Protein AF-A0A2E4PIE0-F1 (afdb_monomer_lite)

Secondary structure (DSSP, 8-state):
--SHHHHHHHHHHHHHHGGG-----SEEEEE---STTB-EEEEEEE-TT--GGG-EEEEEEES-HHHHHHTTSTTT--TTS-EEEEPEEEE-SSSEEEEEEE--BBTBPPPTTPPPBPTT-EEEEEEEEEE--TT-SS-EEEEPPPEEEEPPPPEEEEE--SHHHHTTT--TTSPPSBTTTTB-TTSHHHHHHHHHHHH-TTB-EEEEE---TT--GGGGTTSPEE---SSS-PEEPPHHHHHHHHHHHHT----SEEEE---TTTTTHHHHIIIIIT-TT--TTT-HHHHHHHHHHHHHHHHHHHHHHHHHHHH---SEEEEE----TTEETTTEEGGGS--TT--TTGGGS-HHHHHHHIIIIIHHHHHHHHHHHHHHT-EEE--TTTTTT--TTSTTSSBB-HHHHHHHHSSSTTBTSB-HHHIIIIIIHHHHHHHHHHHHHHHHHHHHHHHHHHHHHHHHHHHHHHHHHHHHHHHHHHHHHHTTS---------

Structure (mmCIF, N/CA/C/O backbone):
data_AF-A0A2E4PIE0-F1
#
_entry.id   AF-A0A2E4PIE0-F1
#
loop_
_atom_site.group_PDB
_atom_site.id
_atom_site.type_symbol
_atom_site.label_atom_id
_atom_site.label_alt_id
_atom_site.label_comp_id
_atom_site.label_asym_id
_atom_site.label_entity_id
_atom_site.label_seq_id
_atom_site.pdbx_PDB_ins_code
_atom_site.Cartn_x
_atom_site.Cartn_y
_atom_site.Cartn_z
_atom_site.occupancy
_atom_site.B_iso_or_equiv
_atom_site.auth_seq_id
_atom_site.auth_comp_id
_atom_site.auth_asym_id
_atom_site.auth_atom_id
_atom_site.pdbx_PDB_model_num
ATOM 1 N N . MET A 1 1 ? -24.540 -11.663 75.285 1.00 49.56 1 MET A N 1
ATOM 2 C CA . MET A 1 1 ? -23.535 -11.124 74.333 1.00 49.56 1 MET A CA 1
ATOM 3 C C . MET A 1 1 ? -23.176 -12.039 73.148 1.00 49.56 1 MET A C 1
ATOM 5 O O . MET A 1 1 ? -22.586 -11.537 72.204 1.00 49.56 1 MET A O 1
ATOM 9 N N . ARG A 1 2 ? -23.548 -13.333 73.109 1.00 44.66 2 ARG A N 1
ATOM 10 C CA . ARG A 1 2 ? -23.233 -14.230 71.967 1.00 44.66 2 ARG A CA 1
ATOM 11 C C . ARG A 1 2 ? -24.219 -14.186 70.784 1.00 44.66 2 ARG A C 1
ATOM 13 O O . ARG A 1 2 ? -23.873 -14.634 69.700 1.00 44.66 2 ARG A O 1
ATOM 20 N N . THR A 1 3 ? -25.403 -13.601 70.948 1.00 40.59 3 THR A N 1
ATOM 21 C CA . THR A 1 3 ? -26.466 -13.571 69.922 1.00 40.59 3 THR A CA 1
ATOM 22 C C . THR A 1 3 ? -26.425 -12.359 68.980 1.00 40.59 3 THR A C 1
ATOM 24 O O . THR A 1 3 ? -27.012 -12.415 67.907 1.00 40.59 3 THR A O 1
ATOM 27 N N . GLN A 1 4 ? -25.679 -11.294 69.303 1.00 43.03 4 GLN A N 1
ATOM 28 C CA . GLN A 1 4 ? -25.544 -10.115 68.424 1.00 43.03 4 GLN A CA 1
ATOM 29 C C . GLN A 1 4 ? -24.435 -10.238 67.360 1.00 43.03 4 GLN A C 1
ATOM 31 O O . GLN A 1 4 ? -24.395 -9.440 66.426 1.00 43.03 4 GLN A O 1
ATOM 36 N N . ILE A 1 5 ? -23.552 -11.238 67.460 1.00 46.81 5 ILE A N 1
ATOM 37 C CA . ILE A 1 5 ? -22.428 -11.412 66.522 1.00 46.81 5 ILE A CA 1
ATOM 38 C C . ILE A 1 5 ? -22.847 -12.208 65.271 1.00 46.81 5 ILE A C 1
ATOM 40 O O . ILE A 1 5 ? -22.363 -11.906 64.184 1.00 46.81 5 ILE A O 1
ATOM 44 N N . LEU A 1 6 ? -23.812 -13.135 65.374 1.00 41.00 6 LEU A N 1
ATOM 45 C CA . LEU A 1 6 ? -24.300 -13.901 64.212 1.00 41.00 6 LEU A CA 1
ATOM 46 C C . LEU A 1 6 ? -25.129 -13.063 63.221 1.00 41.00 6 LEU A C 1
ATOM 48 O O . LEU A 1 6 ? -25.085 -13.313 62.018 1.00 41.00 6 LEU A O 1
ATOM 52 N N . PHE A 1 7 ? -25.845 -12.039 63.695 1.00 40.62 7 PHE A N 1
ATOM 53 C CA . PHE A 1 7 ? -26.667 -11.192 62.820 1.00 40.62 7 PHE A CA 1
ATOM 54 C C . PHE A 1 7 ? -25.831 -10.238 61.952 1.00 40.62 7 PHE A C 1
ATOM 56 O O . PHE A 1 7 ? -26.214 -9.936 60.823 1.00 40.62 7 PHE A O 1
ATOM 63 N N . LYS A 1 8 ? -24.655 -9.799 62.426 1.00 42.44 8 LYS A N 1
ATOM 64 C CA . LYS A 1 8 ? -23.760 -8.934 61.638 1.00 42.44 8 LYS A CA 1
ATOM 65 C C . LYS A 1 8 ? -22.995 -9.701 60.556 1.00 42.44 8 LYS A C 1
ATOM 67 O O . LYS A 1 8 ? -22.757 -9.139 59.493 1.00 42.44 8 LYS A O 1
ATOM 72 N N . THR A 1 9 ? -22.662 -10.975 60.765 1.00 45.66 9 THR A N 1
ATOM 73 C CA . THR A 1 9 ? -21.987 -11.789 59.739 1.00 45.66 9 THR A CA 1
ATOM 74 C C . THR A 1 9 ? -22.933 -12.263 58.636 1.00 45.66 9 THR A C 1
ATOM 76 O O . THR A 1 9 ? -22.524 -12.264 57.479 1.00 45.66 9 THR A O 1
ATOM 79 N N . GLN A 1 10 ? -24.205 -12.566 58.928 1.00 41.94 10 GLN A N 1
ATOM 80 C CA . GLN A 1 10 ? -25.192 -12.887 57.881 1.00 41.94 10 GLN A CA 1
ATOM 81 C C . GLN A 1 10 ? -25.616 -11.666 57.050 1.00 41.94 10 GLN A C 1
ATOM 83 O O . GLN A 1 10 ? -25.779 -11.797 55.839 1.00 41.94 10 GLN A O 1
ATOM 88 N N . LEU A 1 11 ? -25.720 -10.470 57.644 1.00 37.41 11 LEU A N 1
ATOM 89 C CA . LEU A 1 11 ? -26.047 -9.252 56.890 1.00 37.41 11 LEU A CA 1
ATOM 90 C C . LEU A 1 11 ? -24.895 -8.827 55.958 1.00 37.41 11 LEU A C 1
ATOM 92 O O . LEU A 1 11 ? -25.135 -8.415 54.827 1.00 37.41 11 LEU A O 1
ATOM 96 N N . VAL A 1 12 ? -23.640 -9.006 56.388 1.00 43.88 12 VAL A N 1
ATOM 97 C CA . VAL A 1 12 ? -22.456 -8.779 55.541 1.00 43.88 12 VAL A CA 1
ATOM 98 C C . VAL A 1 12 ? -22.353 -9.832 54.429 1.00 43.88 12 VAL A C 1
ATOM 100 O O . VAL A 1 12 ? -21.992 -9.485 53.308 1.00 43.88 12 VAL A O 1
ATOM 103 N N . LEU A 1 13 ? -22.751 -11.087 54.680 1.00 38.09 13 LEU A N 1
ATOM 104 C CA . LEU A 1 13 ? -22.794 -12.131 53.648 1.00 38.09 13 LEU A CA 1
ATOM 105 C C . LEU A 1 13 ? -23.903 -11.882 52.608 1.00 38.09 13 LEU A C 1
ATOM 107 O O . LEU A 1 13 ? -23.677 -12.103 51.424 1.00 38.09 13 LEU A O 1
ATOM 111 N N . ILE A 1 14 ? -25.068 -11.363 53.016 1.00 40.38 14 ILE A N 1
ATOM 112 C CA . ILE A 1 14 ? -26.168 -11.008 52.100 1.00 40.38 14 ILE A CA 1
ATOM 113 C C . ILE A 1 14 ? -25.826 -9.755 51.278 1.00 40.38 14 ILE A C 1
ATOM 115 O O . ILE A 1 14 ? -26.150 -9.711 50.093 1.00 40.38 14 ILE A O 1
ATOM 119 N N . ILE A 1 15 ? -25.100 -8.781 51.840 1.00 42.91 15 ILE A N 1
ATOM 120 C CA . ILE A 1 15 ? -24.612 -7.600 51.101 1.00 42.91 15 ILE A CA 1
ATOM 121 C C . ILE A 1 15 ? -23.461 -7.968 50.140 1.00 42.91 15 ILE A C 1
ATOM 123 O O . ILE A 1 15 ? -23.362 -7.398 49.056 1.00 42.91 15 ILE A O 1
ATOM 127 N N . LEU A 1 16 ? -22.639 -8.974 50.463 1.00 38.97 16 LEU A N 1
ATOM 128 C CA . LEU A 1 16 ? -21.606 -9.496 49.552 1.00 38.97 16 LEU A CA 1
ATOM 129 C C . LEU A 1 16 ? -22.162 -10.434 48.464 1.00 38.97 16 LEU A C 1
ATOM 131 O O . LEU A 1 16 ? -21.608 -10.473 47.367 1.00 38.97 16 LEU A O 1
ATOM 135 N N . LEU A 1 17 ? -23.271 -11.140 48.715 1.00 38.38 17 LEU A N 1
ATOM 136 C CA . LEU A 1 17 ? -23.947 -11.988 47.719 1.00 38.38 17 LEU A CA 1
ATOM 137 C C . LEU A 1 17 ? -24.890 -11.206 46.787 1.00 38.38 17 LEU A C 1
ATOM 139 O O . LEU A 1 17 ? -25.126 -11.639 45.661 1.00 38.38 17 LEU A O 1
ATOM 143 N N . SER A 1 18 ? -25.384 -10.031 47.189 1.00 38.94 18 SER A N 1
ATOM 144 C CA . SER A 1 18 ? -26.259 -9.197 46.343 1.00 38.94 18 SER A CA 1
ATOM 145 C C . SER A 1 18 ? -25.512 -8.309 45.334 1.00 38.94 18 SER A C 1
ATOM 147 O O . SER A 1 18 ? -26.134 -7.812 44.399 1.00 38.94 18 SER A O 1
ATOM 149 N N . PHE A 1 19 ? -24.180 -8.202 45.412 1.00 41.81 19 PHE A N 1
ATOM 150 C CA . PHE A 1 19 ? -23.356 -7.529 44.389 1.00 41.81 19 PHE A CA 1
ATOM 151 C C . PHE A 1 19 ? -22.928 -8.430 43.214 1.00 41.81 19 PHE A C 1
ATOM 153 O O . PHE A 1 19 ? -22.255 -7.961 42.295 1.00 41.81 19 PHE A O 1
ATOM 160 N N . GLN A 1 20 ? -23.336 -9.706 43.203 1.00 39.25 20 GLN A N 1
ATOM 161 C CA . GLN A 1 20 ? -23.113 -10.634 42.083 1.00 39.25 20 GLN A CA 1
ATOM 162 C C . GLN A 1 20 ? -24.394 -11.092 41.377 1.00 39.25 20 GLN A C 1
ATOM 164 O O . GLN A 1 20 ? -24.332 -11.984 40.529 1.00 39.25 20 GLN A O 1
ATOM 169 N N . PHE A 1 21 ? -25.534 -10.428 41.604 1.00 40.75 21 PHE A N 1
ATOM 170 C CA . PHE A 1 21 ? -26.566 -10.391 40.567 1.00 40.75 21 PHE A CA 1
ATOM 171 C C . PHE A 1 21 ? -26.020 -9.553 39.415 1.00 40.75 21 PHE A C 1
ATOM 173 O O . PHE A 1 21 ? -26.296 -8.363 39.282 1.00 40.75 21 PHE A O 1
ATOM 180 N N . GLY A 1 22 ? -25.160 -10.182 38.612 1.00 45.19 22 GLY A N 1
ATOM 181 C CA . GLY A 1 22 ? -24.704 -9.650 37.349 1.00 45.19 22 GLY A CA 1
ATOM 182 C C . GLY A 1 22 ? -25.945 -9.399 36.520 1.00 45.19 22 GLY A C 1
ATOM 183 O O . GLY A 1 22 ? -26.496 -10.332 35.941 1.00 45.19 22 GLY A O 1
ATOM 184 N N . ILE A 1 23 ? -26.401 -8.145 36.502 1.00 53.34 23 ILE A N 1
ATOM 185 C CA . ILE A 1 23 ? -27.338 -7.650 35.505 1.00 53.34 23 ILE A CA 1
ATOM 186 C C . ILE A 1 23 ? -26.682 -8.035 34.190 1.00 53.34 23 ILE A C 1
ATOM 188 O O . ILE A 1 23 ? -25.664 -7.450 33.814 1.00 53.34 23 ILE A O 1
ATOM 192 N N . ALA A 1 24 ? -27.174 -9.112 33.575 1.00 61.00 24 ALA A N 1
ATOM 193 C CA . ALA A 1 24 ? -26.572 -9.661 32.381 1.00 61.00 24 ALA A CA 1
ATOM 194 C C . ALA A 1 24 ? -26.590 -8.532 31.358 1.00 61.00 24 ALA A C 1
ATOM 196 O O . ALA A 1 24 ? -27.664 -8.141 30.903 1.00 61.00 24 ALA A O 1
ATOM 197 N N . GLN A 1 25 ? -25.422 -7.948 31.078 1.00 75.56 25 GLN A N 1
ATOM 198 C CA . GLN A 1 25 ? -25.369 -6.746 30.263 1.00 75.56 25 GLN A CA 1
ATOM 199 C C . GLN A 1 25 ? -26.012 -7.071 28.916 1.00 75.56 25 GLN A C 1
ATOM 201 O O . GLN A 1 25 ? -25.653 -8.047 28.254 1.00 75.56 25 GLN A O 1
ATOM 206 N N . ASN A 1 26 ? -27.011 -6.275 28.538 1.00 88.25 26 ASN A N 1
ATOM 207 C CA . ASN A 1 26 ? -27.713 -6.449 27.267 1.00 88.25 26 ASN A CA 1
ATOM 208 C C . ASN A 1 26 ? -26.809 -6.134 26.070 1.00 88.25 26 ASN A C 1
ATOM 210 O O . ASN A 1 26 ? -27.145 -6.488 24.942 1.00 88.25 26 ASN A O 1
ATOM 214 N N . ILE A 1 27 ? -25.676 -5.476 26.323 1.00 94.06 27 ILE A N 1
ATOM 215 C CA . ILE A 1 27 ? -24.685 -5.083 25.336 1.00 94.06 27 ILE A CA 1
ATOM 216 C C . ILE A 1 27 ? -23.298 -5.438 25.880 1.00 94.06 27 ILE A C 1
ATOM 218 O O . ILE A 1 27 ? -22.906 -4.929 26.928 1.00 94.06 27 ILE A O 1
ATOM 222 N N . GLN A 1 28 ? -22.562 -6.289 25.169 1.00 95.19 28 GLN A N 1
ATOM 223 C CA . GLN A 1 28 ? -21.212 -6.722 25.524 1.00 95.19 28 GLN A CA 1
ATOM 224 C C . GLN A 1 28 ? -20.230 -6.314 24.427 1.00 95.19 28 GLN A C 1
ATOM 226 O O . GLN A 1 28 ? -20.266 -6.864 23.326 1.00 95.19 28 GLN A O 1
ATOM 231 N N . VAL A 1 29 ? -19.313 -5.396 24.745 1.00 95.31 29 VAL A N 1
ATOM 232 C CA . VAL A 1 29 ? -18.236 -5.009 23.823 1.00 95.31 29 VAL A CA 1
ATOM 233 C C . VAL A 1 29 ? -17.419 -6.250 23.460 1.00 95.31 29 VAL A C 1
ATOM 235 O O . VAL A 1 29 ? -16.921 -6.955 24.338 1.00 95.31 29 VAL A O 1
ATOM 238 N N . LYS A 1 30 ? -17.315 -6.525 22.160 1.00 95.75 30 LYS A N 1
ATOM 239 C CA . LYS A 1 30 ? -16.627 -7.694 21.604 1.00 95.75 30 LYS A CA 1
ATOM 240 C C . LYS A 1 30 ? -15.217 -7.344 21.144 1.00 95.75 30 LYS A C 1
ATOM 242 O O . LYS A 1 30 ? -14.296 -8.109 21.410 1.00 95.75 30 LYS A O 1
ATOM 247 N N . SER A 1 31 ? -15.050 -6.212 20.462 1.00 95.62 31 SER A N 1
ATOM 248 C CA . SER A 1 31 ? -13.742 -5.718 20.022 1.00 95.62 31 SER A CA 1
ATOM 249 C C . SER A 1 31 ? -13.701 -4.194 19.988 1.00 95.62 31 SER A C 1
ATOM 251 O O . SER A 1 31 ? -14.719 -3.536 19.754 1.00 95.62 31 SER A O 1
ATOM 253 N N . THR A 1 32 ? -12.507 -3.649 20.185 1.00 96.62 32 THR A N 1
ATOM 254 C CA . THR A 1 32 ? -12.173 -2.232 20.015 1.00 96.62 32 THR A CA 1
ATOM 255 C C . THR A 1 32 ? -10.939 -2.122 19.133 1.00 96.62 32 THR A C 1
ATOM 257 O O . THR A 1 32 ? -10.137 -3.049 19.181 1.00 96.62 32 THR A O 1
ATOM 260 N N . PRO A 1 33 ? -10.750 -1.010 18.407 1.00 96.50 33 PRO A N 1
ATOM 261 C CA . PRO A 1 33 ? -9.511 -0.776 17.680 1.00 96.50 33 PRO A CA 1
ATOM 262 C C . PRO A 1 33 ? -8.318 -0.763 18.636 1.00 96.50 33 PRO A C 1
ATOM 264 O O . PRO A 1 33 ? -8.296 0.042 19.573 1.00 96.50 33 PRO A O 1
ATOM 267 N N . ASP A 1 34 ? -7.358 -1.652 18.414 1.00 95.12 34 ASP A N 1
ATOM 268 C CA . ASP A 1 34 ? -6.130 -1.742 19.210 1.00 95.12 34 ASP A CA 1
ATOM 269 C C . ASP A 1 34 ? -4.858 -1.931 18.370 1.00 95.12 34 ASP A C 1
ATOM 271 O O . ASP A 1 34 ? -3.775 -1.570 18.832 1.00 95.12 34 ASP A O 1
ATOM 275 N N . GLU A 1 35 ? -4.978 -2.392 17.125 1.00 95.44 35 GLU A N 1
ATOM 276 C CA . GLU A 1 35 ? -3.852 -2.551 16.200 1.00 95.44 35 GLU A CA 1
ATOM 277 C C . GLU A 1 35 ? -3.720 -1.383 15.201 1.00 95.44 35 GLU A C 1
ATOM 279 O O . GLU A 1 35 ? -4.714 -0.729 14.863 1.00 95.44 35 GLU A O 1
ATOM 284 N N . PRO A 1 36 ? -2.507 -1.111 14.671 1.00 96.19 36 PRO A N 1
ATOM 285 C CA . PRO A 1 36 ? -2.307 -0.087 13.654 1.00 96.19 36 PRO A CA 1
ATOM 286 C C . PRO A 1 36 ? -3.248 -0.229 12.460 1.00 96.19 36 PRO A C 1
ATOM 288 O O . PRO A 1 36 ? -3.357 -1.290 11.848 1.00 96.19 36 PRO A O 1
ATOM 291 N N . GLY A 1 37 ? -3.911 0.869 12.130 1.00 95.38 37 GLY A N 1
ATOM 292 C CA . GLY A 1 37 ? -4.898 0.957 11.074 1.00 95.38 37 GLY A CA 1
ATOM 293 C C . GLY A 1 37 ? -6.287 0.475 11.474 1.00 95.38 37 GLY A C 1
ATOM 294 O O . GLY A 1 37 ? -7.224 0.855 10.788 1.00 95.38 37 GLY A O 1
ATOM 295 N N . GLU A 1 38 ? -6.491 -0.294 12.548 1.00 95.88 38 GLU A N 1
ATOM 296 C CA . GLU A 1 38 ? -7.845 -0.732 12.896 1.00 95.88 38 GLU A CA 1
ATOM 297 C C . GLU A 1 38 ? -8.752 0.447 13.247 1.00 95.88 38 GLU A C 1
ATOM 299 O O . GLU A 1 38 ? -8.377 1.403 13.925 1.00 95.88 38 GLU A O 1
ATOM 304 N N . ARG A 1 39 ? -10.001 0.363 12.791 1.00 95.00 39 ARG A N 1
ATOM 305 C CA . ARG A 1 39 ? -11.037 1.360 13.101 1.00 95.00 39 ARG A CA 1
ATOM 306 C C . ARG A 1 39 ? -12.345 0.737 13.543 1.00 95.00 39 ARG A C 1
ATOM 308 O O . ARG A 1 39 ? -13.267 1.444 13.950 1.00 95.00 39 ARG A O 1
ATOM 315 N N . LYS A 1 40 ? -12.458 -0.581 13.421 1.00 95.81 40 LYS A N 1
ATOM 316 C CA . LYS A 1 40 ? -13.693 -1.312 13.650 1.00 95.81 40 LYS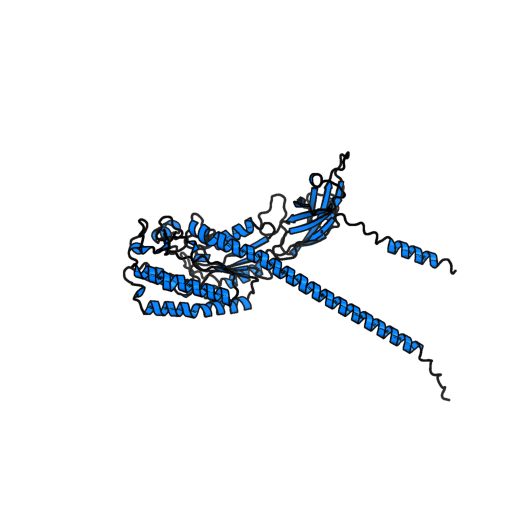 A CA 1
ATOM 317 C C . LYS A 1 40 ? -13.839 -1.666 15.126 1.00 95.81 40 LYS A C 1
ATOM 319 O O . LYS A 1 40 ? -13.022 -2.386 15.684 1.00 95.81 40 LYS A O 1
ATOM 324 N N . ALA A 1 41 ? -14.938 -1.237 15.734 1.00 96.62 41 ALA A N 1
ATOM 325 C CA . ALA A 1 41 ? -15.401 -1.795 16.998 1.00 96.62 41 ALA A CA 1
ATOM 326 C C . ALA A 1 41 ? -16.642 -2.648 16.773 1.00 96.62 41 ALA A C 1
ATOM 328 O O . ALA A 1 41 ? -17.459 -2.371 15.888 1.00 96.62 41 ALA A O 1
ATOM 329 N N . SER A 1 42 ? -16.800 -3.662 17.615 1.00 97.81 42 SER A N 1
ATOM 330 C CA . SER A 1 42 ? -17.974 -4.522 17.595 1.00 97.81 42 SER A CA 1
ATOM 331 C C . SER A 1 42 ? -18.511 -4.788 18.993 1.00 97.81 42 SER A C 1
ATOM 333 O O . SER A 1 42 ? -17.780 -4.759 19.987 1.00 97.81 42 SER A O 1
ATOM 335 N N . SER A 1 43 ? -19.808 -5.059 19.067 1.00 98.06 43 SER A N 1
ATOM 336 C CA . SER A 1 43 ? -20.501 -5.406 20.300 1.00 98.06 43 SER A CA 1
ATOM 337 C C . SER A 1 43 ? -21.578 -6.448 20.035 1.00 98.06 43 SER A C 1
ATOM 339 O O . SER A 1 43 ? -22.204 -6.444 18.975 1.00 98.06 43 SER A O 1
ATOM 341 N N . ILE A 1 44 ? -21.793 -7.344 20.994 1.00 97.81 44 ILE A N 1
ATOM 342 C CA . ILE A 1 44 ? -22.903 -8.293 20.979 1.00 97.81 44 ILE A CA 1
ATOM 343 C C . ILE A 1 44 ? -24.073 -7.681 21.736 1.00 97.81 44 ILE A C 1
ATOM 345 O O . ILE A 1 44 ? -23.963 -7.367 22.921 1.00 97.81 44 ILE A O 1
ATOM 349 N N . VAL A 1 45 ? -25.199 -7.526 21.049 1.00 97.31 45 VAL A N 1
ATOM 350 C CA . VAL A 1 45 ? -26.418 -6.916 21.579 1.00 97.31 45 VAL A CA 1
ATOM 351 C C . VAL A 1 45 ? -27.514 -7.971 21.644 1.00 97.31 45 VAL A C 1
ATOM 353 O O . VAL A 1 45 ? -27.842 -8.603 20.642 1.00 97.31 45 VAL A O 1
ATOM 356 N N . LYS A 1 46 ? -28.112 -8.161 22.821 1.00 96.69 46 LYS A N 1
ATOM 357 C CA . LYS A 1 46 ? -29.288 -9.023 22.986 1.00 96.69 46 LYS A CA 1
ATOM 358 C C . LYS A 1 46 ? -30.525 -8.311 22.447 1.00 96.69 46 LYS A C 1
ATOM 360 O O . LYS A 1 46 ? -30.757 -7.149 22.774 1.00 96.69 46 LYS A O 1
ATOM 365 N N . LEU A 1 47 ? -31.344 -9.008 21.666 1.00 95.06 47 LEU A N 1
ATOM 366 C CA . LEU A 1 47 ? -32.604 -8.501 21.117 1.00 95.06 47 LEU A CA 1
ATOM 367 C C . LEU A 1 47 ? -33.779 -8.666 22.083 1.00 95.06 47 LEU A C 1
ATOM 369 O O . LEU A 1 47 ? -34.719 -7.890 22.015 1.00 95.06 47 LEU A O 1
ATOM 373 N N . LEU A 1 48 ? -33.721 -9.622 23.017 1.00 93.81 48 LEU A N 1
ATOM 374 C CA . LEU A 1 48 ? -34.794 -9.877 23.998 1.00 93.81 48 LEU A CA 1
ATOM 375 C C . LEU A 1 48 ? -36.170 -10.115 23.340 1.00 93.81 48 LEU A C 1
ATOM 377 O O . LEU A 1 48 ? -37.183 -9.602 23.799 1.00 93.81 48 LEU A O 1
ATOM 381 N N . GLY A 1 49 ? -36.191 -10.865 22.235 1.00 93.19 49 GLY A N 1
ATOM 382 C CA . GLY A 1 49 ? -37.416 -11.172 21.486 1.00 93.19 49 GLY A CA 1
ATOM 383 C C . GLY A 1 49 ? -37.883 -10.072 20.527 1.00 93.19 49 GLY A C 1
ATOM 384 O O . GLY A 1 49 ? -38.857 -10.280 19.813 1.00 93.19 49 GLY A O 1
ATOM 385 N N . ILE A 1 50 ? -37.192 -8.929 20.464 1.00 94.25 50 ILE A N 1
ATOM 386 C CA . ILE A 1 50 ? -37.524 -7.854 19.524 1.00 94.25 50 ILE A CA 1
ATOM 387 C C . ILE A 1 50 ? -37.029 -8.235 18.115 1.00 94.25 50 ILE A C 1
ATOM 389 O O . ILE A 1 50 ? -35.857 -8.596 17.968 1.00 94.25 50 ILE A O 1
ATOM 393 N N . PRO A 1 51 ? -37.872 -8.140 17.070 1.00 94.62 51 PRO A N 1
ATOM 394 C CA . PRO A 1 51 ? -37.446 -8.343 15.688 1.00 94.62 51 PRO A CA 1
ATOM 395 C C . PRO A 1 51 ? -36.309 -7.396 15.282 1.00 94.62 51 PRO A C 1
ATOM 397 O O . PRO A 1 51 ? -36.314 -6.220 15.642 1.00 94.62 51 PRO A O 1
ATOM 400 N N . LEU A 1 52 ? -35.343 -7.887 14.499 1.00 94.94 52 LEU A N 1
ATOM 401 C CA . LEU A 1 52 ? -34.165 -7.105 14.100 1.00 94.94 52 LEU A CA 1
ATOM 402 C C . LEU A 1 52 ? -34.521 -5.817 13.339 1.00 94.94 52 LEU A C 1
ATOM 404 O O . LEU A 1 52 ? -33.897 -4.785 13.554 1.00 94.94 52 LEU A O 1
ATOM 408 N N . ASN A 1 53 ? -35.549 -5.853 12.491 1.00 95.44 53 ASN A N 1
ATOM 409 C CA . ASN A 1 53 ? -36.041 -4.684 11.754 1.00 95.44 53 ASN A CA 1
ATOM 410 C C . ASN A 1 53 ? -36.649 -3.594 12.656 1.00 95.44 53 ASN A C 1
ATOM 412 O O . ASN A 1 53 ? -36.816 -2.467 12.200 1.00 95.44 53 ASN A O 1
ATOM 416 N N . ASN A 1 54 ? -36.932 -3.912 13.921 1.00 95.50 54 ASN A N 1
ATOM 417 C CA . ASN A 1 54 ? -37.472 -2.980 14.908 1.00 95.50 54 ASN A CA 1
ATOM 418 C C . ASN A 1 54 ? -36.406 -2.491 15.902 1.00 95.50 54 ASN A C 1
ATOM 420 O O . ASN A 1 54 ? -36.737 -1.808 16.871 1.00 95.50 54 ASN A O 1
ATOM 424 N N . VAL A 1 55 ? -35.135 -2.853 15.696 1.00 96.12 55 VAL A N 1
ATOM 425 C CA . VAL A 1 55 ? -34.021 -2.458 16.560 1.00 96.12 55 VAL A CA 1
ATOM 426 C C . VAL A 1 55 ? -33.046 -1.586 15.788 1.00 96.12 55 VAL A C 1
ATOM 428 O O . VAL A 1 55 ? -32.574 -1.943 14.712 1.00 96.12 55 VAL A O 1
ATOM 431 N N . SER A 1 56 ? -32.676 -0.462 16.392 1.00 97.44 56 SER A N 1
ATOM 432 C CA . SER A 1 56 ? -31.534 0.343 15.979 1.00 97.44 56 SER A CA 1
ATOM 433 C C . SER A 1 56 ? -30.432 0.212 17.025 1.00 97.44 56 SER A C 1
ATOM 435 O O . SER A 1 56 ? -30.692 0.150 18.227 1.00 97.44 56 SER A O 1
ATOM 437 N N . VAL A 1 57 ? -29.181 0.149 16.574 1.00 97.56 57 VAL A N 1
ATOM 438 C CA . VAL A 1 57 ? -28.023 0.250 17.465 1.00 97.56 57 VAL A CA 1
ATOM 439 C C . VAL A 1 57 ? -27.152 1.397 16.987 1.00 97.56 57 VAL A C 1
ATOM 441 O O . VAL A 1 57 ? -26.848 1.494 15.799 1.00 97.56 57 VAL A O 1
ATOM 444 N N . SER A 1 58 ? -26.734 2.253 17.908 1.00 97.25 58 SER A N 1
ATOM 445 C CA . SER A 1 58 ? -25.784 3.332 17.662 1.00 97.25 58 SER A CA 1
ATOM 446 C C . SER A 1 58 ? -24.637 3.295 18.669 1.00 97.25 58 SER A C 1
ATOM 448 O O . SER A 1 58 ? -24.683 2.606 19.691 1.00 97.25 58 SER A O 1
ATOM 450 N N . VAL A 1 59 ? -23.566 4.013 18.350 1.00 97.25 59 VAL A N 1
ATOM 451 C CA . VAL A 1 59 ? -22.458 4.296 19.260 1.00 97.25 59 VAL A CA 1
ATOM 452 C C . VAL A 1 59 ? -22.389 5.794 19.455 1.00 97.25 59 VAL A C 1
ATOM 454 O O . VAL A 1 59 ? -22.258 6.534 18.479 1.00 97.25 59 VAL A O 1
ATOM 457 N N . VAL A 1 60 ? -22.423 6.219 20.714 1.00 96.94 60 VAL A N 1
ATOM 458 C CA . VAL A 1 60 ? -22.068 7.575 21.120 1.00 96.94 60 VAL A CA 1
ATOM 459 C C . VAL A 1 60 ? -20.603 7.595 21.524 1.00 96.94 60 VAL A C 1
ATOM 461 O O . VAL A 1 60 ? -20.173 6.735 22.292 1.00 96.94 60 VAL A O 1
ATOM 464 N N . TYR A 1 61 ? -19.833 8.560 21.029 1.00 97.50 61 TYR A N 1
ATOM 465 C CA . TYR A 1 61 ? -18.402 8.648 21.299 1.00 97.50 61 TYR A CA 1
ATOM 466 C C . TYR A 1 61 ? -17.868 10.081 21.351 1.00 97.50 61 TYR A C 1
ATOM 468 O O . TYR A 1 61 ? -18.466 11.020 20.827 1.00 97.50 61 TYR A O 1
ATOM 476 N N . GLY A 1 62 ? -16.716 10.253 21.997 1.00 96.56 62 GLY A N 1
ATOM 477 C CA . GLY A 1 62 ? -16.063 11.546 22.175 1.00 96.56 62 GLY A CA 1
ATOM 478 C C . GLY A 1 62 ? -14.750 11.442 22.951 1.00 96.56 62 GLY A C 1
ATOM 479 O O . GLY A 1 62 ? -14.277 10.352 23.263 1.00 96.56 62 GLY A O 1
ATOM 480 N N . THR A 1 63 ? -14.148 12.588 23.270 1.00 97.00 63 THR A N 1
ATOM 481 C CA . THR A 1 63 ? -12.910 12.668 24.074 1.00 97.00 63 THR A CA 1
ATOM 482 C C . THR A 1 63 ? -13.169 12.886 25.563 1.00 97.00 63 THR A C 1
ATOM 484 O O . THR A 1 63 ? -12.229 12.857 26.352 1.00 97.00 63 THR A O 1
ATOM 487 N N . ASP A 1 64 ? -14.427 13.086 25.957 1.00 97.62 64 ASP A N 1
ATOM 488 C CA . ASP A 1 64 ? -14.840 13.264 27.347 1.00 97.62 64 ASP A CA 1
ATOM 489 C C . ASP A 1 64 ? -15.800 12.140 27.757 1.00 97.62 64 ASP A C 1
ATOM 491 O O . ASP A 1 64 ? -16.873 11.957 27.180 1.00 97.62 64 ASP A O 1
ATOM 495 N N . SER A 1 65 ? -15.396 11.371 28.768 1.00 97.94 65 SER A N 1
ATOM 496 C CA . SER A 1 65 ? -16.185 10.256 29.296 1.00 97.94 65 SER A CA 1
ATOM 497 C C . SER A 1 65 ? -17.527 10.686 29.897 1.00 97.94 65 SER A C 1
ATOM 499 O O . SER A 1 65 ? -18.505 9.940 29.811 1.00 97.94 65 SER A O 1
ATOM 501 N N . LEU A 1 66 ? -17.585 11.878 30.500 1.00 97.62 66 LEU A N 1
ATOM 502 C CA . LEU A 1 66 ? -18.783 12.399 31.142 1.00 97.62 66 LEU A CA 1
ATOM 503 C C . LEU A 1 66 ? -19.793 12.853 30.092 1.00 97.62 66 LEU A C 1
ATOM 505 O O . LEU A 1 66 ? -20.975 12.562 30.238 1.00 97.62 66 LEU A O 1
ATOM 509 N N . GLU A 1 67 ? -19.335 13.482 29.011 1.00 97.69 67 GLU A N 1
ATOM 510 C CA . GLU A 1 67 ? -20.205 13.885 27.899 1.00 97.69 67 GLU A CA 1
ATOM 511 C C . GLU A 1 67 ? -20.815 12.670 27.188 1.00 97.69 67 GLU A C 1
ATOM 513 O O . GLU A 1 67 ? -22.020 12.632 26.941 1.00 97.69 67 GLU A O 1
ATOM 518 N N . VAL A 1 68 ? -20.023 11.613 26.960 1.00 97.25 68 VAL A N 1
ATOM 519 C CA . VAL A 1 68 ? -20.529 10.340 26.411 1.00 97.25 68 VAL A CA 1
ATOM 520 C C . VAL A 1 68 ? -21.566 9.706 27.342 1.00 97.25 68 VAL A C 1
ATOM 522 O O . VAL A 1 68 ? -22.579 9.187 26.878 1.00 97.25 68 VAL A O 1
ATOM 525 N N . LYS A 1 69 ? -21.355 9.767 28.662 1.00 97.00 69 LYS A N 1
ATOM 526 C CA . LYS A 1 69 ? -22.335 9.288 29.648 1.00 97.00 69 LYS A CA 1
ATOM 527 C C . LYS A 1 69 ? -23.614 10.134 29.643 1.00 97.00 69 LYS A C 1
ATOM 529 O O . LYS A 1 69 ? -24.712 9.585 29.706 1.00 97.00 69 LYS A O 1
ATOM 534 N N . ASN A 1 70 ? -23.474 11.456 29.588 1.00 97.00 70 ASN A N 1
ATOM 535 C CA . ASN A 1 70 ? -24.582 12.409 29.642 1.00 97.00 70 ASN A CA 1
ATOM 536 C C . ASN A 1 70 ? -25.437 12.405 28.371 1.00 97.00 70 ASN A C 1
ATOM 538 O O . ASN A 1 70 ? -26.593 12.816 28.432 1.00 97.00 70 ASN A O 1
ATOM 542 N N . ALA A 1 71 ? -24.925 11.898 27.248 1.00 96.44 71 ALA A N 1
ATOM 543 C CA . ALA A 1 71 ? -25.667 11.793 25.992 1.00 96.44 71 ALA A CA 1
ATOM 544 C C . ALA A 1 71 ? -26.983 10.995 26.096 1.00 96.44 71 ALA A C 1
ATOM 546 O O . ALA A 1 71 ? -27.896 11.207 25.296 1.00 96.44 71 ALA A O 1
ATOM 547 N N . PHE A 1 72 ? -27.097 10.114 27.094 1.00 95.19 72 PHE A N 1
ATOM 548 C CA . PHE A 1 72 ? -28.290 9.299 27.358 1.00 95.19 72 PHE A CA 1
ATOM 549 C C . PHE A 1 72 ? -29.197 9.867 28.457 1.00 95.19 72 PHE A C 1
ATOM 551 O O . PHE A 1 72 ? -30.219 9.270 28.781 1.00 95.19 72 PHE A O 1
ATOM 558 N N . ILE A 1 73 ? -28.840 11.010 29.048 1.00 94.44 73 ILE A N 1
ATOM 559 C CA . ILE A 1 73 ? -29.603 11.655 30.118 1.00 94.44 73 ILE A CA 1
ATOM 560 C C . ILE A 1 73 ? -30.281 12.897 29.532 1.00 94.44 73 ILE A C 1
ATOM 562 O O . ILE A 1 73 ? -29.611 13.888 29.251 1.00 94.44 73 ILE A O 1
ATOM 566 N N . LEU A 1 74 ? -31.609 12.860 29.367 1.00 91.44 74 LEU A N 1
ATOM 567 C CA . LEU A 1 74 ? -32.390 13.886 28.651 1.00 91.44 74 LEU A CA 1
ATOM 568 C C . LEU A 1 74 ? -32.055 15.330 29.061 1.00 91.44 74 LEU A C 1
ATOM 570 O O . LEU A 1 74 ? -31.801 16.165 28.201 1.00 91.44 74 LEU A O 1
ATOM 574 N N . ASN A 1 75 ? -31.986 15.618 30.363 1.00 94.69 75 ASN A N 1
ATOM 575 C CA . ASN A 1 75 ? -31.720 16.966 30.878 1.00 94.69 75 ASN A CA 1
ATOM 576 C C . ASN A 1 75 ? -30.229 17.358 30.920 1.00 94.69 75 ASN A C 1
ATOM 578 O O . ASN A 1 75 ? -29.908 18.466 31.339 1.00 94.69 75 ASN A O 1
ATOM 582 N N . LYS A 1 76 ? -29.316 16.466 30.516 1.00 94.38 76 LYS A N 1
ATOM 583 C CA . LYS A 1 76 ? -27.863 16.722 30.452 1.00 94.38 76 LYS A CA 1
ATOM 584 C C . LYS A 1 76 ? -27.280 16.569 29.048 1.00 94.38 76 LYS A C 1
ATOM 586 O O . LYS A 1 76 ? -26.106 16.868 28.844 1.00 94.38 76 LYS A O 1
ATOM 591 N N . LYS A 1 77 ? -28.068 16.082 28.090 1.00 94.81 77 LYS A N 1
ATOM 592 C CA . LYS A 1 77 ? -27.637 15.804 26.721 1.00 94.81 77 LYS A CA 1
ATOM 593 C C . LYS A 1 77 ? -27.256 17.102 26.009 1.00 94.81 77 LYS A C 1
ATOM 595 O O . LYS A 1 77 ? -28.090 17.985 25.832 1.00 94.81 77 LYS A O 1
ATOM 600 N N . ASN A 1 78 ? -26.012 17.185 25.539 1.00 95.06 78 ASN A N 1
ATOM 601 C CA . ASN A 1 78 ? -25.535 18.276 24.693 1.00 95.06 78 ASN A CA 1
ATOM 602 C C . ASN A 1 78 ? -24.975 17.722 23.369 1.00 95.06 78 ASN A C 1
ATOM 604 O O . ASN A 1 78 ? -23.816 17.304 23.329 1.00 95.06 78 ASN A O 1
ATOM 608 N N . PRO A 1 79 ? -25.757 17.736 22.273 1.00 93.62 79 PRO A N 1
ATOM 609 C CA . PRO A 1 79 ? -25.344 17.176 20.982 1.00 93.62 79 PRO A CA 1
ATOM 610 C C . PRO A 1 79 ? -24.079 17.794 20.368 1.00 93.62 79 PRO A C 1
ATOM 612 O O . PRO A 1 79 ? -23.507 17.209 19.459 1.00 93.62 79 PRO A O 1
ATOM 615 N N . SER A 1 80 ? -23.618 18.955 20.850 1.00 93.44 80 SER A N 1
ATOM 616 C CA . SER A 1 80 ? -22.359 19.566 20.391 1.00 93.44 80 SER A CA 1
ATOM 617 C C . SER A 1 80 ? -21.099 18.955 21.024 1.00 93.44 80 SER A C 1
ATOM 619 O O . SER A 1 80 ? -19.985 19.267 20.603 1.00 93.44 80 SER A O 1
ATOM 621 N N . LYS A 1 81 ? -21.252 18.111 22.054 1.00 94.31 81 LYS A N 1
ATOM 622 C CA . LYS A 1 81 ? -20.144 17.583 22.872 1.00 94.31 81 LYS A CA 1
ATOM 623 C C . LYS A 1 81 ? -19.781 16.128 22.582 1.00 94.31 81 LYS A C 1
ATOM 625 O O . LYS A 1 81 ? -18.736 15.664 23.036 1.00 94.31 81 LYS A O 1
ATOM 630 N N . TYR A 1 82 ? -20.601 15.420 21.817 1.00 94.88 82 TYR A N 1
ATOM 631 C CA . TYR A 1 82 ? -20.371 14.031 21.438 1.00 94.88 82 TYR A CA 1
ATOM 632 C C . TYR A 1 82 ? -20.783 13.797 19.984 1.00 94.88 82 TYR A C 1
ATOM 634 O O . TYR A 1 82 ? -21.458 14.615 19.364 1.00 94.88 82 TYR A O 1
ATOM 642 N N . PHE A 1 83 ? -20.385 12.649 19.453 1.00 95.25 83 PHE A N 1
ATOM 643 C CA . PHE A 1 83 ? -20.761 12.178 18.128 1.00 95.25 83 PHE A CA 1
ATOM 644 C C . PHE A 1 83 ? -21.573 10.900 18.261 1.00 95.25 83 PHE A C 1
ATOM 646 O O . PHE A 1 83 ? -21.382 10.139 19.208 1.00 95.25 83 PHE A O 1
ATOM 653 N N . GLU A 1 84 ? -22.472 10.662 17.313 1.00 94.94 84 GLU A N 1
ATOM 654 C CA . GLU A 1 84 ? -23.279 9.450 17.267 1.00 94.94 84 GLU A CA 1
ATOM 655 C C . GLU A 1 84 ? -23.204 8.833 15.872 1.00 94.94 84 GLU A C 1
ATOM 657 O O . GLU A 1 84 ? -23.269 9.528 14.859 1.00 94.94 84 GLU A O 1
ATOM 662 N N . THR A 1 85 ? -23.040 7.515 15.804 1.00 94.69 85 THR A N 1
ATOM 663 C CA . THR A 1 85 ? -23.002 6.774 14.539 1.00 94.69 85 THR A CA 1
ATOM 664 C C . THR A 1 85 ? -23.818 5.500 14.656 1.00 94.69 85 THR A C 1
ATOM 666 O O . THR A 1 85 ? -23.668 4.744 15.615 1.00 94.69 85 THR A O 1
ATOM 669 N N . LYS A 1 86 ? -24.686 5.252 13.671 1.00 96.00 86 LYS A N 1
ATOM 670 C CA . LYS A 1 86 ? -25.459 4.009 13.592 1.00 96.00 86 LYS A CA 1
ATOM 671 C C . LYS A 1 86 ? -24.545 2.833 13.258 1.00 96.00 86 LYS A C 1
ATOM 673 O O . LYS A 1 86 ? -23.666 2.939 12.405 1.00 96.00 86 LYS A O 1
ATOM 678 N N . ALA A 1 87 ? -24.779 1.712 13.923 1.00 97.19 87 ALA A N 1
ATOM 679 C CA . ALA A 1 87 ? -24.051 0.478 13.710 1.00 97.19 87 ALA A CA 1
ATOM 680 C C . ALA A 1 87 ? -24.654 -0.338 12.561 1.00 97.19 87 ALA A C 1
ATOM 682 O O . ALA A 1 87 ? -25.868 -0.377 12.372 1.00 97.19 87 ALA A O 1
ATOM 683 N N . SER A 1 88 ? -23.797 -1.048 11.832 1.00 97.19 88 SER A N 1
ATOM 684 C CA . SER A 1 88 ? -24.228 -2.138 10.953 1.00 97.19 88 SER A CA 1
ATOM 685 C C . SER A 1 88 ? -24.542 -3.369 11.797 1.00 97.19 88 SER A C 1
ATOM 687 O O . SER A 1 88 ? -23.754 -3.717 12.678 1.00 97.19 88 SER A O 1
ATOM 689 N N . LEU A 1 89 ? -25.675 -4.021 11.535 1.00 97.75 89 LEU A N 1
ATOM 690 C CA . LEU A 1 89 ? -26.151 -5.164 12.313 1.00 97.75 89 LEU A CA 1
ATOM 691 C C . LEU A 1 89 ? -26.004 -6.468 11.532 1.00 97.75 89 LEU A C 1
ATOM 693 O O . LEU A 1 89 ? -26.394 -6.550 10.369 1.00 97.75 89 LEU A O 1
ATOM 697 N N . LYS A 1 90 ? -25.487 -7.501 12.198 1.00 97.62 90 LYS A N 1
ATOM 698 C CA . LYS A 1 90 ? -25.441 -8.876 11.696 1.00 97.62 90 LYS A CA 1
ATOM 699 C C . LYS A 1 90 ? -26.124 -9.806 12.694 1.00 97.62 90 LYS A C 1
ATOM 701 O O . LYS A 1 90 ? -25.692 -9.892 13.841 1.00 97.62 90 LYS A O 1
ATOM 706 N N . ASP A 1 91 ? -27.164 -10.512 12.258 1.00 97.31 91 ASP A N 1
ATOM 707 C CA . ASP A 1 91 ? -27.842 -11.514 13.088 1.00 97.31 91 ASP A CA 1
ATOM 708 C C . ASP A 1 91 ? -26.908 -12.698 13.385 1.00 97.31 91 ASP A C 1
ATOM 710 O O . ASP A 1 91 ? -26.292 -13.264 12.477 1.00 97.31 91 ASP A O 1
ATOM 714 N N . LEU A 1 92 ? -26.785 -13.053 14.666 1.00 96.38 92 LEU A N 1
ATOM 715 C CA . LEU A 1 92 ? -25.971 -14.176 15.128 1.00 96.38 92 LEU A CA 1
ATOM 716 C C . LEU A 1 92 ? -26.783 -15.441 15.415 1.00 96.38 92 LEU A C 1
ATOM 718 O O . LEU A 1 92 ? -26.177 -16.450 15.764 1.00 96.38 92 LEU A O 1
ATOM 722 N N . LYS A 1 93 ? -28.109 -15.410 15.217 1.00 90.69 93 LYS A N 1
ATOM 723 C CA . LYS A 1 93 ? -29.048 -16.518 15.459 1.00 90.69 93 LYS A CA 1
ATOM 724 C C . LYS A 1 93 ? -29.025 -16.987 16.913 1.00 90.69 93 LYS A C 1
ATOM 726 O O . LYS A 1 93 ? -28.222 -17.834 17.274 1.00 90.69 93 LYS A O 1
ATOM 731 N N . ASN A 1 94 ? -29.917 -16.436 17.737 1.00 93.06 94 ASN A N 1
ATOM 732 C CA . ASN A 1 94 ? -30.178 -16.773 19.163 1.00 93.06 94 ASN A CA 1
ATOM 733 C C . ASN A 1 94 ? -30.771 -15.558 19.907 1.00 93.06 94 ASN A C 1
ATOM 735 O O . ASN A 1 94 ? -30.557 -15.377 21.106 1.00 93.06 94 ASN A O 1
ATOM 739 N N . GLY A 1 95 ? -31.459 -14.665 19.188 1.00 95.44 95 GLY A N 1
ATOM 740 C CA . GLY A 1 95 ? -31.885 -13.389 19.752 1.00 95.44 95 GLY A CA 1
ATOM 741 C C . GLY A 1 95 ? -30.716 -12.466 20.111 1.00 95.44 95 GLY A C 1
ATOM 742 O O . GLY A 1 95 ? -30.861 -11.655 21.026 1.00 95.44 95 GLY A O 1
ATOM 743 N N . THR A 1 96 ? -29.569 -12.573 19.432 1.00 97.12 96 THR A N 1
ATOM 744 C CA . THR A 1 96 ? -28.465 -11.608 19.538 1.00 97.12 96 THR A CA 1
ATOM 745 C C . THR A 1 96 ? -27.997 -11.138 18.170 1.00 97.12 96 THR A C 1
ATOM 747 O O . THR A 1 96 ? -28.147 -11.834 17.167 1.00 97.12 96 THR A O 1
ATOM 750 N N . VAL A 1 97 ? -27.412 -9.944 18.143 1.00 97.62 97 VAL A N 1
ATOM 751 C CA . VAL A 1 97 ? -26.820 -9.351 16.946 1.00 97.62 97 VAL A CA 1
ATOM 752 C C . VAL A 1 97 ? -25.422 -8.846 17.238 1.00 97.62 97 VAL A C 1
ATOM 754 O O . VAL A 1 97 ? -25.132 -8.375 18.337 1.00 97.62 97 VAL A O 1
ATOM 757 N N . GLU A 1 98 ? -24.559 -8.913 16.234 1.00 98.06 98 GLU A N 1
ATOM 758 C CA . GLU A 1 98 ? -23.291 -8.203 16.222 1.00 98.06 98 GLU A CA 1
ATOM 759 C C . GLU A 1 98 ? -23.510 -6.818 15.617 1.00 98.06 98 GLU A C 1
ATOM 761 O O . GLU A 1 98 ? -23.829 -6.683 14.436 1.00 98.06 98 GLU A O 1
ATOM 766 N N . ALA A 1 99 ? -23.333 -5.790 16.440 1.00 98.12 99 ALA A N 1
ATOM 767 C CA . ALA A 1 99 ? -23.336 -4.401 16.018 1.00 98.12 99 ALA A CA 1
ATOM 768 C C . ALA A 1 99 ? -21.897 -3.959 15.733 1.00 98.12 99 ALA A C 1
ATOM 770 O O . ALA A 1 99 ? -21.007 -4.177 16.553 1.00 98.12 99 ALA A O 1
ATOM 771 N N . THR A 1 100 ? -21.661 -3.355 14.570 1.00 97.88 100 THR A N 1
ATOM 772 C CA . THR A 1 100 ? -20.340 -2.909 14.106 1.00 97.88 100 THR A CA 1
ATOM 773 C C . THR A 1 100 ? -20.349 -1.420 13.773 1.00 97.88 100 THR A C 1
ATOM 775 O O . THR A 1 100 ? -21.215 -0.965 13.029 1.00 97.88 100 THR A O 1
ATOM 778 N N . VAL A 1 101 ? -19.342 -0.681 14.246 1.00 96.38 101 VAL A N 1
ATOM 779 C CA . VAL A 1 101 ? -19.072 0.713 13.852 1.00 96.38 101 VAL A CA 1
ATOM 780 C C . VAL A 1 101 ? -17.620 0.843 13.404 1.00 96.38 101 VAL A C 1
ATOM 782 O O . VAL A 1 101 ? -16.728 0.224 13.981 1.00 96.38 101 VAL A O 1
ATOM 785 N N . VAL A 1 102 ? -17.392 1.660 12.376 1.00 94.88 102 VAL A N 1
ATOM 786 C CA . VAL A 1 102 ? -16.060 2.083 11.933 1.00 94.88 102 VAL A CA 1
ATOM 787 C C . VAL A 1 102 ? -15.837 3.509 12.422 1.00 94.88 102 VAL A C 1
ATOM 789 O O . VAL A 1 102 ? -16.529 4.427 11.987 1.00 94.88 102 VAL A O 1
ATOM 792 N N . PHE A 1 103 ? -14.889 3.699 13.335 1.00 94.44 103 PHE A N 1
ATOM 793 C CA . PHE A 1 103 ? -14.591 5.010 13.900 1.00 94.44 103 PHE A CA 1
ATOM 794 C C . PHE A 1 103 ? -13.901 5.929 12.878 1.00 94.44 103 PHE A C 1
ATOM 796 O O . PHE A 1 103 ? -13.112 5.460 12.047 1.00 94.44 103 PHE A O 1
ATOM 803 N N . PRO A 1 104 ? -14.158 7.247 12.919 1.00 91.00 104 PRO A N 1
ATOM 804 C CA . PRO A 1 104 ? -13.393 8.214 12.139 1.00 91.00 104 PRO A CA 1
ATOM 805 C C . PRO A 1 104 ? -11.935 8.247 12.617 1.00 91.00 104 PRO A C 1
ATOM 807 O O . PRO A 1 104 ? -11.660 8.247 13.816 1.00 91.00 104 PRO A O 1
ATOM 810 N N . HIS A 1 105 ? -11.003 8.276 11.668 1.00 89.25 105 HIS A N 1
ATOM 811 C CA . HIS A 1 105 ? -9.564 8.178 11.910 1.00 89.25 105 HIS A CA 1
ATOM 812 C C . HIS A 1 105 ? -8.820 9.166 11.002 1.00 89.25 105 HIS A C 1
ATOM 814 O O . HIS A 1 105 ? -9.315 9.509 9.927 1.00 89.25 105 HIS A O 1
ATOM 820 N N . SER A 1 106 ? -7.633 9.624 11.412 1.00 74.44 106 SER A N 1
ATOM 821 C CA . SER A 1 106 ? -6.746 10.416 10.553 1.00 74.44 106 SER A CA 1
ATOM 822 C C . SER A 1 106 ? -6.376 9.613 9.301 1.00 74.44 106 SER A C 1
ATOM 824 O O . SER A 1 106 ? -5.850 8.511 9.442 1.00 74.44 106 SER A O 1
ATOM 826 N N . GLY A 1 107 ? -6.680 10.124 8.106 1.00 63.97 107 GLY A N 1
ATOM 827 C CA . GLY A 1 107 ? -6.399 9.446 6.827 1.00 63.97 107 GLY A CA 1
ATOM 828 C C . GLY A 1 107 ? -7.600 9.310 5.885 1.00 63.97 107 GLY A C 1
ATOM 829 O O . GLY A 1 107 ? -7.426 8.924 4.736 1.00 63.97 107 GLY A O 1
ATOM 830 N N . LEU A 1 108 ? -8.813 9.651 6.333 1.00 68.06 108 LEU A N 1
ATOM 831 C CA . LEU A 1 108 ? -9.962 9.844 5.444 1.00 68.06 108 LEU A CA 1
ATOM 832 C C . LEU A 1 108 ? -10.404 11.302 5.421 1.00 68.06 108 LEU A C 1
ATOM 834 O O . LEU A 1 108 ? -10.214 12.027 6.398 1.00 68.06 108 LEU A O 1
ATOM 838 N N . GLU A 1 109 ? -11.062 11.695 4.332 1.00 71.25 109 GLU A N 1
ATOM 839 C CA . GLU A 1 109 ? -11.830 12.933 4.316 1.00 71.25 109 GLU A CA 1
ATOM 840 C C . GLU A 1 109 ? -12.950 12.851 5.366 1.00 71.25 109 GLU A C 1
ATOM 842 O O . GLU A 1 109 ? -13.734 11.891 5.365 1.00 71.25 109 GLU A O 1
ATOM 847 N N . PRO A 1 110 ? -13.019 13.815 6.299 1.00 70.12 110 PRO A N 1
ATOM 848 C CA . PRO A 1 110 ? -14.067 13.832 7.302 1.00 70.12 110 PRO A CA 1
ATOM 849 C C . PRO A 1 110 ? -15.414 14.044 6.617 1.00 70.12 110 PRO A C 1
ATOM 851 O O . PRO A 1 110 ? -15.575 14.947 5.797 1.00 70.12 110 PRO A O 1
ATOM 854 N N . LYS A 1 111 ? -16.429 13.269 7.006 1.00 78.88 111 LYS A N 1
ATOM 855 C CA . LYS A 1 111 ? -17.804 13.654 6.674 1.00 78.88 111 LYS A CA 1
ATOM 856 C C . LYS A 1 111 ? -18.176 14.913 7.471 1.00 78.88 111 LYS A C 1
ATOM 858 O O . LYS A 1 111 ? -17.693 15.056 8.594 1.00 78.88 111 LYS A O 1
ATOM 863 N N . PRO A 1 112 ? -19.104 15.769 6.994 1.00 74.38 112 PRO A N 1
ATOM 864 C CA . PRO A 1 112 ? -19.463 17.046 7.638 1.00 74.38 112 PRO A CA 1
ATOM 865 C C . PRO A 1 112 ? -19.895 16.989 9.118 1.00 74.38 112 PRO A C 1
ATOM 867 O O . PRO A 1 112 ? -20.080 18.027 9.745 1.00 74.38 112 PRO A O 1
ATOM 870 N N . ARG A 1 113 ? -20.101 15.793 9.685 1.00 79.25 113 ARG A N 1
ATOM 871 C CA . ARG A 1 113 ? -20.501 15.564 11.083 1.00 79.25 113 ARG A CA 1
ATOM 872 C C . ARG A 1 113 ? -19.609 14.565 11.826 1.00 79.25 113 ARG A C 1
ATOM 874 O O . ARG A 1 113 ? -19.932 14.184 12.945 1.00 79.25 113 ARG A O 1
ATOM 881 N N . GLU A 1 114 ? -18.510 14.121 11.223 1.00 83.75 114 GLU A N 1
ATOM 882 C CA . GLU A 1 114 ? -17.561 13.206 11.854 1.00 83.75 114 GLU A CA 1
ATOM 883 C C . GLU A 1 114 ? -16.333 13.987 12.333 1.00 83.75 114 GLU A C 1
ATOM 885 O O . GLU A 1 114 ? -15.714 14.731 11.574 1.00 83.75 114 GLU A O 1
ATOM 890 N N . LYS A 1 115 ? -15.947 13.803 13.599 1.00 86.38 115 LYS A N 1
ATOM 891 C CA . LYS A 1 115 ? -14.663 14.301 14.100 1.00 86.38 115 LYS A CA 1
ATOM 892 C C . LYS A 1 115 ? -13.589 13.251 13.892 1.00 86.38 115 LYS A C 1
ATOM 894 O O . LYS A 1 115 ? -13.682 12.155 14.433 1.00 86.38 115 LYS A O 1
ATOM 899 N N . ILE A 1 116 ? -12.548 13.619 13.157 1.00 90.38 116 ILE A N 1
ATOM 900 C CA . ILE A 1 116 ? -11.323 12.830 13.066 1.00 90.38 116 ILE A CA 1
ATOM 901 C C . ILE A 1 116 ? -10.586 12.911 14.403 1.00 90.38 116 ILE A C 1
ATOM 903 O O . ILE A 1 116 ? -10.323 14.003 14.912 1.00 90.38 116 ILE A O 1
ATOM 907 N N . PHE A 1 117 ? -10.238 11.756 14.965 1.00 91.75 117 PHE A N 1
ATOM 908 C CA . PHE A 1 117 ? -9.335 11.681 16.108 1.00 91.75 117 PHE A CA 1
ATOM 909 C C . PHE A 1 117 ? -7.918 11.401 15.620 1.00 91.75 117 PHE A C 1
ATOM 911 O O . PHE A 1 117 ? -7.703 10.552 14.755 1.00 91.75 117 PHE A O 1
ATOM 918 N N . ALA A 1 118 ? -6.954 12.125 16.181 1.00 91.56 118 ALA A N 1
ATOM 919 C CA . ALA A 1 118 ? -5.547 11.866 15.929 1.00 91.56 118 ALA A CA 1
ATOM 920 C C . ALA A 1 118 ? -5.104 10.576 16.634 1.00 91.56 118 ALA A C 1
ATOM 922 O O . ALA A 1 118 ? -5.637 10.229 17.695 1.00 91.56 118 ALA A O 1
ATOM 923 N N . TYR A 1 119 ? -4.085 9.920 16.081 1.00 93.00 119 TYR A N 1
ATOM 924 C CA . TYR A 1 119 ? -3.337 8.858 16.755 1.00 93.00 119 TYR A CA 1
ATOM 925 C C . TYR A 1 119 ? -2.993 9.246 18.207 1.00 93.00 119 TYR A C 1
ATOM 927 O O . TYR A 1 119 ? -2.596 10.380 18.480 1.00 93.00 119 TYR A O 1
ATOM 935 N N . GLY A 1 120 ? -3.182 8.314 19.145 1.00 94.12 120 GLY A N 1
ATOM 936 C CA . GLY A 1 120 ? -2.905 8.514 20.570 1.00 94.12 120 GLY A CA 1
ATOM 937 C C . GLY A 1 120 ? -4.043 9.190 21.340 1.00 94.12 120 GLY A C 1
ATOM 938 O O . GLY A 1 120 ? -4.003 9.257 22.569 1.00 94.12 120 GLY A O 1
ATOM 939 N N . THR A 1 121 ? -5.093 9.657 20.656 1.00 95.62 121 THR A N 1
ATOM 940 C CA . THR A 1 121 ? -6.268 10.229 21.323 1.00 95.62 121 THR A CA 1
ATOM 941 C C . THR A 1 121 ? -7.034 9.135 22.056 1.00 95.62 121 THR A C 1
ATOM 943 O O . THR A 1 121 ? -7.456 8.152 21.449 1.00 95.62 121 THR A O 1
ATOM 946 N N . LYS A 1 122 ? -7.287 9.322 23.353 1.00 97.81 122 LYS A N 1
ATOM 947 C CA . LYS A 1 122 ? -8.193 8.448 24.099 1.00 97.81 122 LYS A CA 1
ATOM 948 C C . LYS A 1 122 ? -9.641 8.763 23.723 1.00 97.81 122 LYS A C 1
ATOM 950 O O . LYS A 1 122 ? -10.123 9.868 23.970 1.00 97.81 122 LYS A O 1
ATOM 955 N N . VAL A 1 123 ? -10.326 7.788 23.136 1.00 97.44 123 VAL A N 1
ATOM 956 C CA . VAL A 1 123 ? -11.728 7.887 22.725 1.00 97.44 123 VAL A CA 1
ATOM 957 C C . VAL A 1 123 ? -12.586 7.115 23.711 1.00 97.44 123 VAL A C 1
ATOM 959 O O . VAL A 1 123 ? -12.353 5.934 23.963 1.00 97.44 123 VAL A O 1
ATOM 962 N N . TYR A 1 124 ? -13.588 7.791 24.260 1.00 98.19 124 TYR A N 1
ATOM 963 C CA . TYR A 1 124 ? -14.633 7.195 25.079 1.00 98.19 124 TYR A CA 1
ATOM 964 C C . TYR A 1 124 ? -15.844 6.898 24.208 1.00 98.19 124 TYR A C 1
ATOM 966 O O . TYR A 1 124 ? -16.176 7.687 23.324 1.00 98.19 124 TYR A O 1
ATOM 974 N N . PHE A 1 125 ? -16.510 5.777 24.459 1.00 98.06 125 PHE A N 1
ATOM 975 C CA . PHE A 1 125 ? -17.695 5.387 23.710 1.00 98.06 125 PHE A CA 1
ATOM 976 C C . PHE A 1 125 ? -18.678 4.575 24.557 1.00 98.06 125 PHE A C 1
ATOM 978 O O . PHE A 1 125 ? -18.304 3.929 25.535 1.00 98.06 125 PHE A O 1
ATOM 985 N N . SER A 1 126 ? -19.948 4.598 24.170 1.00 97.88 126 SER A N 1
ATOM 986 C CA . SER A 1 126 ? -21.015 3.779 24.739 1.00 97.88 126 SER A CA 1
ATOM 987 C C . SER A 1 126 ? -21.975 3.377 23.624 1.00 97.88 126 SER A C 1
ATOM 989 O O . SER A 1 126 ? -22.312 4.176 22.750 1.00 97.88 126 SER A O 1
ATOM 991 N N . TRP A 1 127 ? -22.372 2.110 23.629 1.00 98.06 127 TRP A N 1
ATOM 992 C CA . TRP A 1 127 ? -23.335 1.563 22.683 1.00 98.06 127 TRP A CA 1
ATOM 993 C C . TRP A 1 127 ? -24.747 1.819 23.187 1.00 98.06 127 TRP A C 1
ATOM 995 O O . TRP A 1 127 ? -24.996 1.671 24.380 1.00 98.06 127 TRP A O 1
ATOM 1005 N N . ALA A 1 128 ? -25.676 2.109 22.287 1.00 97.31 128 ALA A N 1
ATOM 1006 C CA . ALA A 1 128 ? -27.088 2.256 22.589 1.00 97.31 128 ALA A CA 1
ATOM 1007 C C . ALA A 1 128 ? -27.922 1.376 21.670 1.00 97.31 128 ALA A C 1
ATOM 1009 O O . ALA A 1 128 ? -27.739 1.386 20.459 1.00 97.31 128 ALA A O 1
ATOM 1010 N N . ARG A 1 129 ? -28.837 0.609 22.258 1.00 96.44 129 ARG A N 1
ATOM 1011 C CA . ARG A 1 129 ? -29.876 -0.135 21.554 1.00 96.44 129 ARG A CA 1
ATOM 1012 C C . ARG A 1 129 ? -31.188 0.596 21.759 1.00 96.44 129 ARG A C 1
ATOM 1014 O O . ARG A 1 129 ? -31.623 0.743 22.903 1.00 96.44 129 ARG A O 1
ATOM 1021 N N . THR A 1 130 ? -31.830 0.977 20.671 1.00 95.56 130 THR A N 1
ATOM 1022 C CA . THR A 1 130 ? -33.107 1.671 20.693 1.00 95.56 130 THR A CA 1
ATOM 1023 C C . THR A 1 130 ? -34.171 0.884 19.937 1.00 95.56 130 THR A C 1
ATOM 1025 O O . THR A 1 130 ? -33.880 0.157 18.984 1.00 95.56 130 THR A O 1
ATOM 1028 N N . HIS A 1 131 ? -35.401 0.946 20.436 1.00 94.62 131 HIS A N 1
ATOM 1029 C CA . HIS A 1 131 ? -36.583 0.363 19.804 1.00 94.62 131 HIS A CA 1
ATOM 1030 C C . HIS A 1 131 ? -37.830 1.059 20.342 1.00 94.62 131 HIS A C 1
ATOM 1032 O O . HIS A 1 131 ? -37.801 1.628 21.434 1.00 94.62 131 HIS A O 1
ATOM 1038 N N . ILE A 1 132 ? -38.930 0.961 19.604 1.00 90.38 132 ILE A N 1
ATOM 1039 C CA . ILE A 1 132 ? -40.245 1.413 20.058 1.00 90.38 132 ILE A CA 1
ATOM 1040 C C . ILE A 1 132 ? -41.026 0.162 20.481 1.00 90.38 132 ILE A C 1
ATOM 1042 O O . ILE A 1 132 ? -41.318 -0.678 19.625 1.00 90.38 132 ILE A O 1
ATOM 1046 N N . PRO A 1 133 ? -41.311 -0.032 21.782 1.00 88.00 133 PRO A N 1
ATOM 1047 C CA . PRO A 1 133 ? -42.152 -1.135 22.236 1.00 88.00 133 PRO A CA 1
ATOM 1048 C C . PRO A 1 133 ? -43.546 -1.088 21.593 1.00 88.00 133 PRO A C 1
ATOM 1050 O O . PRO A 1 133 ? -44.080 -0.011 21.331 1.00 88.00 133 PRO A O 1
ATOM 1053 N N . ASN A 1 134 ? -44.170 -2.248 21.380 1.00 87.12 134 ASN A N 1
ATOM 1054 C CA . ASN A 1 134 ? -45.530 -2.306 20.837 1.00 87.12 134 ASN A CA 1
ATOM 1055 C C . ASN A 1 134 ? -46.503 -1.516 21.728 1.00 87.12 134 ASN A C 1
ATOM 1057 O O . ASN A 1 134 ? -46.617 -1.795 22.920 1.00 87.12 134 ASN A O 1
ATOM 1061 N N . GLY A 1 135 ? -47.207 -0.548 21.136 1.00 88.88 135 GLY A N 1
ATOM 1062 C CA . GLY A 1 135 ? -48.157 0.319 21.840 1.00 88.88 135 GLY A CA 1
ATOM 1063 C C . GLY A 1 135 ? -47.532 1.509 22.580 1.00 88.88 135 GLY A C 1
ATOM 1064 O O . GLY A 1 135 ? -48.275 2.299 23.155 1.00 88.88 135 GLY A O 1
ATOM 1065 N N . ALA A 1 136 ? -46.205 1.670 22.558 1.00 88.62 136 ALA A N 1
ATOM 1066 C CA . ALA A 1 136 ? -45.537 2.850 23.098 1.00 88.62 136 ALA A CA 1
ATOM 1067 C C . ALA A 1 136 ? -45.391 3.946 22.034 1.00 88.62 136 ALA A C 1
ATOM 1069 O O . ALA A 1 136 ? -45.183 3.671 20.853 1.00 88.62 136 ALA A O 1
ATOM 1070 N N . THR A 1 137 ? -45.454 5.202 22.472 1.00 87.19 137 THR A N 1
ATOM 1071 C CA . THR A 1 137 ? -45.145 6.379 21.644 1.00 87.19 137 THR A CA 1
ATOM 1072 C C . THR A 1 137 ? -43.694 6.833 21.788 1.00 87.19 137 THR A C 1
ATOM 1074 O O . THR A 1 137 ? -43.225 7.638 20.989 1.00 87.19 137 THR A O 1
ATOM 1077 N N . GLU A 1 138 ? -42.985 6.336 22.805 1.00 88.12 138 GLU A N 1
ATOM 1078 C CA . GLU A 1 138 ? -41.620 6.741 23.136 1.00 88.12 138 GLU A CA 1
ATOM 1079 C C . GLU A 1 138 ? -40.605 5.627 22.854 1.00 88.12 138 GLU A C 1
ATOM 1081 O O . GLU A 1 138 ? -40.878 4.433 23.005 1.00 88.12 138 GLU A O 1
ATOM 1086 N N . GLU A 1 139 ? -39.407 6.038 22.445 1.00 89.75 139 GLU A N 1
ATOM 1087 C CA . GLU A 1 139 ? -38.293 5.144 22.151 1.00 89.75 139 GLU A CA 1
ATOM 1088 C C . GLU A 1 139 ? -37.608 4.684 23.447 1.00 89.75 139 GLU A C 1
ATOM 1090 O O . GLU A 1 139 ? -37.114 5.488 24.240 1.00 89.75 139 GLU A O 1
ATOM 1095 N N . LEU A 1 140 ? -37.521 3.369 23.651 1.00 91.50 140 LEU A N 1
ATOM 1096 C CA . LEU A 1 140 ? -36.800 2.785 24.776 1.00 91.50 140 LEU A CA 1
ATOM 1097 C C . LEU A 1 140 ? -35.328 2.578 24.403 1.00 91.50 140 LEU A C 1
ATOM 1099 O O . LEU A 1 140 ? -34.986 1.708 23.594 1.00 91.50 140 LEU A O 1
ATOM 1103 N N . THR A 1 141 ? -34.454 3.348 25.053 1.00 93.12 141 THR A N 1
ATOM 1104 C CA . THR A 1 141 ? -32.998 3.278 24.883 1.00 93.12 141 THR A CA 1
ATOM 1105 C C . THR A 1 141 ? -32.344 2.505 26.025 1.00 93.12 141 THR A C 1
ATOM 1107 O O . THR A 1 141 ? -32.525 2.833 27.194 1.00 93.12 141 THR A O 1
ATOM 1110 N N . ILE A 1 142 ? -31.537 1.498 25.687 1.00 94.00 142 ILE A N 1
ATOM 1111 C CA . ILE A 1 142 ? -30.657 0.793 26.627 1.00 94.00 142 ILE A CA 1
ATOM 1112 C C . ILE A 1 142 ? -29.216 1.033 26.202 1.00 94.00 142 ILE A C 1
ATOM 1114 O O . ILE A 1 142 ? -28.853 0.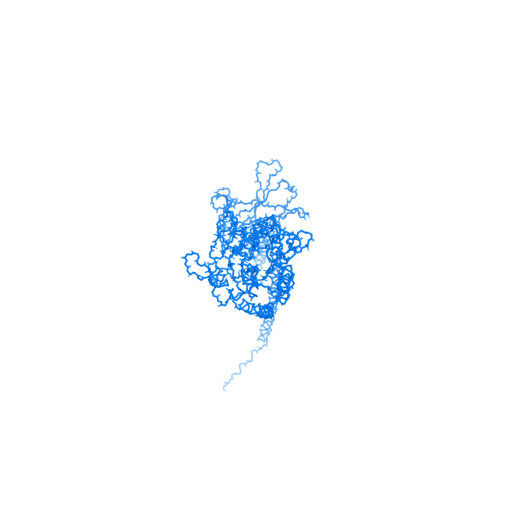693 25.076 1.00 94.00 142 ILE A O 1
ATOM 1118 N N . ASN A 1 143 ? -28.386 1.561 27.098 1.00 95.62 143 ASN A N 1
ATOM 1119 C CA . ASN A 1 143 ? -26.986 1.852 26.812 1.00 95.62 143 ASN A CA 1
ATOM 1120 C C . ASN A 1 143 ? -26.009 0.952 27.588 1.00 95.62 143 ASN A C 1
ATOM 1122 O O . ASN A 1 143 ? -26.305 0.458 28.677 1.00 95.62 143 ASN A O 1
ATOM 1126 N N . SER A 1 144 ? -24.822 0.736 27.020 1.00 96.19 144 SER A N 1
ATOM 1127 C CA . SER A 1 144 ? -23.717 0.049 27.690 1.00 96.19 144 SER A CA 1
ATOM 1128 C C . SER A 1 144 ? -23.007 0.987 28.675 1.00 96.19 144 SER A C 1
ATOM 1130 O O . SER A 1 144 ? -23.071 2.214 28.519 1.00 96.19 144 SER A O 1
ATOM 1132 N N . PRO A 1 145 ? -22.226 0.455 29.634 1.00 96.25 145 PRO A N 1
ATOM 1133 C CA . PRO A 1 145 ? -21.224 1.256 30.329 1.00 96.25 145 PRO A CA 1
ATOM 1134 C C . PRO A 1 145 ? -20.300 1.976 29.338 1.00 96.25 145 PRO A C 1
ATOM 1136 O O . PRO A 1 145 ? -20.053 1.481 28.230 1.00 96.25 145 PRO A O 1
ATOM 1139 N N . VAL A 1 146 ? -19.784 3.137 29.745 1.00 97.19 146 VAL A N 1
ATOM 1140 C CA . VAL A 1 146 ? -18.778 3.864 28.962 1.00 97.19 146 VAL A CA 1
ATOM 1141 C C . VAL A 1 146 ? -17.490 3.049 28.952 1.00 97.19 146 VAL A C 1
ATOM 1143 O O . VAL A 1 146 ? -16.969 2.674 30.000 1.00 97.19 146 VAL A O 1
ATOM 1146 N N . SER A 1 147 ? -16.992 2.780 27.754 1.00 97.62 147 SER A N 1
ATOM 1147 C CA . SER A 1 147 ? -15.714 2.127 27.486 1.00 97.62 147 SER A CA 1
ATOM 1148 C C . SER A 1 147 ? -14.755 3.123 26.840 1.00 97.62 147 SER A C 1
ATOM 1150 O O . SER A 1 147 ? -15.152 4.225 26.458 1.00 97.62 147 SER A O 1
ATOM 1152 N N . SER A 1 148 ? -13.481 2.758 26.718 1.00 97.81 148 SER A N 1
ATOM 1153 C CA . SER A 1 148 ? -12.509 3.591 26.014 1.00 97.81 148 SER A CA 1
ATOM 1154 C C . SER A 1 148 ? -11.438 2.771 25.323 1.00 97.81 148 SER A C 1
ATOM 1156 O O . SER A 1 148 ? -11.079 1.707 25.820 1.00 97.81 148 SER A O 1
ATOM 1158 N N . PHE A 1 149 ? -10.875 3.327 24.260 1.00 97.81 149 PHE A N 1
ATOM 1159 C CA . PHE A 1 149 ? -9.650 2.853 23.623 1.00 97.81 149 PHE A CA 1
ATOM 1160 C C . PHE A 1 149 ? -8.755 4.050 23.285 1.00 97.81 149 PHE A C 1
ATOM 1162 O O . PHE A 1 149 ? -9.182 5.205 23.372 1.00 97.81 149 PHE A O 1
ATOM 1169 N N . VAL A 1 150 ? -7.497 3.787 22.946 1.00 96.88 150 VAL A N 1
ATOM 1170 C CA . VAL A 1 150 ? -6.590 4.802 22.400 1.00 96.88 150 VAL A CA 1
ATOM 1171 C C . VAL A 1 150 ? -6.590 4.629 20.893 1.00 96.88 150 VAL A C 1
ATOM 1173 O O . VAL A 1 150 ? -6.388 3.516 20.424 1.00 96.88 150 VAL A O 1
ATOM 1176 N N . MET A 1 151 ? -6.843 5.705 20.146 1.00 96.62 151 MET A N 1
ATOM 1177 C CA . MET A 1 151 ? -6.868 5.650 18.688 1.00 96.62 151 MET A CA 1
ATOM 1178 C C . MET A 1 151 ? -5.512 5.138 18.183 1.00 96.62 151 MET A C 1
ATOM 1180 O O . MET A 1 151 ? -4.503 5.801 18.470 1.00 96.62 151 MET A O 1
ATOM 1184 N N . PRO A 1 152 ? -5.459 3.984 17.489 1.00 96.25 152 PRO A N 1
ATOM 1185 C CA . PRO A 1 152 ? -4.204 3.455 16.980 1.00 96.25 152 PRO A CA 1
ATOM 1186 C C . PRO A 1 152 ? -3.603 4.408 15.943 1.00 96.25 152 PRO A C 1
ATOM 1188 O O . PRO A 1 152 ? -4.228 5.372 15.499 1.00 96.25 152 PRO A O 1
ATOM 1191 N N . ARG A 1 153 ? -2.336 4.197 15.589 1.00 95.88 153 ARG A N 1
ATOM 1192 C CA . ARG A 1 153 ? -1.750 4.890 14.434 1.00 95.88 153 ARG A CA 1
ATOM 1193 C C . ARG A 1 153 ? -2.322 4.283 13.147 1.00 95.88 153 ARG A C 1
ATOM 1195 O O . ARG A 1 153 ? -2.761 3.136 13.191 1.00 95.88 153 ARG A O 1
ATOM 1202 N N . PRO A 1 154 ? -2.301 4.978 12.000 1.00 97.12 154 PRO A N 1
ATOM 1203 C CA . PRO A 1 154 ? -2.654 4.339 10.738 1.00 97.12 154 PRO A CA 1
ATOM 1204 C C . PRO A 1 154 ? -1.642 3.244 10.370 1.00 97.12 154 PRO A C 1
ATOM 1206 O O . PRO A 1 154 ? -0.507 3.236 10.864 1.00 97.12 154 PRO A O 1
ATOM 1209 N N . LEU A 1 155 ? -2.058 2.343 9.482 1.00 97.81 155 LEU A N 1
ATOM 1210 C CA . LEU A 1 155 ? -1.164 1.401 8.824 1.00 97.81 155 LEU A CA 1
ATOM 1211 C C . LEU A 1 155 ? -0.261 2.180 7.856 1.00 97.81 155 LEU A C 1
ATOM 1213 O O . LEU A 1 155 ? -0.753 2.952 7.031 1.00 97.81 155 LEU A O 1
ATOM 1217 N N . THR A 1 156 ? 1.051 2.023 7.991 1.00 98.38 156 THR A N 1
ATOM 1218 C CA . THR A 1 156 ? 2.057 2.816 7.277 1.00 98.38 156 THR A CA 1
ATOM 1219 C C . THR A 1 156 ? 2.563 2.093 6.035 1.00 98.38 156 THR A C 1
ATOM 1221 O O . THR A 1 156 ? 2.999 0.943 6.104 1.00 98.38 156 THR A O 1
ATOM 1224 N N . ILE A 1 157 ? 2.539 2.785 4.894 1.00 98.81 157 ILE A N 1
ATOM 1225 C CA . ILE A 1 157 ? 3.083 2.283 3.626 1.00 98.81 157 ILE A CA 1
ATOM 1226 C C . ILE A 1 157 ? 4.182 3.232 3.139 1.00 98.81 157 ILE A C 1
ATOM 1228 O O . ILE A 1 157 ? 3.954 4.429 2.979 1.00 98.81 157 ILE A O 1
ATOM 1232 N N . ALA A 1 158 ? 5.373 2.711 2.879 1.00 98.81 158 ALA A N 1
ATOM 1233 C CA . ALA A 1 158 ? 6.414 3.436 2.159 1.00 98.81 158 ALA A CA 1
ATOM 1234 C C . ALA A 1 158 ? 6.454 2.926 0.724 1.00 98.81 158 ALA A C 1
ATOM 1236 O O . ALA A 1 158 ? 6.426 1.715 0.517 1.00 98.81 158 ALA A O 1
ATOM 1237 N N . TYR A 1 159 ? 6.522 3.832 -0.247 1.00 98.81 159 TYR A N 1
ATOM 1238 C CA . TYR A 1 159 ? 6.688 3.487 -1.652 1.00 98.81 159 TYR A CA 1
ATOM 1239 C C . TYR A 1 159 ? 8.040 3.993 -2.151 1.00 98.81 159 TYR A C 1
ATOM 1241 O O . TYR A 1 159 ? 8.228 5.199 -2.297 1.00 98.81 159 TYR A O 1
ATOM 1249 N N . MET A 1 160 ? 8.973 3.066 -2.363 1.00 98.69 160 MET A N 1
ATOM 1250 C CA . MET A 1 160 ? 10.302 3.313 -2.921 1.00 98.69 160 MET A CA 1
ATOM 1251 C C . MET A 1 160 ? 10.378 2.805 -4.357 1.00 98.69 160 MET A C 1
ATOM 1253 O O . MET A 1 160 ? 9.523 2.035 -4.785 1.00 98.69 160 MET A O 1
ATOM 1257 N N . GLY A 1 161 ? 11.385 3.235 -5.104 1.00 98.38 161 GLY A N 1
ATOM 1258 C CA . GLY A 1 161 ? 11.613 2.695 -6.437 1.00 98.38 161 GLY A CA 1
ATOM 1259 C C . GLY A 1 161 ? 12.216 3.668 -7.429 1.00 98.38 161 GLY A C 1
ATOM 1260 O O . GLY A 1 161 ? 12.538 4.814 -7.090 1.00 98.38 161 GLY A O 1
ATOM 1261 N N . ASP A 1 162 ? 12.350 3.177 -8.651 1.00 97.81 162 ASP A N 1
ATOM 1262 C CA . ASP A 1 162 ? 12.890 3.888 -9.798 1.00 97.81 162 ASP A CA 1
ATOM 1263 C C . ASP A 1 162 ? 11.796 4.581 -10.635 1.00 97.81 162 ASP A C 1
ATOM 1265 O O . ASP A 1 162 ? 10.765 5.006 -10.106 1.00 97.81 162 ASP A O 1
ATOM 1269 N N . SER A 1 163 ? 12.040 4.763 -11.934 1.00 97.06 163 SER A N 1
ATOM 1270 C CA . SER A 1 163 ? 11.147 5.424 -12.887 1.00 97.06 163 SER A CA 1
ATOM 1271 C C . SER A 1 163 ? 9.845 4.657 -13.145 1.00 97.06 163 SER A C 1
ATOM 1273 O O . SER A 1 163 ? 8.793 5.278 -13.343 1.00 97.06 163 SER A O 1
ATOM 1275 N N . TYR A 1 164 ? 9.869 3.321 -13.084 1.00 98.25 164 TYR A N 1
ATOM 1276 C CA . TYR A 1 164 ? 8.664 2.499 -13.215 1.00 98.25 164 TYR A CA 1
ATOM 1277 C C . TYR A 1 164 ? 7.769 2.635 -11.978 1.00 98.25 164 TYR A C 1
ATOM 1279 O O . TYR A 1 164 ? 6.542 2.659 -12.106 1.00 98.25 164 TYR A O 1
ATOM 1287 N N . ALA A 1 165 ? 8.342 2.840 -10.794 1.00 98.50 165 ALA A N 1
ATOM 1288 C CA . ALA A 1 165 ? 7.565 3.156 -9.605 1.00 98.50 165 ALA A CA 1
ATOM 1289 C C . ALA A 1 165 ? 7.141 4.631 -9.536 1.00 98.50 165 ALA A C 1
ATOM 1291 O O . ALA A 1 165 ? 6.027 4.939 -9.092 1.00 98.50 165 ALA A O 1
ATOM 1292 N N . SER A 1 166 ? 7.998 5.553 -9.989 1.00 98.12 166 SER A N 1
ATOM 1293 C CA . SER A 1 166 ? 7.709 6.989 -9.949 1.00 98.12 166 SER A CA 1
ATOM 1294 C C . SER A 1 166 ? 6.559 7.375 -10.861 1.00 98.12 166 SER A C 1
ATOM 1296 O O . SER A 1 166 ? 5.819 8.302 -10.540 1.00 98.12 166 SER A O 1
ATOM 1298 N N . GLY A 1 167 ? 6.342 6.628 -11.940 1.00 97.62 167 GLY A N 1
ATOM 1299 C CA . GLY A 1 167 ? 5.319 6.946 -12.925 1.00 97.62 167 GLY A CA 1
ATOM 1300 C C . GLY A 1 167 ? 5.847 7.775 -14.087 1.00 97.62 167 GLY A C 1
ATOM 1301 O O . GLY A 1 167 ? 5.064 8.495 -14.711 1.00 97.62 167 GLY A O 1
ATOM 1302 N N . GLU A 1 168 ? 7.147 7.689 -14.379 1.00 96.69 168 GLU A N 1
ATOM 1303 C CA . GLU A 1 168 ? 7.712 8.210 -15.622 1.00 96.69 168 GLU A CA 1
ATOM 1304 C C . GLU A 1 168 ? 6.954 7.635 -16.829 1.00 96.69 168 GLU A C 1
ATOM 1306 O O . GLU A 1 168 ? 6.501 6.495 -16.802 1.00 96.69 168 GLU A O 1
ATOM 1311 N N . GLY A 1 169 ? 6.712 8.442 -17.862 1.00 95.44 169 GLY A N 1
ATOM 1312 C CA . GLY A 1 169 ? 5.822 8.094 -18.975 1.00 95.44 169 GLY A CA 1
ATOM 1313 C C . GLY A 1 169 ? 4.328 8.252 -18.668 1.00 95.44 169 GLY A C 1
ATOM 1314 O O . GLY A 1 169 ? 3.510 8.340 -19.588 1.00 95.44 169 GLY A O 1
ATOM 1315 N N . GLY A 1 170 ? 3.957 8.333 -17.388 1.00 95.69 170 GLY A N 1
ATOM 1316 C CA . GLY A 1 170 ? 2.588 8.354 -16.882 1.00 95.69 170 GLY A CA 1
ATOM 1317 C C . GLY A 1 170 ? 2.127 9.707 -16.351 1.00 95.69 170 GLY A C 1
ATOM 1318 O O . GLY A 1 170 ? 1.213 9.736 -15.535 1.00 95.69 170 GLY A O 1
ATOM 1319 N N . LYS A 1 171 ? 2.727 10.831 -16.752 1.00 93.19 171 LYS A N 1
ATOM 1320 C CA . LYS A 1 171 ? 2.291 12.169 -16.308 1.00 93.19 171 LYS A CA 1
ATOM 1321 C C . LYS A 1 171 ? 0.798 12.412 -16.585 1.00 93.19 171 LYS A C 1
ATOM 1323 O O . LYS A 1 171 ? 0.032 12.715 -15.673 1.00 93.19 171 LYS A O 1
ATOM 1328 N N . GLY A 1 172 ? 0.374 12.170 -17.829 1.00 89.62 172 GLY A N 1
ATOM 1329 C CA . GLY A 1 172 ? -0.963 12.540 -18.300 1.00 89.62 172 GLY A CA 1
ATOM 1330 C C . GLY A 1 172 ? -1.135 14.060 -18.332 1.00 89.62 172 GLY A C 1
ATOM 1331 O O . GLY A 1 172 ? -0.162 14.784 -18.527 1.00 89.62 172 GLY A O 1
ATOM 1332 N N . ASP A 1 173 ? -2.358 14.530 -18.093 1.00 89.69 173 ASP A N 1
ATOM 1333 C CA . ASP A 1 173 ? -2.669 15.967 -18.023 1.00 89.69 173 ASP A CA 1
ATOM 1334 C C . ASP A 1 173 ? -2.381 16.578 -16.636 1.00 89.69 173 ASP A C 1
ATOM 1336 O O . ASP A 1 173 ? -2.532 17.783 -16.432 1.00 89.69 173 ASP A O 1
ATOM 1340 N N . GLU A 1 174 ? -1.981 15.757 -15.660 1.00 89.31 174 GLU A N 1
ATOM 1341 C CA . GLU A 1 174 ? -1.666 16.206 -14.303 1.00 89.31 174 GLU A CA 1
ATOM 1342 C C . GLU A 1 174 ? -0.214 16.714 -14.204 1.00 89.31 174 GLU A C 1
ATOM 1344 O O . GLU A 1 174 ? 0.679 16.216 -14.895 1.00 89.31 174 GLU A O 1
ATOM 1349 N N . PRO A 1 175 ? 0.075 17.703 -13.339 1.00 91.00 175 PRO A N 1
ATOM 1350 C CA . PRO A 1 175 ? 1.453 18.071 -13.041 1.00 91.00 175 PRO A CA 1
ATOM 1351 C C . PRO A 1 175 ? 2.176 16.927 -12.318 1.00 91.00 175 PRO A C 1
ATOM 1353 O O . PRO A 1 175 ? 1.555 16.097 -11.647 1.00 91.00 175 PRO A O 1
ATOM 1356 N N . TRP A 1 176 ? 3.506 16.908 -12.411 1.00 93.00 176 TRP A N 1
ATOM 1357 C CA . TRP A 1 176 ? 4.308 16.022 -11.578 1.00 93.00 176 TRP A CA 1
ATOM 1358 C C . TRP A 1 176 ? 4.102 16.379 -10.094 1.00 93.00 176 TRP A C 1
ATOM 1360 O O . TRP A 1 176 ? 4.090 17.549 -9.721 1.00 93.00 176 TRP A O 1
ATOM 1370 N N . GLU A 1 177 ? 3.962 15.374 -9.227 1.00 94.06 177 GLU A N 1
ATOM 1371 C CA . GLU A 1 177 ? 3.995 15.561 -7.767 1.00 94.06 177 GLU A CA 1
ATOM 1372 C C . GLU A 1 177 ? 5.383 16.054 -7.327 1.00 94.06 177 GLU A C 1
ATOM 1374 O O . GLU A 1 177 ? 5.523 16.856 -6.405 1.00 94.06 177 GLU A O 1
ATOM 1379 N N . ASN A 1 178 ? 6.415 15.568 -8.017 1.00 93.25 178 ASN A N 1
ATOM 1380 C CA . ASN A 1 178 ? 7.786 16.036 -7.914 1.00 93.25 178 ASN A CA 1
ATOM 1381 C C . ASN A 1 178 ? 8.411 15.991 -9.312 1.00 93.25 178 ASN A C 1
ATOM 1383 O O . ASN A 1 178 ? 8.642 14.900 -9.842 1.00 93.25 178 ASN A O 1
ATOM 1387 N N . ASP A 1 179 ? 8.669 17.169 -9.884 1.00 91.50 179 ASP A N 1
ATOM 1388 C CA . ASP A 1 179 ? 9.253 17.315 -11.220 1.00 91.50 179 ASP A CA 1
ATOM 1389 C C . ASP A 1 179 ? 10.642 16.670 -11.313 1.00 91.50 179 ASP A C 1
ATOM 1391 O O . ASP A 1 179 ? 10.906 15.945 -12.257 1.00 91.50 179 ASP A O 1
ATOM 1395 N N . ALA A 1 180 ? 11.525 16.859 -10.328 1.00 90.69 180 ALA A N 1
ATOM 1396 C CA . ALA A 1 180 ? 12.897 16.344 -10.409 1.00 90.69 180 ALA A CA 1
ATOM 1397 C C . ALA A 1 180 ? 12.961 14.804 -10.396 1.00 90.69 180 ALA A C 1
ATOM 1399 O O . ALA A 1 180 ? 13.872 14.205 -10.959 1.00 90.69 180 ALA A O 1
ATOM 1400 N N . CYS A 1 181 ? 11.977 14.164 -9.763 1.00 93.69 181 CYS A N 1
ATOM 1401 C CA . CYS A 1 181 ? 11.871 12.711 -9.661 1.00 93.69 181 CYS A CA 1
ATOM 1402 C C . CYS A 1 181 ? 10.901 12.080 -10.667 1.00 93.69 181 CYS A C 1
ATOM 1404 O O . CYS A 1 181 ? 10.671 10.872 -10.574 1.00 93.69 181 CYS A O 1
ATOM 1406 N N . HIS A 1 182 ? 10.281 12.868 -11.556 1.00 94.31 182 HIS A N 1
ATOM 1407 C CA . HIS A 1 182 ? 9.190 12.422 -12.436 1.00 94.31 182 HIS A CA 1
ATOM 1408 C C . HIS A 1 182 ? 8.150 11.578 -11.685 1.00 94.31 182 HIS A C 1
ATOM 1410 O O . HIS A 1 182 ? 7.771 10.476 -12.094 1.00 94.31 182 HIS A O 1
ATOM 1416 N N . ARG A 1 183 ? 7.733 12.071 -10.513 1.00 95.88 183 ARG A N 1
ATOM 1417 C CA . ARG A 1 183 ? 6.764 11.378 -9.663 1.00 95.88 183 ARG A CA 1
ATOM 1418 C C . ARG A 1 183 ? 5.352 11.755 -10.085 1.00 95.88 183 ARG A C 1
ATOM 1420 O O . ARG A 1 183 ? 4.981 12.922 -10.003 1.00 95.88 183 ARG A O 1
ATOM 1427 N N . SER A 1 184 ? 4.559 10.779 -10.510 1.00 96.75 184 SER A N 1
ATOM 1428 C CA . SER A 1 184 ? 3.193 10.963 -10.998 1.00 96.75 184 SER A CA 1
ATOM 1429 C C . SER A 1 184 ? 2.157 10.358 -10.054 1.00 96.75 184 SER A C 1
ATOM 1431 O O . SER A 1 184 ? 2.303 9.245 -9.546 1.00 96.75 184 SER A O 1
ATOM 1433 N N . ASN A 1 185 ? 1.029 11.055 -9.911 1.00 97.06 185 ASN A N 1
ATOM 1434 C CA . ASN A 1 185 ? -0.170 10.547 -9.242 1.00 97.06 185 ASN A CA 1
ATOM 1435 C C . ASN A 1 185 ? -0.839 9.371 -9.975 1.00 97.06 185 ASN A C 1
ATOM 1437 O O . ASN A 1 185 ? -1.707 8.706 -9.393 1.00 97.06 185 ASN A O 1
ATOM 1441 N N . ASN A 1 186 ? -0.431 9.130 -11.223 1.00 97.69 186 ASN A N 1
ATOM 1442 C CA . ASN A 1 186 ? -0.874 8.033 -12.074 1.00 97.69 186 ASN A CA 1
ATOM 1443 C C . ASN A 1 186 ? 0.085 6.832 -12.053 1.00 97.69 186 ASN A C 1
ATOM 1445 O O . ASN A 1 186 ? -0.128 5.888 -12.814 1.00 97.69 186 ASN A O 1
ATOM 1449 N N . SER A 1 187 ? 1.124 6.831 -11.206 1.00 98.25 187 SER A N 1
ATOM 1450 C CA . SER A 1 187 ? 2.006 5.669 -11.090 1.00 98.25 187 SER A CA 1
ATOM 1451 C C . SER A 1 187 ? 1.264 4.446 -10.542 1.00 98.25 187 SER A C 1
ATOM 1453 O O . SER A 1 187 ? 0.279 4.553 -9.798 1.00 98.25 187 SER A O 1
ATOM 1455 N N . GLY A 1 188 ? 1.734 3.255 -10.916 1.00 98.31 188 GLY A N 1
ATOM 1456 C CA . GLY A 1 188 ? 1.075 1.993 -10.586 1.00 98.31 188 GLY A CA 1
ATOM 1457 C C . GLY A 1 188 ? 0.820 1.811 -9.087 1.00 98.31 188 GLY A C 1
ATOM 1458 O O . GLY A 1 188 ? -0.302 1.485 -8.683 1.00 98.31 188 GLY A O 1
ATOM 1459 N N . GLY A 1 189 ? 1.838 2.065 -8.258 1.00 98.56 189 GLY A N 1
ATOM 1460 C CA . GLY A 1 189 ? 1.728 1.943 -6.806 1.00 98.56 189 GLY A CA 1
ATOM 1461 C C . GLY A 1 189 ? 0.814 2.993 -6.182 1.00 98.56 189 GLY A C 1
ATOM 1462 O O . GLY A 1 189 ? -0.012 2.641 -5.341 1.00 98.56 189 GLY A O 1
ATOM 1463 N N . VAL A 1 190 ? 0.855 4.252 -6.637 1.00 98.50 190 VAL A N 1
ATOM 1464 C CA . VAL A 1 190 ? -0.053 5.300 -6.133 1.00 98.50 190 VAL A CA 1
ATOM 1465 C C . VAL A 1 190 ? -1.509 4.955 -6.450 1.00 98.50 190 VAL A C 1
ATOM 1467 O O . VAL A 1 190 ? -2.373 5.041 -5.573 1.00 98.50 190 VAL A O 1
ATOM 1470 N N . LEU A 1 191 ? -1.796 4.498 -7.672 1.00 98.69 191 LEU A N 1
ATOM 1471 C CA . LEU A 1 191 ? -3.139 4.061 -8.063 1.00 98.69 191 LEU A CA 1
ATOM 1472 C C . LEU A 1 191 ? -3.630 2.868 -7.226 1.00 98.69 191 LEU A C 1
ATOM 1474 O O . LEU A 1 191 ? -4.814 2.808 -6.874 1.00 98.69 191 LEU A O 1
ATOM 1478 N N . ALA A 1 192 ? -2.742 1.925 -6.904 1.00 98.81 192 ALA A N 1
ATOM 1479 C CA . ALA A 1 192 ? -3.053 0.767 -6.071 1.00 98.81 192 ALA A CA 1
ATOM 1480 C C . ALA A 1 192 ? -3.307 1.153 -4.605 1.00 98.81 192 ALA A C 1
ATOM 1482 O O . ALA A 1 192 ? -4.295 0.706 -4.024 1.00 98.81 192 ALA A O 1
ATOM 1483 N N . ILE A 1 193 ? -2.475 2.025 -4.027 1.00 98.62 193 ILE A N 1
ATOM 1484 C CA . ILE A 1 193 ? -2.636 2.536 -2.658 1.00 98.62 193 ILE A CA 1
ATOM 1485 C C . ILE A 1 193 ? -3.941 3.332 -2.538 1.00 98.62 193 ILE A C 1
ATOM 1487 O O . ILE A 1 193 ? -4.728 3.090 -1.623 1.00 98.62 193 ILE A O 1
ATOM 1491 N N . LYS A 1 194 ? -4.240 4.223 -3.495 1.00 97.69 194 LYS A N 1
ATOM 1492 C CA . LYS A 1 194 ? -5.516 4.962 -3.531 1.00 97.69 194 LYS A CA 1
ATOM 1493 C C . LYS A 1 194 ? -6.715 4.009 -3.582 1.00 97.69 194 LYS A C 1
ATOM 1495 O O . LYS A 1 194 ? -7.686 4.218 -2.856 1.00 97.69 194 LYS A O 1
ATOM 1500 N N . LYS A 1 195 ? -6.644 2.939 -4.386 1.00 98.19 195 LYS A N 1
ATOM 1501 C CA . LYS A 1 195 ? -7.683 1.893 -4.425 1.00 98.19 195 LYS A CA 1
ATOM 1502 C C . LYS A 1 195 ? -7.800 1.155 -3.087 1.00 98.19 195 LYS A C 1
ATOM 1504 O O . LYS A 1 195 ? -8.913 0.984 -2.602 1.00 98.19 195 LYS A O 1
ATOM 1509 N N . LEU A 1 196 ? -6.683 0.787 -2.459 1.00 98.19 196 LEU A N 1
ATOM 1510 C CA . LEU A 1 196 ? -6.674 0.142 -1.143 1.00 98.19 196 LEU A CA 1
ATOM 1511 C C . LEU A 1 196 ? -7.389 1.002 -0.092 1.00 98.19 196 LEU A C 1
ATOM 1513 O O . LEU A 1 196 ? -8.300 0.521 0.575 1.00 98.19 196 LEU A O 1
ATOM 1517 N N . ILE A 1 197 ? -7.060 2.294 -0.014 1.00 96.06 197 ILE A N 1
ATOM 1518 C CA . ILE A 1 197 ? -7.710 3.265 0.886 1.00 96.06 197 ILE A CA 1
ATOM 1519 C C . ILE A 1 197 ? -9.199 3.445 0.542 1.00 96.06 197 ILE A C 1
ATOM 1521 O O . ILE A 1 197 ? -10.048 3.678 1.415 1.00 96.06 197 ILE A O 1
ATOM 1525 N N . ALA A 1 198 ? -9.548 3.370 -0.743 1.00 95.38 198 ALA A N 1
ATOM 1526 C CA . ALA A 1 198 ? -10.930 3.444 -1.196 1.00 95.38 198 ALA A CA 1
ATOM 1527 C C . ALA A 1 198 ? -11.757 2.233 -0.735 1.00 95.38 198 ALA A C 1
ATOM 1529 O O . ALA A 1 198 ? -12.897 2.415 -0.318 1.00 95.38 198 ALA A O 1
ATOM 1530 N N . GLU A 1 199 ? -11.191 1.029 -0.757 1.00 96.44 199 GLU A N 1
ATOM 1531 C CA . GLU A 1 199 ? -11.938 -0.215 -0.541 1.00 96.44 199 GLU A CA 1
ATOM 1532 C C . GLU A 1 199 ? -11.870 -0.719 0.909 1.00 96.44 199 GLU A C 1
ATOM 1534 O O . GLU A 1 199 ? -12.871 -1.197 1.443 1.00 96.44 199 GLU A O 1
ATOM 1539 N N . ARG A 1 200 ? -10.747 -0.519 1.605 1.00 95.31 200 ARG A N 1
ATOM 1540 C CA . ARG A 1 200 ? -10.540 -0.924 3.007 1.00 95.31 200 ARG A CA 1
ATOM 1541 C C . ARG A 1 200 ? -10.945 0.176 3.981 1.00 95.31 200 ARG A C 1
ATOM 1543 O O . ARG A 1 200 ? -10.133 0.713 4.728 1.00 95.31 200 ARG A O 1
ATOM 1550 N N . LYS A 1 201 ? -12.232 0.539 3.977 1.00 92.50 201 LYS A N 1
ATOM 1551 C CA . LYS A 1 201 ? -12.770 1.612 4.842 1.00 92.50 201 LYS A CA 1
ATOM 1552 C C . LYS A 1 201 ? -12.706 1.303 6.335 1.00 92.50 201 LYS A C 1
ATOM 1554 O O . LYS A 1 201 ? -12.790 2.225 7.141 1.00 92.50 201 LYS A O 1
ATOM 1559 N N . ASP A 1 202 ? -12.566 0.039 6.700 1.00 93.50 202 ASP A N 1
ATOM 1560 C CA . ASP A 1 202 ? -12.355 -0.441 8.063 1.00 93.50 202 ASP A CA 1
ATOM 1561 C C . ASP A 1 202 ? -10.916 -0.247 8.566 1.00 93.50 202 ASP A C 1
ATOM 1563 O O . ASP A 1 202 ? -10.679 -0.378 9.770 1.00 93.50 202 ASP A O 1
ATOM 1567 N N . VAL A 1 203 ? -9.993 0.122 7.670 1.00 95.94 203 VAL A N 1
ATOM 1568 C CA . VAL A 1 203 ? -8.579 0.356 7.963 1.00 95.94 203 VAL A CA 1
ATOM 1569 C C . VAL A 1 203 ? -8.214 1.822 7.679 1.00 95.94 203 VAL A C 1
ATOM 1571 O O . VAL A 1 203 ? -8.720 2.452 6.750 1.00 95.94 203 VAL A O 1
ATOM 1574 N N . ALA A 1 204 ? -7.380 2.418 8.525 1.00 96.38 204 ALA A N 1
ATOM 1575 C CA . ALA A 1 204 ? -6.734 3.700 8.275 1.00 96.38 204 ALA A CA 1
ATOM 1576 C C . ALA A 1 204 ? -5.340 3.471 7.704 1.00 96.38 204 ALA A C 1
ATOM 1578 O O . ALA A 1 204 ? -4.583 2.665 8.241 1.00 96.38 204 ALA A O 1
ATOM 1579 N N . PHE A 1 205 ? -4.983 4.245 6.685 1.00 96.75 205 PHE A N 1
ATOM 1580 C CA . PHE A 1 205 ? -3.658 4.222 6.079 1.00 96.75 205 PHE A CA 1
ATOM 1581 C C . PHE A 1 205 ? -3.052 5.625 6.093 1.00 96.75 205 PHE A C 1
ATOM 1583 O O . PHE A 1 205 ? -3.771 6.620 5.993 1.00 96.75 205 PHE A O 1
ATOM 1590 N N . ASP A 1 206 ? -1.731 5.690 6.194 1.00 97.25 206 ASP A N 1
ATOM 1591 C CA . ASP A 1 206 ? -0.929 6.846 5.801 1.00 97.25 206 ASP A CA 1
ATOM 1592 C C . ASP A 1 206 ? 0.237 6.299 4.972 1.00 97.25 206 ASP A C 1
ATOM 1594 O O . ASP A 1 206 ? 0.729 5.195 5.232 1.00 97.25 206 ASP A O 1
ATOM 1598 N N . TYR A 1 207 ? 0.659 7.032 3.950 1.00 98.19 207 TYR A N 1
ATOM 1599 C CA . TYR A 1 207 ? 1.741 6.578 3.089 1.00 98.19 207 TYR A CA 1
ATOM 1600 C C . TYR A 1 207 ? 2.671 7.714 2.699 1.00 98.19 207 TYR A C 1
ATOM 1602 O O . TYR A 1 207 ? 2.290 8.884 2.685 1.00 98.19 207 TYR A O 1
ATOM 1610 N N . VAL A 1 208 ? 3.905 7.350 2.366 1.00 98.31 208 VAL A N 1
ATOM 1611 C CA . VAL A 1 208 ? 4.888 8.262 1.789 1.00 98.31 208 VAL A CA 1
ATOM 1612 C C . VAL A 1 208 ? 5.383 7.694 0.471 1.00 98.31 208 VAL A C 1
ATOM 1614 O O . VAL A 1 208 ? 5.768 6.528 0.392 1.00 98.31 208 VAL A O 1
ATOM 1617 N N . ASN A 1 209 ? 5.354 8.525 -0.568 1.00 98.50 209 ASN A N 1
ATOM 1618 C CA . ASN A 1 209 ? 5.960 8.206 -1.848 1.00 98.50 209 ASN A CA 1
ATOM 1619 C C . ASN A 1 209 ? 7.360 8.829 -1.913 1.00 98.50 209 ASN A C 1
ATOM 1621 O O . ASN A 1 209 ? 7.509 10.045 -1.784 1.00 98.50 209 ASN A O 1
ATOM 1625 N N . THR A 1 210 ? 8.385 7.998 -2.073 1.00 98.12 210 THR A N 1
ATOM 1626 C CA . THR A 1 210 ? 9.792 8.407 -2.171 1.00 98.12 210 THR A CA 1
ATOM 1627 C C . THR A 1 210 ? 10.434 7.983 -3.484 1.00 98.12 210 THR A C 1
ATOM 1629 O O . THR A 1 210 ? 11.603 8.295 -3.687 1.00 98.12 210 THR A O 1
ATOM 1632 N N . THR A 1 211 ? 9.678 7.336 -4.375 1.00 98.31 211 THR A N 1
ATOM 1633 C CA . THR A 1 211 ? 10.138 6.893 -5.696 1.00 98.31 211 THR A CA 1
ATOM 1634 C C . THR A 1 211 ? 10.757 8.045 -6.473 1.00 98.31 211 THR A C 1
ATOM 1636 O O . THR A 1 211 ? 10.281 9.192 -6.370 1.00 98.31 211 THR A O 1
ATOM 1639 N N . CYS A 1 212 ? 11.755 7.735 -7.291 1.00 96.81 212 CYS A N 1
ATOM 1640 C CA . CYS A 1 212 ? 12.432 8.732 -8.096 1.00 96.81 212 CYS A CA 1
ATOM 1641 C C . CYS A 1 212 ? 12.988 8.116 -9.381 1.00 96.81 212 CYS A C 1
ATOM 1643 O O . CYS A 1 212 ? 13.696 7.111 -9.339 1.00 96.81 212 CYS A O 1
ATOM 1645 N N . SER A 1 213 ? 12.672 8.726 -10.523 1.00 95.31 213 SER A N 1
ATOM 1646 C CA . SER A 1 213 ? 13.190 8.281 -11.815 1.00 95.31 213 SER A CA 1
ATOM 1647 C C . SER A 1 213 ? 14.717 8.267 -11.844 1.00 95.31 213 SER A C 1
ATOM 1649 O O . SER A 1 213 ? 15.356 9.162 -11.296 1.00 95.31 213 SER A O 1
ATOM 1651 N N . GLY A 1 214 ? 15.296 7.228 -12.452 1.00 92.88 214 GLY A N 1
ATOM 1652 C CA . GLY A 1 214 ? 16.743 7.010 -12.527 1.00 92.88 214 GLY A CA 1
ATOM 1653 C C . GLY A 1 214 ? 17.379 6.399 -11.273 1.00 92.88 214 GLY A C 1
ATOM 1654 O O . GLY A 1 214 ? 18.586 6.163 -11.274 1.00 92.88 214 GLY A O 1
ATOM 1655 N N . ALA A 1 215 ? 16.607 6.124 -10.215 1.00 96.62 215 ALA A N 1
ATOM 1656 C CA . ALA A 1 215 ? 17.155 5.532 -9.001 1.00 96.62 215 ALA A CA 1
ATOM 1657 C C . ALA A 1 215 ? 17.672 4.108 -9.247 1.00 96.62 215 ALA A C 1
ATOM 1659 O O . ALA A 1 215 ? 16.995 3.268 -9.842 1.00 96.62 215 ALA A O 1
ATOM 1660 N N . ARG A 1 216 ? 18.866 3.829 -8.738 1.00 97.38 216 ARG A N 1
ATOM 1661 C CA . ARG A 1 216 ? 19.390 2.486 -8.481 1.00 97.38 216 ARG A CA 1
ATOM 1662 C C . ARG A 1 216 ? 19.013 2.060 -7.072 1.00 97.38 216 ARG A C 1
ATOM 1664 O O . ARG A 1 216 ? 18.735 2.901 -6.215 1.00 97.38 216 ARG A O 1
ATOM 1671 N N . VAL A 1 217 ? 19.114 0.770 -6.779 1.00 98.06 217 VAL A N 1
ATOM 1672 C CA . VAL A 1 217 ? 18.840 0.254 -5.429 1.00 98.06 217 VAL A CA 1
ATOM 1673 C C . VAL A 1 217 ? 19.760 0.902 -4.384 1.00 98.06 217 VAL A C 1
ATOM 1675 O O . VAL A 1 217 ? 19.320 1.224 -3.282 1.00 98.06 217 VAL A O 1
ATOM 1678 N N . ILE A 1 218 ? 21.022 1.191 -4.725 1.00 97.44 218 ILE A N 1
ATOM 1679 C CA . ILE A 1 218 ? 21.941 1.881 -3.801 1.00 97.44 218 ILE A CA 1
ATOM 1680 C C . ILE A 1 218 ? 21.527 3.324 -3.480 1.00 97.44 218 ILE A C 1
ATOM 1682 O O . ILE A 1 218 ? 21.879 3.842 -2.417 1.00 97.44 218 ILE A O 1
ATOM 1686 N N . ASP A 1 219 ? 20.747 3.966 -4.351 1.00 97.12 219 ASP A N 1
ATOM 1687 C CA . ASP A 1 219 ? 20.227 5.316 -4.123 1.00 97.12 219 ASP A CA 1
ATOM 1688 C C . ASP A 1 219 ? 19.070 5.299 -3.092 1.00 97.12 219 ASP A C 1
ATOM 1690 O O . ASP A 1 219 ? 18.652 6.335 -2.570 1.00 97.12 219 ASP A O 1
ATOM 1694 N N . PHE A 1 220 ? 18.567 4.112 -2.720 1.00 97.75 220 PHE A N 1
ATOM 1695 C CA . PHE A 1 220 ? 17.555 3.986 -1.668 1.00 97.75 220 PHE A CA 1
ATOM 1696 C C . PHE A 1 220 ? 18.154 4.204 -0.280 1.00 97.75 220 PHE A C 1
ATOM 1698 O O . PHE A 1 220 ? 17.463 4.714 0.603 1.00 97.75 220 PHE A O 1
ATOM 1705 N N . PHE A 1 221 ? 19.420 3.823 -0.072 1.00 97.50 221 PHE A N 1
ATOM 1706 C CA . PHE A 1 221 ? 19.988 3.678 1.274 1.00 97.50 221 PHE A CA 1
ATOM 1707 C C . PHE A 1 221 ? 21.427 4.181 1.439 1.00 97.50 221 PHE A C 1
ATOM 1709 O O . PHE A 1 221 ? 21.804 4.618 2.530 1.00 97.50 221 PHE A O 1
ATOM 1716 N N . LEU A 1 222 ? 22.247 4.166 0.385 1.00 95.94 222 LEU A N 1
ATOM 1717 C CA . LEU A 1 222 ? 23.674 4.463 0.499 1.00 95.94 222 LEU A CA 1
ATOM 1718 C C . LEU A 1 222 ? 24.001 5.898 0.096 1.00 95.94 222 LEU A C 1
ATOM 1720 O O . LEU A 1 222 ? 24.651 6.612 0.866 1.00 95.94 222 LEU A O 1
ATOM 1724 N N . VAL A 1 223 ? 23.515 6.341 -1.062 1.00 93.88 223 VAL A N 1
ATOM 1725 C CA . VAL A 1 223 ? 23.862 7.642 -1.646 1.00 93.88 223 VAL A CA 1
ATOM 1726 C C . VAL A 1 223 ? 22.618 8.460 -1.975 1.00 93.88 223 VAL A C 1
ATOM 1728 O O . VAL A 1 223 ? 21.579 7.916 -2.324 1.00 93.88 223 VAL A O 1
ATOM 1731 N N . ALA A 1 224 ? 22.726 9.782 -1.844 1.00 92.06 224 ALA A N 1
ATOM 1732 C CA . ALA A 1 224 ? 21.711 10.692 -2.362 1.00 92.06 224 ALA A CA 1
ATOM 1733 C C . ALA A 1 224 ? 21.747 10.671 -3.893 1.00 92.06 224 ALA A C 1
ATOM 1735 O O . ALA A 1 224 ? 22.824 10.739 -4.496 1.00 92.06 224 ALA A O 1
ATOM 1736 N N . GLN A 1 225 ? 20.571 10.606 -4.502 1.00 89.38 225 GLN A N 1
ATOM 1737 C CA . GLN A 1 225 ? 20.440 10.465 -5.938 1.00 89.38 225 GLN A CA 1
ATOM 1738 C C . GLN A 1 225 ? 20.670 11.816 -6.632 1.00 89.38 225 GLN A C 1
ATOM 1740 O O . GLN A 1 225 ? 20.063 12.823 -6.240 1.00 89.38 225 GLN A O 1
ATOM 1745 N N . PRO A 1 226 ? 21.509 11.875 -7.679 1.00 84.25 226 PRO A N 1
ATOM 1746 C CA . PRO A 1 226 ? 21.488 13.005 -8.592 1.00 84.25 226 PRO A CA 1
ATOM 1747 C C . PRO A 1 226 ? 20.161 12.986 -9.360 1.00 84.25 226 PRO A C 1
ATOM 1749 O O . PRO A 1 226 ? 19.837 11.997 -10.014 1.00 84.25 226 PRO A O 1
ATOM 1752 N N . VAL A 1 227 ? 19.394 14.068 -9.274 1.00 83.38 227 VAL A N 1
ATOM 1753 C CA . VAL A 1 227 ? 18.172 14.243 -10.067 1.00 83.38 227 VAL A CA 1
ATOM 1754 C C . VAL A 1 227 ? 18.396 15.344 -11.084 1.00 83.38 227 VAL A C 1
ATOM 1756 O O . VAL A 1 227 ? 19.156 16.279 -10.824 1.00 83.38 227 VAL A O 1
ATOM 1759 N N . ASP A 1 228 ? 17.778 15.210 -12.254 1.00 67.69 228 ASP A N 1
ATOM 1760 C CA . ASP A 1 228 ? 18.008 16.153 -13.336 1.00 67.69 228 ASP A CA 1
ATOM 1761 C C . ASP A 1 228 ? 17.433 17.535 -12.999 1.00 67.69 228 ASP A C 1
ATOM 1763 O O . ASP A 1 228 ? 16.228 17.686 -12.765 1.00 67.69 228 ASP A O 1
ATOM 1767 N N . PRO A 1 229 ? 18.282 18.568 -12.987 1.00 51.94 229 PRO A N 1
ATOM 1768 C CA . PRO A 1 229 ? 17.854 19.911 -12.719 1.00 51.94 229 PRO A CA 1
ATOM 1769 C C . PRO A 1 229 ? 17.401 20.588 -13.999 1.00 51.94 229 PRO A C 1
ATOM 1771 O O . PRO A 1 229 ? 18.135 21.388 -14.574 1.00 51.94 229 PRO A O 1
ATOM 1774 N N . SER A 1 230 ? 16.140 20.410 -14.384 1.00 54.88 230 SER A N 1
ATOM 1775 C CA . SER A 1 230 ? 15.589 21.281 -15.426 1.00 54.88 230 SER A CA 1
ATOM 1776 C C . SER A 1 230 ? 15.646 22.769 -15.020 1.00 54.88 230 SER A C 1
ATOM 1778 O O . SER A 1 230 ? 15.522 23.628 -15.893 1.00 54.88 230 SER A O 1
ATOM 1780 N N . LYS A 1 231 ? 15.901 23.103 -13.728 1.00 46.47 231 LYS A N 1
ATOM 1781 C CA . LYS A 1 231 ? 16.186 24.481 -13.260 1.00 46.47 231 LYS A CA 1
ATOM 1782 C C . LYS A 1 231 ? 17.227 24.694 -12.135 1.00 46.47 231 LYS A C 1
ATOM 1784 O O . LYS A 1 231 ? 17.611 25.842 -11.959 1.00 46.47 231 LYS A O 1
ATOM 1789 N N . ASN A 1 232 ? 17.685 23.692 -11.369 1.00 50.34 232 ASN A N 1
ATOM 1790 C CA . ASN A 1 232 ? 18.761 23.829 -10.351 1.00 50.34 232 ASN A CA 1
ATOM 1791 C C . ASN A 1 232 ? 19.230 22.465 -9.834 1.00 50.34 232 ASN A C 1
ATOM 1793 O O . ASN A 1 232 ? 18.368 21.652 -9.522 1.00 50.34 232 ASN A O 1
ATOM 1797 N N . ALA A 1 233 ? 20.547 22.226 -9.718 1.00 53.88 233 ALA A N 1
ATOM 1798 C CA . ALA A 1 233 ? 21.122 20.954 -9.254 1.00 53.88 233 ALA A CA 1
ATOM 1799 C C . ALA A 1 233 ? 20.619 20.587 -7.850 1.00 53.88 233 ALA A C 1
ATOM 1801 O O . ALA A 1 233 ? 21.192 20.993 -6.839 1.00 53.88 233 ALA A O 1
ATOM 1802 N N . THR A 1 234 ? 19.535 19.821 -7.785 1.00 68.62 234 THR A N 1
ATOM 1803 C CA . THR A 1 234 ? 19.020 19.248 -6.548 1.00 68.62 234 THR A CA 1
ATOM 1804 C C . THR A 1 234 ? 19.495 17.808 -6.442 1.00 68.62 234 THR A C 1
ATOM 1806 O O . THR A 1 234 ? 19.585 17.096 -7.438 1.00 68.62 234 THR A O 1
ATOM 1809 N N . LYS A 1 235 ? 19.825 17.371 -5.231 1.00 81.19 235 LYS A N 1
ATOM 1810 C CA . LYS A 1 235 ? 19.964 15.948 -4.923 1.00 81.19 235 LYS A CA 1
ATOM 1811 C C . LYS A 1 235 ? 18.694 15.510 -4.219 1.00 81.19 235 LYS A C 1
ATOM 1813 O O . LYS A 1 235 ? 18.203 16.235 -3.356 1.00 81.19 235 LYS A O 1
ATOM 1818 N N . GLN A 1 236 ? 18.179 14.347 -4.586 1.00 87.75 236 GLN A N 1
ATOM 1819 C CA . GLN A 1 236 ? 17.136 13.696 -3.812 1.00 87.75 236 GLN A CA 1
ATOM 1820 C C . GLN A 1 236 ? 17.824 12.927 -2.684 1.00 87.75 236 GLN A C 1
ATOM 1822 O O . GLN A 1 236 ? 18.737 12.134 -2.930 1.00 87.75 236 GLN A O 1
ATOM 1827 N N . ASP A 1 237 ? 17.412 13.180 -1.443 1.00 94.81 237 ASP A N 1
ATOM 1828 C CA . ASP A 1 237 ? 17.884 12.390 -0.308 1.00 94.81 237 ASP A CA 1
ATOM 1829 C C . ASP A 1 237 ? 17.575 10.906 -0.518 1.00 94.81 237 ASP A C 1
ATOM 1831 O O . ASP A 1 237 ? 16.670 10.532 -1.271 1.00 94.81 237 ASP A O 1
ATOM 1835 N N . LYS A 1 238 ? 18.315 10.054 0.190 1.00 97.12 238 LYS A N 1
ATOM 1836 C CA . LYS A 1 238 ? 18.112 8.607 0.139 1.00 97.12 238 LYS A CA 1
ATOM 1837 C C . LYS A 1 238 ? 16.661 8.296 0.468 1.00 97.12 238 LYS A C 1
ATOM 1839 O O . LYS A 1 238 ? 16.111 8.812 1.446 1.00 97.12 238 LYS A O 1
ATOM 1844 N N . GLN A 1 239 ? 16.040 7.432 -0.323 1.00 98.19 239 GLN A N 1
ATOM 1845 C CA . GLN A 1 239 ? 14.614 7.148 -0.172 1.00 98.19 239 GLN A CA 1
ATOM 1846 C C . GLN A 1 239 ? 14.271 6.655 1.248 1.00 98.19 239 GLN A C 1
ATOM 1848 O O . GLN A 1 239 ? 13.278 7.086 1.838 1.00 98.19 239 GLN A O 1
ATOM 1853 N N . LEU A 1 240 ? 15.147 5.851 1.857 1.00 98.12 240 LEU A N 1
ATOM 1854 C CA . LEU A 1 240 ? 15.005 5.375 3.232 1.00 98.12 240 LEU A CA 1
ATOM 1855 C C . LEU A 1 240 ? 15.107 6.492 4.282 1.00 98.12 240 LEU A C 1
ATOM 1857 O O . LEU A 1 240 ? 14.346 6.479 5.250 1.00 98.12 240 LEU A O 1
ATOM 1861 N N . ASP A 1 241 ? 15.969 7.492 4.090 1.00 98.00 241 ASP A N 1
ATOM 1862 C CA . ASP A 1 241 ? 16.087 8.629 5.015 1.00 98.00 241 ASP A CA 1
ATOM 1863 C C . ASP A 1 241 ? 14.817 9.491 5.011 1.00 98.00 241 ASP A C 1
ATOM 1865 O O . ASP A 1 241 ? 14.374 9.981 6.059 1.00 98.00 241 ASP A O 1
ATOM 1869 N N . ILE A 1 242 ? 14.162 9.606 3.853 1.00 97.94 242 ILE A N 1
ATOM 1870 C CA . ILE A 1 242 ? 12.868 10.282 3.725 1.00 97.94 242 ILE A CA 1
ATOM 1871 C C . ILE A 1 242 ? 11.782 9.502 4.472 1.00 97.94 242 ILE A C 1
ATOM 1873 O O . ILE A 1 242 ? 10.992 10.108 5.203 1.00 97.94 242 ILE A O 1
ATOM 1877 N N . VAL A 1 243 ? 11.765 8.168 4.359 1.00 98.50 243 VAL A N 1
ATOM 1878 C CA . VAL A 1 243 ? 10.831 7.308 5.108 1.00 98.50 243 VAL A CA 1
ATOM 1879 C C . VAL A 1 243 ? 11.057 7.428 6.614 1.00 98.50 243 VAL A C 1
ATOM 1881 O O . VAL A 1 243 ? 10.099 7.670 7.350 1.00 98.50 243 VAL A O 1
ATOM 1884 N N . LYS A 1 244 ? 12.307 7.353 7.086 1.00 98.19 244 LYS A N 1
ATOM 1885 C CA . LYS A 1 244 ? 12.662 7.548 8.505 1.00 98.19 244 LYS A CA 1
ATOM 1886 C C . LYS A 1 244 ? 12.189 8.905 9.020 1.00 98.19 244 LYS A C 1
ATOM 1888 O O . LYS A 1 244 ? 11.553 8.997 10.072 1.00 98.19 244 LYS A O 1
ATOM 1893 N N . SER A 1 245 ? 12.451 9.959 8.253 1.00 98.12 245 SER A N 1
ATOM 1894 C CA . SER A 1 245 ? 12.040 11.323 8.588 1.00 98.12 245 SER A CA 1
ATOM 1895 C C . SER A 1 245 ? 10.519 11.474 8.615 1.00 98.12 245 SER A C 1
ATOM 1897 O O . SER A 1 245 ? 9.976 12.183 9.464 1.00 98.12 245 SER A O 1
ATOM 1899 N N . TRP A 1 246 ? 9.799 10.807 7.712 1.00 98.06 246 TRP A N 1
ATOM 1900 C CA . TRP A 1 246 ? 8.339 10.768 7.719 1.00 98.06 246 TRP A CA 1
ATOM 1901 C C . TRP A 1 246 ? 7.792 10.053 8.960 1.00 98.06 246 TRP A C 1
ATOM 1903 O O . TRP A 1 246 ? 6.998 10.660 9.683 1.00 98.06 246 TRP A O 1
ATOM 1913 N N . LEU A 1 247 ? 8.266 8.840 9.264 1.00 97.94 247 LEU A N 1
ATOM 1914 C CA . LEU A 1 247 ? 7.855 8.082 10.453 1.00 97.94 247 LEU A CA 1
ATOM 1915 C C . LEU A 1 247 ? 8.107 8.883 11.738 1.00 97.94 247 LEU A C 1
ATOM 1917 O O . LEU A 1 247 ? 7.199 9.042 12.554 1.00 97.94 247 LEU A O 1
ATOM 1921 N N . SER A 1 248 ? 9.299 9.473 11.875 1.00 97.50 248 SER A N 1
ATOM 1922 C CA . SER A 1 248 ? 9.679 10.288 13.034 1.00 97.50 248 SER A CA 1
ATOM 1923 C C . SER A 1 248 ? 8.796 11.533 13.192 1.00 97.50 248 SER A C 1
ATOM 1925 O O . SER A 1 248 ? 8.206 11.742 14.255 1.00 97.50 248 SER A O 1
ATOM 1927 N N . ARG A 1 249 ? 8.598 12.325 12.123 1.00 97.19 249 ARG A N 1
ATOM 1928 C CA . ARG A 1 249 ? 7.726 13.520 12.157 1.00 97.19 249 ARG A CA 1
ATOM 1929 C C . ARG A 1 249 ? 6.283 13.179 12.522 1.00 97.19 249 ARG A C 1
ATOM 1931 O O . ARG A 1 249 ? 5.627 13.948 13.223 1.00 97.19 249 ARG A O 1
ATOM 1938 N N . LYS A 1 250 ? 5.791 12.031 12.055 1.00 95.31 250 LYS A N 1
ATOM 1939 C CA . LYS A 1 250 ? 4.445 11.527 12.351 1.00 95.31 250 LYS A CA 1
ATOM 1940 C C . LYS A 1 250 ? 4.347 10.804 13.697 1.00 95.31 250 LYS A C 1
ATOM 1942 O O . LYS A 1 250 ? 3.236 10.512 14.139 1.00 95.31 250 LYS A O 1
ATOM 1947 N N . LYS A 1 251 ? 5.482 10.558 14.363 1.00 95.75 251 LYS A N 1
ATOM 1948 C CA . LYS A 1 251 ? 5.604 9.765 15.595 1.00 95.75 251 LYS A CA 1
ATOM 1949 C C . LYS A 1 251 ? 5.065 8.339 15.429 1.00 95.75 251 LYS A C 1
ATOM 1951 O O . LYS A 1 251 ? 4.476 7.785 16.355 1.00 95.75 251 LYS A O 1
ATOM 1956 N N . TYR A 1 252 ? 5.228 7.766 14.240 1.00 95.69 252 TYR A N 1
ATOM 1957 C CA . TYR A 1 252 ? 4.924 6.364 13.982 1.00 95.69 252 TYR A CA 1
ATOM 1958 C C . TYR A 1 252 ? 6.099 5.507 14.448 1.00 95.69 252 TYR A C 1
ATOM 1960 O O . TYR A 1 252 ? 7.254 5.834 14.192 1.00 95.69 252 TYR A O 1
ATOM 1968 N N . ASP A 1 253 ? 5.797 4.424 15.158 1.00 93.94 253 ASP A N 1
ATOM 1969 C CA . ASP A 1 253 ? 6.784 3.534 15.777 1.00 93.94 253 ASP A CA 1
ATOM 1970 C C . ASP A 1 253 ? 7.293 2.431 14.835 1.00 93.94 253 ASP A C 1
ATOM 1972 O O . ASP A 1 253 ? 8.140 1.632 15.227 1.00 93.94 253 ASP A O 1
ATOM 1976 N N . GLY A 1 254 ? 6.803 2.383 13.593 1.00 95.62 254 GLY A N 1
ATOM 1977 C CA . GLY A 1 254 ? 7.243 1.399 12.617 1.00 95.62 254 GLY A CA 1
ATOM 1978 C C . GLY A 1 254 ? 6.636 1.570 11.230 1.00 95.62 254 GLY A C 1
ATOM 1979 O O . GLY A 1 254 ? 5.660 2.302 11.022 1.00 95.62 254 GLY A O 1
ATOM 1980 N N . LEU A 1 255 ? 7.240 0.853 10.286 1.00 98.50 255 LEU A N 1
ATOM 1981 C CA . LEU A 1 255 ? 6.763 0.686 8.922 1.00 98.50 255 LEU A CA 1
ATOM 1982 C C . LEU A 1 255 ? 6.019 -0.648 8.803 1.00 98.50 255 LEU A C 1
ATOM 1984 O O . LEU A 1 255 ? 6.550 -1.692 9.181 1.00 98.50 255 LEU A O 1
ATOM 1988 N N . ASP A 1 256 ? 4.799 -0.638 8.277 1.00 98.69 256 ASP A N 1
ATOM 1989 C CA . ASP A 1 256 ? 4.033 -1.873 8.117 1.00 98.69 256 ASP A CA 1
ATOM 1990 C C . ASP A 1 256 ? 4.314 -2.528 6.762 1.00 98.69 256 ASP A C 1
ATOM 1992 O O . ASP A 1 256 ? 4.637 -3.715 6.717 1.00 98.69 256 ASP A O 1
ATOM 1996 N N . ILE A 1 257 ? 4.252 -1.759 5.672 1.00 98.88 257 ILE A N 1
ATOM 1997 C CA . ILE A 1 257 ? 4.497 -2.259 4.314 1.00 98.88 257 ILE A CA 1
ATOM 1998 C C . ILE A 1 257 ? 5.529 -1.377 3.608 1.00 98.88 257 ILE A C 1
ATOM 2000 O O . ILE A 1 257 ? 5.357 -0.162 3.511 1.00 98.88 257 ILE A O 1
ATOM 2004 N N . LEU A 1 258 ? 6.570 -2.000 3.059 1.00 98.88 258 LEU A N 1
ATOM 2005 C CA . LEU A 1 258 ? 7.416 -1.398 2.032 1.00 98.88 258 LEU A CA 1
ATOM 2006 C C . LEU A 1 258 ? 6.951 -1.896 0.660 1.00 98.88 258 LEU A C 1
ATOM 2008 O O . LEU A 1 258 ? 7.010 -3.091 0.397 1.00 98.88 258 LEU A O 1
ATOM 2012 N N . LEU A 1 259 ? 6.492 -0.993 -0.198 1.00 98.94 259 LEU A N 1
ATOM 2013 C CA . LEU A 1 259 ? 6.261 -1.234 -1.619 1.00 98.94 259 LEU A CA 1
ATOM 2014 C C . LEU A 1 259 ? 7.485 -0.732 -2.394 1.00 98.94 259 LEU A C 1
ATOM 2016 O O . LEU A 1 259 ? 7.890 0.409 -2.176 1.00 98.94 259 LEU A O 1
ATOM 2020 N N . ALA A 1 260 ? 8.065 -1.542 -3.277 1.00 98.75 260 ALA A N 1
ATOM 2021 C CA . ALA A 1 260 ? 9.253 -1.144 -4.032 1.00 98.75 260 ALA A CA 1
ATOM 2022 C C . ALA A 1 260 ? 9.359 -1.776 -5.429 1.00 98.75 260 ALA A C 1
ATOM 2024 O O . ALA A 1 260 ? 8.794 -2.841 -5.671 1.00 98.75 260 ALA A O 1
ATOM 2025 N N . ASP A 1 261 ? 10.097 -1.127 -6.327 1.00 98.38 261 ASP A N 1
ATOM 2026 C CA . ASP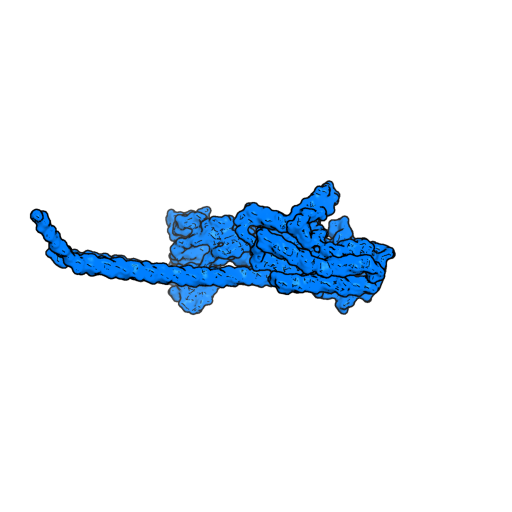 A 1 261 ? 10.853 -1.762 -7.418 1.00 98.38 261 ASP A CA 1
ATOM 2027 C C . ASP A 1 261 ? 12.318 -1.312 -7.366 1.00 98.38 261 ASP A C 1
ATOM 2029 O O . ASP A 1 261 ? 12.703 -0.544 -6.486 1.00 98.38 261 ASP A O 1
ATOM 2033 N N . GLY A 1 262 ? 13.147 -1.829 -8.270 1.00 97.75 262 GLY A N 1
ATOM 2034 C CA . GLY A 1 262 ? 14.550 -1.452 -8.399 1.00 97.75 262 GLY A CA 1
ATOM 2035 C C . GLY A 1 262 ? 15.379 -2.550 -9.060 1.00 97.75 262 GLY A C 1
ATOM 2036 O O . GLY A 1 262 ? 15.047 -3.736 -8.968 1.00 97.75 262 GLY A O 1
ATOM 2037 N N . GLY A 1 263 ? 16.474 -2.153 -9.707 1.00 97.12 263 GLY A N 1
ATOM 2038 C CA . GLY A 1 263 ? 17.412 -3.037 -10.405 1.00 97.12 263 GLY A CA 1
ATOM 2039 C C . GLY A 1 263 ? 17.603 -2.706 -11.886 1.00 97.12 263 GLY A C 1
ATOM 2040 O O . GLY A 1 263 ? 18.661 -2.991 -12.441 1.00 97.12 263 GLY A O 1
ATOM 2041 N N . GLY A 1 264 ? 16.631 -2.055 -12.534 1.00 95.81 264 GLY A N 1
ATOM 2042 C CA . GLY A 1 264 ? 16.740 -1.665 -13.945 1.00 95.81 264 GLY A CA 1
ATOM 2043 C C . GLY A 1 264 ? 17.899 -0.696 -14.206 1.00 95.81 264 GLY A C 1
ATOM 2044 O O . GLY A 1 264 ? 18.697 -0.895 -15.124 1.00 95.81 264 GLY A O 1
ATOM 2045 N N . ASN A 1 265 ? 18.047 0.326 -13.361 1.00 95.25 265 ASN A N 1
ATOM 2046 C CA . ASN A 1 265 ? 19.161 1.273 -13.466 1.00 95.25 265 ASN A CA 1
ATOM 2047 C C . ASN A 1 265 ? 20.493 0.676 -12.993 1.00 95.25 265 ASN A C 1
ATOM 2049 O O . ASN A 1 265 ? 21.543 1.075 -13.493 1.00 95.25 265 ASN A O 1
ATOM 2053 N N . ASP A 1 266 ? 20.468 -0.293 -12.072 1.00 96.19 266 ASP A N 1
ATOM 2054 C CA . ASP A 1 266 ? 21.659 -0.994 -11.580 1.00 96.19 266 ASP A CA 1
ATOM 2055 C C . ASP A 1 266 ? 22.341 -1.797 -12.697 1.00 96.19 266 ASP A C 1
ATOM 2057 O O . ASP A 1 266 ? 23.568 -1.837 -12.763 1.00 96.19 266 ASP A O 1
ATOM 2061 N N . ILE A 1 267 ? 21.556 -2.350 -13.631 1.00 94.56 267 ILE A N 1
ATOM 2062 C CA . ILE A 1 267 ? 22.070 -3.025 -14.834 1.00 94.56 267 ILE A CA 1
ATOM 2063 C C . ILE A 1 267 ? 22.333 -2.077 -16.015 1.00 94.56 267 ILE A C 1
ATOM 2065 O O . ILE A 1 267 ? 22.629 -2.527 -17.120 1.00 94.56 267 ILE A O 1
ATOM 2069 N N . GLY A 1 268 ? 22.195 -0.764 -15.807 1.00 89.00 268 GLY A N 1
ATOM 2070 C CA . GLY A 1 268 ? 22.443 0.250 -16.830 1.00 89.00 268 GLY A CA 1
ATOM 2071 C C . GLY A 1 268 ? 21.378 0.331 -17.927 1.00 89.00 268 GLY A C 1
ATOM 2072 O O . GLY A 1 268 ? 21.679 0.826 -19.014 1.00 89.00 268 GLY A O 1
ATOM 2073 N N . PHE A 1 269 ? 20.137 -0.113 -17.681 1.00 85.50 269 PHE A N 1
ATOM 2074 C CA . PHE A 1 269 ? 19.094 -0.161 -18.715 1.00 85.50 269 PHE A CA 1
ATOM 2075 C C . PHE A 1 269 ? 18.830 1.191 -19.392 1.00 85.50 269 PHE A C 1
ATOM 2077 O O . PHE A 1 269 ? 18.738 1.248 -20.615 1.00 85.50 269 PHE A O 1
ATOM 2084 N N . GLY A 1 270 ? 18.787 2.292 -18.634 1.00 79.81 270 GLY A N 1
ATOM 2085 C CA . GLY A 1 270 ? 18.619 3.631 -19.212 1.00 79.81 270 GLY A CA 1
ATOM 2086 C C . GLY A 1 270 ? 19.717 3.986 -20.224 1.00 79.81 270 GLY A C 1
ATOM 2087 O O . GLY A 1 270 ? 19.425 4.494 -21.307 1.00 79.81 270 GLY A O 1
ATOM 2088 N N . ASN A 1 271 ? 20.971 3.626 -19.932 1.00 78.62 271 ASN A N 1
ATOM 2089 C CA . ASN A 1 271 ? 22.086 3.818 -20.861 1.00 78.62 271 ASN A CA 1
ATOM 2090 C C . ASN A 1 271 ? 21.962 2.902 -22.084 1.00 78.62 271 ASN A C 1
ATOM 2092 O O . ASN A 1 271 ? 22.268 3.336 -23.194 1.00 78.62 271 ASN A O 1
ATOM 2096 N N . LEU A 1 272 ? 21.488 1.665 -21.910 1.00 75.56 272 LEU A N 1
ATOM 2097 C CA . LEU A 1 272 ? 21.253 0.723 -23.011 1.00 75.56 272 LEU A CA 1
ATOM 2098 C C . LEU A 1 272 ? 20.174 1.231 -23.976 1.00 75.56 272 LEU A C 1
ATOM 2100 O O . LEU A 1 272 ? 20.352 1.162 -25.192 1.00 75.56 272 LEU A O 1
ATOM 2104 N N . VAL A 1 273 ? 19.085 1.796 -23.448 1.00 70.94 273 VAL A N 1
ATOM 2105 C CA . VAL A 1 273 ? 18.023 2.397 -24.264 1.00 70.94 273 VAL A CA 1
ATOM 2106 C C . VAL A 1 273 ? 18.519 3.673 -24.953 1.00 70.94 273 VAL A C 1
ATOM 2108 O O . VAL A 1 273 ? 18.399 3.801 -26.169 1.00 70.94 273 VAL A O 1
ATOM 2111 N N . GLY A 1 274 ? 19.115 4.605 -24.205 1.00 68.00 274 GLY A N 1
ATOM 2112 C CA . GLY A 1 274 ? 19.515 5.910 -24.741 1.00 68.00 274 GLY A CA 1
ATOM 2113 C C . GLY A 1 274 ? 20.707 5.861 -25.704 1.00 68.00 274 GLY A C 1
ATOM 2114 O O . GLY A 1 274 ? 20.675 6.489 -26.756 1.00 68.00 274 GLY A O 1
ATOM 2115 N N . SER A 1 275 ? 21.761 5.112 -25.365 1.00 62.44 275 SER A N 1
ATOM 2116 C CA . SER A 1 275 ? 23.007 5.055 -26.155 1.00 62.44 275 SER A CA 1
ATOM 2117 C C . SER A 1 275 ? 23.083 3.879 -27.133 1.00 62.44 275 SER A C 1
ATOM 2119 O O . SER A 1 275 ? 23.962 3.861 -27.997 1.00 62.44 275 SER A O 1
ATOM 2121 N N . GLY A 1 276 ? 22.189 2.899 -26.985 1.00 62.97 276 GLY A N 1
ATOM 2122 C CA . GLY A 1 276 ? 22.094 1.722 -27.841 1.00 62.97 276 GLY A CA 1
ATOM 2123 C C . GLY A 1 276 ? 20.879 1.783 -28.755 1.00 62.97 276 GLY A C 1
ATOM 2124 O O . GLY A 1 276 ? 21.021 2.115 -29.924 1.00 62.97 276 GLY A O 1
ATOM 2125 N N . LEU A 1 277 ? 19.684 1.518 -28.211 1.00 63.75 277 LEU A N 1
ATOM 2126 C CA . LEU A 1 277 ? 18.441 1.396 -28.994 1.00 63.75 277 LEU A CA 1
ATOM 2127 C C . LEU A 1 277 ? 18.099 2.626 -29.837 1.00 63.75 277 LEU A C 1
ATOM 2129 O O . LEU A 1 277 ? 17.562 2.489 -30.930 1.00 63.75 277 LEU A O 1
ATOM 2133 N N . LEU A 1 278 ? 18.369 3.823 -29.319 1.00 63.91 278 LEU A N 1
ATOM 2134 C CA . LEU A 1 278 ? 18.069 5.082 -30.005 1.00 63.91 278 LEU A CA 1
ATOM 2135 C C . LEU A 1 278 ? 19.291 5.671 -30.732 1.00 63.91 278 LEU A C 1
ATOM 2137 O O . LEU A 1 278 ? 19.245 6.812 -31.191 1.00 63.91 278 LEU A O 1
ATOM 2141 N N . SER A 1 279 ? 20.388 4.915 -30.843 1.00 61.75 279 SER A N 1
ATOM 2142 C CA . SER A 1 279 ? 21.608 5.333 -31.534 1.00 61.75 279 SER A CA 1
ATOM 2143 C C . SER A 1 279 ? 21.689 4.724 -32.934 1.00 61.75 279 SER A C 1
ATOM 2145 O O . SER A 1 279 ? 21.670 3.509 -33.094 1.00 61.75 279 SER A O 1
ATOM 2147 N N . PHE A 1 280 ? 21.873 5.570 -33.952 1.00 48.22 280 PHE A N 1
ATOM 2148 C CA . PHE A 1 280 ? 21.974 5.190 -35.373 1.00 48.22 280 PHE A CA 1
ATOM 2149 C C . PHE A 1 280 ? 23.134 4.228 -35.716 1.00 48.22 280 PHE A C 1
ATOM 2151 O O . PHE A 1 280 ? 23.187 3.717 -36.832 1.00 48.22 280 PHE A O 1
ATOM 2158 N N . PHE A 1 281 ? 24.103 4.027 -34.815 1.00 49.16 281 PHE A N 1
ATOM 2159 C CA . PHE A 1 281 ? 25.409 3.447 -35.161 1.00 49.16 281 PHE A CA 1
ATOM 2160 C C . PHE A 1 281 ? 25.853 2.265 -34.288 1.00 49.16 281 PHE A C 1
ATOM 2162 O O . PHE A 1 281 ? 26.999 1.831 -34.422 1.00 49.16 281 PHE A O 1
ATOM 2169 N N . ARG A 1 282 ? 25.013 1.748 -33.379 1.00 62.97 282 ARG A N 1
ATOM 2170 C CA . ARG A 1 282 ? 25.441 0.725 -32.410 1.00 62.97 282 ARG A CA 1
ATOM 2171 C C . ARG A 1 282 ? 24.521 -0.493 -32.412 1.00 62.97 282 ARG A C 1
ATOM 2173 O O . ARG A 1 282 ? 23.400 -0.424 -31.931 1.00 62.97 282 ARG A O 1
ATOM 2180 N N . GLU A 1 283 ? 25.038 -1.617 -32.900 1.00 66.69 283 GLU A N 1
ATOM 2181 C CA . GLU A 1 283 ? 24.410 -2.932 -32.735 1.00 66.69 283 GLU A CA 1
ATOM 2182 C C . GLU A 1 283 ? 24.648 -3.435 -31.306 1.00 66.69 283 GLU A C 1
ATOM 2184 O O . GLU A 1 283 ? 25.787 -3.705 -30.909 1.00 66.69 283 GLU A O 1
ATOM 2189 N N . LEU A 1 284 ? 23.581 -3.580 -30.521 1.00 73.00 284 LEU A N 1
ATOM 2190 C CA . LEU A 1 284 ? 23.682 -3.985 -29.114 1.00 73.00 284 LEU A CA 1
ATOM 2191 C C . LEU A 1 284 ? 24.259 -5.397 -28.974 1.00 73.00 284 LEU A C 1
ATOM 2193 O O . LEU A 1 284 ? 25.101 -5.656 -28.115 1.00 73.00 284 LEU A O 1
ATOM 2197 N N . ARG A 1 285 ? 23.841 -6.316 -29.848 1.00 74.38 285 ARG A N 1
ATOM 2198 C CA . ARG A 1 285 ? 24.243 -7.726 -29.789 1.00 74.38 285 ARG A CA 1
ATOM 2199 C C . ARG A 1 285 ? 25.745 -7.945 -29.982 1.00 74.38 285 ARG A C 1
ATOM 2201 O O . ARG A 1 285 ? 26.306 -8.857 -29.370 1.00 74.38 285 ARG A O 1
ATOM 2208 N N . THR A 1 286 ? 26.393 -7.194 -30.870 1.00 79.31 286 THR A N 1
ATOM 2209 C CA . THR A 1 286 ? 27.795 -7.440 -31.258 1.00 79.31 286 THR A CA 1
ATOM 2210 C C . THR A 1 286 ? 28.796 -6.688 -30.382 1.00 79.31 286 THR A C 1
ATOM 2212 O O . THR A 1 286 ? 29.991 -7.003 -30.403 1.00 79.31 286 THR A O 1
ATOM 2215 N N . ASP A 1 287 ? 28.315 -5.778 -29.535 1.00 82.88 287 ASP A N 1
ATOM 2216 C CA . ASP A 1 287 ? 29.135 -5.039 -28.587 1.00 82.88 287 ASP A CA 1
ATOM 2217 C C . ASP A 1 287 ? 29.547 -5.910 -27.387 1.00 82.88 287 ASP A C 1
ATOM 2219 O O . ASP A 1 287 ? 28.840 -6.064 -26.388 1.00 82.88 287 ASP A O 1
ATOM 2223 N N . LYS A 1 288 ? 30.737 -6.510 -27.488 1.00 84.56 288 LYS A N 1
ATOM 2224 C CA . LYS A 1 288 ? 31.292 -7.382 -26.442 1.00 84.56 288 LYS A CA 1
ATOM 2225 C C . LYS A 1 288 ? 31.483 -6.667 -25.105 1.00 84.56 288 LYS A C 1
ATOM 2227 O O . LYS A 1 288 ? 31.285 -7.304 -24.073 1.00 84.56 288 LYS A O 1
ATOM 2232 N N . ALA A 1 289 ? 31.878 -5.393 -25.120 1.00 84.31 289 ALA A N 1
ATOM 2233 C CA . ALA A 1 289 ? 32.127 -4.636 -23.897 1.00 84.31 289 ALA A CA 1
ATOM 2234 C C . ALA A 1 289 ? 30.808 -4.381 -23.163 1.00 84.31 289 ALA A C 1
ATOM 2236 O O . ALA A 1 289 ? 30.684 -4.716 -21.988 1.00 84.31 289 ALA A O 1
ATOM 2237 N N . LEU A 1 290 ? 29.791 -3.925 -23.895 1.00 81.69 290 LEU A N 1
ATOM 2238 C CA . LEU A 1 290 ? 28.456 -3.694 -23.355 1.00 81.69 290 LEU A CA 1
ATOM 2239 C C . LEU A 1 290 ? 27.829 -4.974 -22.789 1.00 81.69 290 LEU A C 1
ATOM 2241 O O . LEU A 1 290 ? 27.264 -4.973 -21.698 1.00 81.69 290 LEU A O 1
ATOM 2245 N N . ASN A 1 291 ? 27.973 -6.091 -23.503 1.00 84.44 291 ASN A N 1
ATOM 2246 C CA . ASN A 1 291 ? 27.473 -7.386 -23.049 1.00 84.44 291 ASN A CA 1
ATOM 2247 C C . ASN A 1 291 ? 28.193 -7.881 -21.789 1.00 84.44 291 ASN A C 1
ATOM 2249 O O . ASN A 1 291 ? 27.571 -8.498 -20.924 1.00 84.44 291 ASN A O 1
ATOM 2253 N N . GLN A 1 292 ? 29.500 -7.638 -21.677 1.00 89.50 292 GLN A N 1
ATOM 2254 C CA . GLN A 1 292 ? 30.263 -7.982 -20.482 1.00 89.50 292 GLN A CA 1
ATOM 2255 C C . GLN A 1 292 ? 29.843 -7.117 -19.287 1.00 89.50 292 GLN A C 1
ATOM 2257 O O . GLN A 1 292 ? 29.647 -7.657 -18.198 1.00 89.50 292 GLN A O 1
ATOM 2262 N N . GLU A 1 293 ? 29.653 -5.812 -19.488 1.00 88.62 293 GLU A N 1
ATOM 2263 C CA . GLU A 1 293 ? 29.152 -4.888 -18.464 1.00 88.62 293 GLU A CA 1
ATOM 2264 C C . GLU A 1 293 ? 27.752 -5.286 -17.983 1.00 88.62 293 GLU A C 1
ATOM 2266 O O . GLU A 1 293 ? 27.539 -5.432 -16.781 1.00 88.62 293 GLU A O 1
ATOM 2271 N N . LEU A 1 294 ? 26.826 -5.559 -18.910 1.00 89.88 294 LEU A N 1
ATOM 2272 C CA . LEU A 1 294 ? 25.467 -6.004 -18.597 1.00 89.88 294 LEU A CA 1
ATOM 2273 C C . LEU A 1 294 ? 25.460 -7.310 -17.794 1.00 89.88 294 LEU A C 1
ATOM 2275 O O . LEU A 1 294 ? 24.784 -7.393 -16.772 1.00 89.88 294 LEU A O 1
ATOM 2279 N N . ASN A 1 295 ? 26.196 -8.336 -18.238 1.00 92.06 295 ASN A N 1
ATOM 2280 C CA . ASN A 1 295 ? 26.242 -9.609 -17.513 1.00 92.06 295 ASN A CA 1
ATOM 2281 C C . ASN A 1 295 ? 26.873 -9.430 -16.125 1.00 92.06 295 ASN A C 1
ATOM 2283 O O . ASN A 1 295 ? 26.331 -9.941 -15.153 1.00 92.06 295 ASN A O 1
ATOM 2287 N N . THR A 1 296 ? 27.945 -8.637 -16.012 1.00 95.19 296 THR A N 1
ATOM 2288 C CA . THR A 1 296 ? 28.565 -8.321 -14.714 1.00 95.19 296 THR A CA 1
ATOM 2289 C C . THR A 1 296 ? 27.568 -7.630 -13.783 1.00 95.19 296 THR A C 1
ATOM 2291 O O . THR A 1 296 ? 27.453 -7.992 -12.617 1.00 95.19 296 THR A O 1
ATOM 2294 N N . ALA A 1 297 ? 26.806 -6.659 -14.287 1.00 95.31 297 ALA A N 1
ATOM 2295 C CA . ALA A 1 297 ? 25.815 -5.953 -13.484 1.00 95.31 297 ALA A CA 1
ATOM 2296 C C . ALA A 1 297 ? 24.640 -6.859 -13.070 1.00 95.31 297 ALA A C 1
ATOM 2298 O O . ALA A 1 297 ? 24.198 -6.802 -11.925 1.00 95.31 297 ALA A O 1
ATOM 2299 N N . LEU A 1 298 ? 24.173 -7.738 -13.965 1.00 95.62 298 LEU A N 1
ATOM 2300 C CA . LEU A 1 298 ? 23.157 -8.751 -13.656 1.00 95.62 298 LEU A CA 1
ATOM 2301 C C . LEU A 1 298 ? 23.634 -9.766 -12.610 1.00 95.62 298 LEU A C 1
ATOM 2303 O O . LEU A 1 298 ? 22.828 -10.216 -11.795 1.00 95.62 298 LEU A O 1
ATOM 2307 N N . ASP A 1 299 ? 24.912 -10.138 -12.641 1.00 96.75 299 ASP A N 1
ATOM 2308 C CA . ASP A 1 299 ? 25.509 -11.076 -11.688 1.00 96.75 299 ASP A CA 1
ATOM 2309 C C . ASP A 1 299 ? 25.763 -10.433 -10.320 1.00 96.75 299 ASP A C 1
ATOM 2311 O O . ASP A 1 299 ? 25.672 -11.120 -9.308 1.00 96.75 299 ASP A O 1
ATOM 2315 N N . ASN A 1 300 ? 25.984 -9.117 -10.276 1.00 97.50 300 ASN A N 1
ATOM 2316 C CA . ASN A 1 300 ? 26.141 -8.351 -9.035 1.00 97.50 300 ASN A CA 1
ATOM 2317 C C . ASN A 1 300 ? 24.805 -7.948 -8.386 1.00 97.50 300 ASN A C 1
ATOM 2319 O O . ASN A 1 300 ? 24.781 -7.513 -7.235 1.00 97.50 300 ASN A O 1
ATOM 2323 N N . LEU A 1 301 ? 23.686 -8.042 -9.109 1.00 97.50 301 LEU A N 1
ATOM 2324 C CA . LEU A 1 301 ? 22.388 -7.577 -8.621 1.00 97.50 301 LEU A CA 1
ATOM 2325 C C . LEU A 1 301 ? 21.918 -8.269 -7.316 1.00 97.50 301 LEU A C 1
ATOM 2327 O O . LEU A 1 301 ? 21.386 -7.569 -6.451 1.00 97.50 301 LEU A O 1
ATOM 2331 N N . PRO A 1 302 ? 22.142 -9.584 -7.102 1.00 97.81 302 PRO A N 1
ATOM 2332 C CA . PRO A 1 302 ? 21.877 -10.228 -5.813 1.00 97.81 302 PRO A CA 1
ATOM 2333 C C . PRO A 1 302 ? 22.587 -9.555 -4.629 1.00 97.81 302 PRO A C 1
ATOM 2335 O O . PRO A 1 302 ? 21.940 -9.279 -3.619 1.00 97.81 302 PRO A O 1
ATOM 2338 N N . ASP A 1 303 ? 23.869 -9.204 -4.769 1.00 98.06 303 ASP A N 1
ATOM 2339 C CA . ASP A 1 303 ? 24.652 -8.555 -3.704 1.00 98.06 303 ASP A CA 1
ATOM 2340 C C . ASP A 1 303 ? 24.131 -7.144 -3.395 1.00 98.06 303 ASP A C 1
ATOM 2342 O O . ASP A 1 303 ? 24.155 -6.678 -2.249 1.00 98.06 303 ASP A O 1
ATOM 2346 N N . VAL A 1 304 ? 23.625 -6.450 -4.419 1.00 98.06 304 VAL A N 1
ATOM 2347 C CA . VAL A 1 304 ? 22.981 -5.142 -4.266 1.00 98.06 304 VAL A CA 1
ATOM 2348 C C . VAL A 1 304 ? 21.688 -5.267 -3.453 1.00 98.06 304 VAL A C 1
ATOM 2350 O O . VAL A 1 304 ? 21.470 -4.479 -2.526 1.00 98.06 304 VAL A O 1
ATOM 2353 N N . TYR A 1 305 ? 20.851 -6.269 -3.742 1.00 98.56 305 TYR A N 1
ATOM 2354 C CA . TYR A 1 305 ? 19.641 -6.539 -2.960 1.00 98.56 305 TYR A CA 1
ATOM 2355 C C . TYR A 1 305 ? 19.957 -6.976 -1.528 1.00 98.56 305 TYR A C 1
ATOM 2357 O O . TYR A 1 305 ? 19.317 -6.494 -0.591 1.00 98.56 305 TYR A O 1
ATOM 2365 N N . GLU A 1 306 ? 20.971 -7.819 -1.330 1.00 98.44 306 GLU A N 1
ATOM 2366 C CA . GLU A 1 306 ? 21.419 -8.223 0.002 1.00 98.44 306 GLU A CA 1
ATOM 2367 C C . GLU A 1 306 ? 21.908 -7.013 0.813 1.00 98.44 306 GLU A C 1
ATOM 2369 O O . GLU A 1 306 ? 21.513 -6.827 1.967 1.00 98.44 306 GLU A O 1
ATOM 2374 N N . SER A 1 307 ? 22.698 -6.133 0.194 1.00 98.31 307 SER A N 1
ATOM 2375 C CA . SER A 1 307 ? 23.167 -4.890 0.815 1.00 98.31 307 SER A CA 1
ATOM 2376 C C . SER A 1 307 ? 22.009 -3.980 1.221 1.00 98.31 307 SER A C 1
ATOM 2378 O O . SER A 1 307 ? 22.000 -3.449 2.336 1.00 98.31 307 SER A O 1
ATOM 2380 N N . PHE A 1 308 ? 21.001 -3.842 0.353 1.00 98.38 308 PHE A N 1
ATOM 2381 C CA . PHE A 1 308 ? 19.781 -3.112 0.680 1.00 98.38 308 PHE A CA 1
ATOM 2382 C C . PHE A 1 308 ? 19.050 -3.736 1.871 1.00 98.38 308 PHE A C 1
ATOM 2384 O O . PHE A 1 308 ? 18.687 -3.018 2.799 1.00 98.38 308 PHE A O 1
ATOM 2391 N N . MET A 1 309 ? 18.873 -5.059 1.892 1.00 98.25 309 MET A N 1
ATOM 2392 C CA . MET A 1 309 ? 18.192 -5.751 2.989 1.00 98.25 309 MET A CA 1
ATOM 2393 C C . MET A 1 309 ? 18.935 -5.631 4.317 1.00 98.25 309 MET A C 1
ATOM 2395 O O . MET A 1 309 ? 18.298 -5.437 5.354 1.00 98.25 309 MET A O 1
ATOM 2399 N N . ASN A 1 310 ? 20.264 -5.701 4.300 1.00 98.00 310 ASN A N 1
ATOM 2400 C CA . ASN A 1 310 ? 21.089 -5.501 5.487 1.00 98.00 310 ASN A CA 1
ATOM 2401 C C . ASN A 1 310 ? 20.904 -4.091 6.058 1.00 98.00 310 ASN A C 1
ATOM 2403 O O . ASN A 1 310 ? 20.694 -3.935 7.262 1.00 98.00 310 ASN A O 1
ATOM 2407 N N . PHE A 1 311 ? 20.911 -3.070 5.197 1.00 97.50 311 PHE A N 1
ATOM 2408 C CA . PHE A 1 311 ? 20.719 -1.688 5.626 1.00 97.50 311 PHE A CA 1
ATOM 2409 C C . PHE A 1 311 ? 19.279 -1.416 6.076 1.00 97.50 311 PHE A C 1
ATOM 2411 O O . PHE A 1 311 ? 19.060 -0.801 7.118 1.00 97.50 311 PHE A O 1
ATOM 2418 N N . LEU A 1 312 ? 18.292 -1.921 5.332 1.00 97.88 312 LEU A N 1
ATOM 2419 C CA . LEU A 1 312 ? 16.881 -1.815 5.683 1.00 97.88 312 LEU A CA 1
ATOM 2420 C C . LEU A 1 312 ? 16.650 -2.417 7.069 1.00 97.88 312 LEU A C 1
ATOM 2422 O O . LEU A 1 312 ? 16.219 -1.706 7.963 1.00 97.88 312 LEU A O 1
ATOM 2426 N N . ASN A 1 313 ? 17.032 -3.675 7.295 1.00 96.81 313 ASN A N 1
ATOM 2427 C CA . ASN A 1 313 ? 16.806 -4.351 8.574 1.00 96.81 313 ASN A CA 1
ATOM 2428 C C . ASN A 1 313 ? 17.519 -3.688 9.763 1.00 96.81 313 ASN A C 1
ATOM 2430 O O . ASN A 1 313 ? 17.017 -3.785 10.882 1.00 96.81 313 ASN A O 1
ATOM 2434 N N . ALA A 1 314 ? 18.657 -3.024 9.534 1.00 96.94 314 ALA A N 1
ATOM 2435 C CA . ALA A 1 314 ? 19.370 -2.278 10.569 1.00 96.94 314 ALA A CA 1
ATOM 2436 C C . ALA A 1 314 ? 18.658 -0.971 10.964 1.00 96.94 314 ALA A C 1
ATOM 2438 O O . ALA A 1 314 ? 18.717 -0.564 12.123 1.00 96.94 314 ALA A O 1
ATOM 2439 N N . GLU A 1 315 ? 17.984 -0.320 10.015 1.00 96.06 315 GLU A N 1
ATOM 2440 C CA . GLU A 1 315 ? 17.399 1.011 10.197 1.00 96.06 315 GLU A CA 1
ATOM 2441 C C . GLU A 1 315 ? 15.887 0.973 10.465 1.00 96.06 315 GLU A C 1
ATOM 2443 O O . GLU A 1 315 ? 15.383 1.660 11.355 1.00 96.06 315 GLU A O 1
ATOM 2448 N N . ILE A 1 316 ? 15.147 0.188 9.678 1.00 96.44 316 ILE A N 1
ATOM 2449 C CA . ILE A 1 316 ? 13.699 -0.015 9.767 1.00 96.44 316 ILE A CA 1
ATOM 2450 C C . ILE A 1 316 ? 13.366 -1.441 9.318 1.00 96.44 316 ILE A C 1
ATOM 2452 O O . ILE A 1 316 ? 13.525 -1.785 8.153 1.00 96.44 316 ILE A O 1
ATOM 2456 N N . THR A 1 317 ? 12.753 -2.243 10.186 1.00 96.44 317 THR A N 1
ATOM 2457 C CA . THR A 1 317 ? 12.219 -3.555 9.792 1.00 96.44 317 THR A CA 1
ATOM 2458 C C . THR A 1 317 ? 10.737 -3.442 9.401 1.00 96.44 317 THR A C 1
ATOM 2460 O O . THR A 1 317 ? 9.888 -3.379 10.297 1.00 96.44 317 THR A O 1
ATOM 2463 N N . PRO A 1 318 ? 10.376 -3.394 8.100 1.00 98.12 318 PRO A N 1
ATOM 2464 C CA . PRO A 1 318 ? 8.976 -3.439 7.698 1.00 98.12 318 PRO A CA 1
ATOM 2465 C C . PRO A 1 318 ? 8.342 -4.782 8.069 1.00 98.12 318 PRO A C 1
ATOM 2467 O O . PRO A 1 318 ? 9.006 -5.818 8.070 1.00 98.12 318 PRO A O 1
ATOM 2470 N N . SER A 1 319 ? 7.035 -4.791 8.342 1.00 98.06 319 SER A N 1
ATOM 2471 C CA . SER A 1 319 ? 6.328 -6.058 8.595 1.00 98.06 319 SER A CA 1
ATOM 2472 C C . SER A 1 319 ? 6.205 -6.905 7.327 1.00 98.06 319 SER A C 1
ATOM 2474 O O . SER A 1 319 ? 6.213 -8.133 7.416 1.00 98.06 319 SER A O 1
ATOM 2476 N N . LYS A 1 320 ? 6.070 -6.256 6.163 1.00 98.56 320 LYS A N 1
ATOM 2477 C CA . LYS A 1 320 ? 5.982 -6.882 4.839 1.00 98.56 320 LYS A CA 1
ATOM 2478 C C . LYS A 1 320 ? 6.733 -6.057 3.794 1.00 98.56 320 LYS A C 1
ATOM 2480 O O . LYS A 1 320 ? 6.718 -4.827 3.845 1.00 98.56 320 LYS A O 1
ATOM 2485 N N . ILE A 1 321 ? 7.337 -6.740 2.826 1.00 98.81 321 ILE A N 1
ATOM 2486 C CA . ILE A 1 321 ? 7.968 -6.130 1.651 1.00 98.81 321 ILE A CA 1
ATOM 2487 C C . ILE A 1 321 ? 7.236 -6.650 0.421 1.00 98.81 321 ILE A C 1
ATOM 2489 O O . ILE A 1 321 ? 7.178 -7.857 0.203 1.00 98.81 321 ILE A O 1
ATOM 2493 N N . VAL A 1 322 ? 6.672 -5.739 -0.362 1.00 98.88 322 VAL A N 1
ATOM 2494 C CA . VAL A 1 322 ? 6.026 -6.006 -1.644 1.00 98.88 322 VAL A CA 1
ATOM 2495 C C . VAL A 1 322 ? 6.935 -5.442 -2.725 1.00 98.88 322 VAL A C 1
ATOM 2497 O O . VAL A 1 322 ? 7.112 -4.228 -2.806 1.00 98.88 322 VAL A O 1
ATOM 2500 N N . TRP A 1 323 ? 7.511 -6.315 -3.544 1.00 98.75 323 TRP A N 1
ATOM 2501 C CA . TRP A 1 323 ? 8.451 -5.919 -4.590 1.00 98.75 323 TRP A CA 1
ATOM 2502 C C . TRP A 1 323 ? 7.831 -6.167 -5.959 1.00 98.75 323 TRP A C 1
ATOM 2504 O O . TRP A 1 323 ? 7.313 -7.255 -6.195 1.00 98.75 323 TRP A O 1
ATOM 2514 N N . MET A 1 324 ? 7.851 -5.198 -6.866 1.00 98.38 324 MET A N 1
ATOM 2515 C CA . MET A 1 324 ? 7.380 -5.380 -8.240 1.00 98.38 324 MET A CA 1
ATOM 2516 C C . MET A 1 324 ? 8.557 -5.519 -9.202 1.00 98.38 324 MET A C 1
ATOM 2518 O O . MET A 1 324 ? 9.603 -4.902 -9.017 1.00 98.38 324 MET A O 1
ATOM 2522 N N . ASN A 1 325 ? 8.388 -6.371 -10.209 1.00 97.88 325 ASN A N 1
ATOM 2523 C CA . ASN A 1 325 ? 9.341 -6.489 -11.308 1.00 97.88 325 ASN A CA 1
ATOM 2524 C C . ASN A 1 325 ? 8.903 -5.602 -12.492 1.00 97.88 325 ASN A C 1
ATOM 2526 O O . ASN A 1 325 ? 8.011 -4.759 -12.349 1.00 97.88 325 ASN A O 1
ATOM 2530 N N . TYR A 1 326 ? 9.527 -5.769 -13.658 1.00 97.94 326 TYR A N 1
ATOM 2531 C CA . TYR A 1 326 ? 9.312 -4.896 -14.811 1.00 97.94 326 TYR A CA 1
ATOM 2532 C C . TYR A 1 326 ? 8.477 -5.588 -15.893 1.00 97.94 326 TYR A C 1
ATOM 2534 O O . TYR A 1 326 ? 8.753 -6.738 -16.247 1.00 97.94 326 TYR A O 1
ATOM 2542 N N . PRO A 1 327 ? 7.469 -4.917 -16.474 1.00 96.88 327 PRO A N 1
ATOM 2543 C CA . PRO A 1 327 ? 6.734 -5.439 -17.607 1.00 96.88 327 PRO A CA 1
ATOM 2544 C C . PRO A 1 327 ? 7.621 -5.384 -18.850 1.00 96.88 327 PRO A C 1
ATOM 2546 O O . PRO A 1 327 ? 8.510 -4.543 -18.955 1.00 96.88 327 PRO A O 1
ATOM 2549 N N . ASN A 1 328 ? 7.366 -6.267 -19.808 1.00 93.69 328 ASN A N 1
ATOM 2550 C CA . ASN A 1 328 ? 8.123 -6.283 -21.050 1.00 93.69 328 ASN A CA 1
ATOM 2551 C C . ASN A 1 328 ? 7.462 -5.380 -22.116 1.00 93.69 328 ASN A C 1
ATOM 2553 O O . ASN A 1 328 ? 6.376 -5.722 -22.594 1.00 93.69 328 ASN A O 1
ATOM 2557 N N . PRO A 1 329 ? 8.086 -4.255 -22.518 1.00 93.38 329 PRO A N 1
ATOM 2558 C CA . PRO A 1 329 ? 7.533 -3.345 -23.518 1.00 93.38 329 PRO A CA 1
ATOM 2559 C C . PRO A 1 329 ? 7.712 -3.841 -24.957 1.00 93.38 329 PRO A C 1
ATOM 2561 O O . PRO A 1 329 ? 7.163 -3.241 -25.877 1.00 93.38 329 PRO A O 1
ATOM 2564 N N . LEU A 1 330 ? 8.480 -4.910 -25.177 1.00 90.69 330 LEU A N 1
ATOM 2565 C CA . LEU A 1 330 ? 8.902 -5.363 -26.506 1.00 90.69 330 LEU A CA 1
ATOM 2566 C C . LEU A 1 330 ? 7.909 -6.329 -27.166 1.00 90.69 330 LEU A C 1
ATOM 2568 O O . LEU A 1 330 ? 8.130 -6.747 -28.303 1.00 90.69 330 LEU A O 1
ATOM 2572 N N . ILE A 1 331 ? 6.854 -6.722 -26.449 1.00 89.62 331 ILE A N 1
ATOM 2573 C CA . ILE A 1 331 ? 5.887 -7.730 -26.890 1.00 89.62 331 ILE A CA 1
ATOM 2574 C C . ILE A 1 331 ? 4.588 -7.041 -27.313 1.00 89.62 331 ILE A C 1
ATOM 2576 O O . ILE A 1 331 ? 3.870 -6.477 -26.485 1.00 89.62 331 ILE A O 1
ATOM 2580 N N . GLY A 1 332 ? 4.296 -7.109 -28.607 1.00 85.75 332 GLY A N 1
ATOM 2581 C CA . GLY A 1 332 ? 3.077 -6.617 -29.236 1.00 85.75 332 GLY A CA 1
ATOM 2582 C C . GLY A 1 332 ? 2.021 -7.699 -29.449 1.00 85.75 332 GLY A C 1
ATOM 2583 O O . GLY A 1 332 ? 2.028 -8.762 -28.825 1.00 85.75 332 GLY A O 1
ATOM 2584 N N . GLU A 1 333 ? 1.085 -7.413 -30.351 1.00 85.00 333 GLU A N 1
ATOM 2585 C CA . GLU A 1 333 ? -0.122 -8.215 -30.540 1.00 85.00 333 GLU A CA 1
ATOM 2586 C C . GLU A 1 333 ? 0.175 -9.665 -30.970 1.00 85.00 333 GLU A C 1
ATOM 2588 O O . GLU A 1 333 ? 0.911 -9.941 -31.928 1.00 85.00 333 GLU A O 1
ATOM 2593 N N . GLY A 1 334 ? -0.464 -10.613 -30.279 1.00 82.62 334 GLY A N 1
ATOM 2594 C CA . GLY A 1 334 ? -0.264 -12.046 -30.500 1.00 82.62 334 GLY A CA 1
ATOM 2595 C C . GLY A 1 334 ? 1.056 -12.573 -29.935 1.00 82.62 334 GLY A C 1
ATOM 2596 O O . GLY A 1 334 ? 1.611 -13.507 -30.503 1.00 82.62 334 GLY A O 1
ATOM 2597 N N . ASP A 1 335 ? 1.565 -11.951 -28.866 1.00 83.25 335 ASP A N 1
ATOM 2598 C CA . ASP A 1 335 ? 2.819 -12.305 -28.184 1.00 83.25 335 ASP A CA 1
ATOM 2599 C C . ASP A 1 335 ? 4.060 -12.254 -29.091 1.00 83.25 335 ASP A C 1
ATOM 2601 O O . ASP A 1 335 ? 5.059 -12.944 -28.875 1.00 83.25 335 ASP A O 1
ATOM 2605 N N . ARG A 1 336 ? 4.000 -11.409 -30.123 1.00 86.50 336 ARG A N 1
ATOM 2606 C CA . ARG A 1 336 ? 5.068 -11.225 -31.107 1.00 86.50 336 ARG A CA 1
ATOM 2607 C C . ARG A 1 336 ? 5.982 -10.083 -30.700 1.00 86.50 336 ARG A C 1
ATOM 2609 O O . ARG A 1 336 ? 5.524 -9.066 -30.183 1.00 86.50 336 ARG A O 1
ATOM 2616 N N . LEU A 1 337 ? 7.278 -10.239 -30.954 1.00 86.38 337 LEU A N 1
ATOM 2617 C CA . LEU A 1 337 ? 8.227 -9.151 -30.736 1.00 86.38 337 LEU A CA 1
ATOM 2618 C C . LEU A 1 337 ? 7.941 -8.006 -31.704 1.00 86.38 337 LEU A C 1
ATOM 2620 O O . LEU A 1 337 ? 7.540 -8.222 -32.847 1.00 86.38 337 LEU A O 1
ATOM 2624 N N . CYS A 1 338 ? 8.171 -6.784 -31.242 1.00 83.12 338 CYS A N 1
ATOM 2625 C CA . CYS A 1 338 ? 7.760 -5.586 -31.957 1.00 83.12 338 CYS A CA 1
ATOM 2626 C C . CYS A 1 338 ? 8.343 -5.434 -33.370 1.00 83.12 338 CYS A C 1
ATOM 2628 O O . CYS A 1 338 ? 7.670 -4.887 -34.238 1.00 83.12 338 CYS A O 1
ATOM 2630 N N . TYR A 1 339 ? 9.524 -5.987 -33.651 1.00 75.38 339 TYR A N 1
ATOM 2631 C CA . TYR A 1 339 ? 10.091 -5.980 -35.005 1.00 75.38 339 TYR A CA 1
ATOM 2632 C C . TYR A 1 339 ? 9.245 -6.735 -36.040 1.00 75.38 339 TYR A C 1
ATOM 2634 O O . TYR A 1 339 ? 9.335 -6.484 -37.237 1.00 75.38 339 TYR A O 1
ATOM 2642 N N . GLN A 1 340 ? 8.402 -7.662 -35.583 1.00 67.50 340 GLN A N 1
ATOM 2643 C CA . GLN A 1 340 ? 7.510 -8.437 -36.440 1.00 67.50 340 GLN A CA 1
ATOM 2644 C C . GLN A 1 340 ? 6.255 -7.635 -36.835 1.00 67.50 340 GLN A C 1
ATOM 2646 O O . GLN A 1 340 ? 5.505 -8.095 -37.693 1.00 67.50 340 GLN A O 1
ATOM 2651 N N . HIS A 1 341 ? 6.039 -6.458 -36.219 1.00 62.78 341 HIS A N 1
ATOM 2652 C CA . HIS A 1 341 ? 4.916 -5.531 -36.437 1.00 62.78 341 HIS A CA 1
ATOM 2653 C C . HIS A 1 341 ? 5.361 -4.066 -36.290 1.00 62.78 341 HIS A C 1
ATOM 2655 O O . HIS A 1 341 ? 4.984 -3.410 -35.313 1.00 62.78 341 HIS A O 1
ATOM 2661 N N . PRO A 1 342 ? 6.164 -3.525 -37.226 1.00 66.12 342 PRO A N 1
ATOM 2662 C CA . PRO A 1 342 ? 6.531 -2.115 -37.188 1.00 66.12 342 PRO A CA 1
ATOM 2663 C C . PRO A 1 342 ? 5.274 -1.245 -37.299 1.00 66.12 342 PRO A C 1
ATOM 2665 O O . PRO A 1 342 ? 4.374 -1.501 -38.103 1.00 66.12 342 PRO A O 1
ATOM 2668 N N . SER A 1 343 ? 5.202 -0.221 -36.454 1.00 71.12 343 SER A N 1
ATOM 2669 C CA . SER A 1 343 ? 3.995 0.579 -36.263 1.00 71.12 343 SER A CA 1
ATOM 2670 C C . SER A 1 343 ? 4.074 1.907 -37.001 1.00 71.12 343 SER A C 1
ATOM 2672 O O . SER A 1 343 ? 5.112 2.561 -36.988 1.00 71.12 343 SER A O 1
ATOM 2674 N N . ALA A 1 344 ? 2.960 2.385 -37.562 1.00 78.62 344 ALA A N 1
ATOM 2675 C CA . ALA A 1 344 ? 2.922 3.680 -38.257 1.00 78.62 344 ALA A CA 1
ATOM 2676 C C . ALA A 1 344 ? 3.220 4.891 -37.343 1.00 78.62 344 ALA A C 1
ATOM 2678 O O . ALA A 1 344 ? 3.516 5.977 -37.830 1.00 78.62 344 ALA A O 1
ATOM 2679 N N . CYS A 1 345 ? 3.132 4.719 -36.022 1.00 81.38 345 CYS A N 1
ATOM 2680 C CA . CYS A 1 345 ? 3.442 5.739 -35.014 1.00 81.38 345 CYS A CA 1
ATOM 2681 C C . CYS A 1 345 ? 4.890 5.699 -34.505 1.00 81.38 345 CYS A C 1
ATOM 2683 O O . CYS A 1 345 ? 5.234 6.464 -33.599 1.00 81.38 345 CYS A O 1
ATOM 2685 N N . TRP A 1 346 ? 5.722 4.797 -35.021 1.00 83.88 346 TRP A N 1
ATOM 2686 C CA . TRP A 1 346 ? 7.148 4.796 -34.721 1.00 83.88 346 TRP A CA 1
ATOM 2687 C C . TRP A 1 346 ? 7.859 5.918 -35.467 1.00 83.88 346 TRP A C 1
ATOM 2689 O O . TRP A 1 346 ? 7.569 6.191 -36.633 1.00 83.88 346 TRP A O 1
ATOM 2699 N N . GLY A 1 347 ? 8.803 6.562 -34.784 1.00 80.56 347 GLY A N 1
ATOM 2700 C CA . GLY A 1 347 ? 9.706 7.516 -35.402 1.00 80.56 347 GLY A CA 1
ATOM 2701 C C . GLY A 1 347 ? 10.804 6.815 -36.199 1.00 80.56 347 GLY A C 1
ATOM 2702 O O . GLY A 1 347 ? 10.860 5.590 -36.312 1.00 80.56 347 GLY A O 1
ATOM 2703 N N . ILE A 1 348 ? 11.707 7.613 -36.769 1.00 78.94 348 ILE A N 1
ATOM 2704 C CA . ILE A 1 348 ? 12.862 7.093 -37.515 1.00 78.94 348 ILE A CA 1
ATOM 2705 C C . ILE A 1 348 ? 13.748 6.225 -36.610 1.00 78.94 348 ILE A C 1
ATOM 2707 O O . ILE A 1 348 ? 14.261 5.213 -37.069 1.00 78.94 348 ILE A O 1
ATOM 2711 N N . LEU A 1 349 ? 13.889 6.592 -35.333 1.00 78.38 349 LEU A N 1
ATOM 2712 C CA . LEU A 1 349 ? 14.768 5.902 -34.391 1.00 78.38 349 LEU A CA 1
ATOM 2713 C C . LEU A 1 349 ? 14.260 4.501 -34.038 1.00 78.38 349 LEU A C 1
ATOM 2715 O O . LEU A 1 349 ? 15.013 3.540 -34.123 1.00 78.38 349 LEU A O 1
ATOM 2719 N N . GLU A 1 350 ? 12.975 4.348 -33.717 1.00 82.00 350 GLU A N 1
ATOM 2720 C CA . GLU A 1 350 ? 12.422 3.036 -33.366 1.00 82.00 350 GLU A CA 1
ATOM 2721 C C . GLU A 1 350 ? 12.374 2.080 -34.567 1.00 82.00 350 GLU A C 1
ATOM 2723 O O . GLU A 1 350 ? 12.575 0.877 -34.409 1.00 82.00 350 GLU A O 1
ATOM 2728 N N . ASN A 1 351 ? 12.170 2.613 -35.777 1.00 80.56 351 ASN A N 1
ATOM 2729 C CA . ASN A 1 351 ? 12.166 1.828 -37.016 1.00 80.56 351 ASN A CA 1
ATOM 2730 C C . ASN A 1 351 ? 13.553 1.304 -37.428 1.00 80.56 351 ASN A C 1
ATOM 2732 O O . ASN A 1 351 ? 13.639 0.498 -38.352 1.00 80.56 351 ASN A O 1
ATOM 2736 N N . GLN A 1 352 ? 14.633 1.759 -36.788 1.00 80.38 352 GLN A N 1
ATOM 2737 C CA . GLN A 1 352 ? 16.001 1.345 -37.115 1.00 80.38 352 GLN A CA 1
ATOM 2738 C C . GLN A 1 352 ? 16.566 0.268 -36.188 1.00 80.38 352 GLN A C 1
ATOM 2740 O O . GLN A 1 352 ? 17.660 -0.233 -36.438 1.00 80.38 352 GLN A O 1
ATOM 2745 N N . ILE A 1 353 ? 15.829 -0.119 -35.146 1.00 80.94 353 ILE A N 1
ATOM 2746 C CA . ILE A 1 353 ? 16.265 -1.168 -34.223 1.00 80.94 353 ILE A CA 1
ATOM 2747 C C . ILE A 1 353 ? 16.250 -2.517 -34.955 1.00 80.94 353 ILE A C 1
ATOM 2749 O O . ILE A 1 353 ? 15.194 -2.974 -35.401 1.00 80.94 353 ILE A O 1
ATOM 2753 N N . ALA A 1 354 ? 17.412 -3.170 -35.041 1.00 83.12 354 ALA A N 1
ATOM 2754 C CA . ALA A 1 354 ? 17.565 -4.464 -35.699 1.00 83.12 354 ALA A CA 1
ATOM 2755 C C . ALA A 1 354 ? 16.744 -5.567 -35.006 1.00 83.12 354 ALA A C 1
ATOM 2757 O O . ALA A 1 354 ? 16.627 -5.601 -33.778 1.00 83.12 354 ALA A O 1
ATOM 2758 N N . ASN A 1 355 ? 16.204 -6.509 -35.785 1.00 84.75 355 ASN A N 1
ATOM 2759 C CA . ASN A 1 355 ? 15.377 -7.619 -35.286 1.00 84.75 355 ASN A CA 1
ATOM 2760 C C . ASN A 1 355 ? 16.096 -8.425 -34.191 1.00 84.75 355 ASN A C 1
ATOM 2762 O O . ASN A 1 355 ? 15.509 -8.784 -33.170 1.00 84.75 355 ASN A O 1
ATOM 2766 N N . GLU A 1 356 ? 17.389 -8.669 -34.386 1.00 85.94 356 GLU A N 1
ATOM 2767 C CA . GLU A 1 356 ? 18.242 -9.415 -33.469 1.00 85.94 356 GLU A CA 1
ATOM 2768 C C . GLU A 1 356 ? 18.466 -8.666 -32.148 1.00 85.94 356 GLU A C 1
ATOM 2770 O O . GLU A 1 356 ? 18.618 -9.301 -31.103 1.00 85.94 356 GLU A O 1
ATOM 2775 N N . ASP A 1 357 ? 18.451 -7.329 -32.167 1.00 85.06 357 ASP A N 1
ATOM 2776 C CA . ASP A 1 357 ? 18.584 -6.514 -30.958 1.00 85.06 357 ASP A CA 1
ATOM 2777 C C . ASP A 1 357 ? 17.303 -6.572 -30.110 1.00 85.06 357 ASP A C 1
ATOM 2779 O O . ASP A 1 357 ? 17.385 -6.670 -28.884 1.00 85.06 357 ASP A O 1
ATOM 2783 N N . TRP A 1 358 ? 16.116 -6.640 -30.726 1.00 85.62 358 TRP A N 1
ATOM 2784 C CA . TRP A 1 358 ? 14.862 -6.885 -29.995 1.00 85.62 358 TRP A CA 1
ATOM 2785 C C . TRP A 1 358 ? 14.878 -8.225 -29.252 1.00 85.62 358 TRP A C 1
ATOM 2787 O O . TRP A 1 358 ? 14.516 -8.292 -28.073 1.00 85.62 358 TRP A O 1
ATOM 2797 N N . GLU A 1 359 ? 15.315 -9.294 -29.922 1.00 88.88 359 GLU A N 1
ATOM 2798 C CA . GLU A 1 359 ? 15.464 -10.615 -29.300 1.00 88.88 359 GLU A CA 1
ATOM 2799 C C . GLU A 1 359 ? 16.515 -10.598 -28.193 1.00 88.88 359 GLU A C 1
ATOM 2801 O O . GLU A 1 359 ? 16.308 -11.183 -27.122 1.00 88.88 359 GLU A O 1
ATOM 2806 N N . PHE A 1 360 ? 17.627 -9.900 -28.429 1.00 88.81 360 PHE A N 1
ATOM 2807 C CA . PHE A 1 360 ? 18.687 -9.747 -27.450 1.00 88.81 360 PHE A CA 1
ATOM 2808 C C . PHE A 1 360 ? 18.173 -9.078 -26.171 1.00 88.81 360 PHE A C 1
ATOM 2810 O O . PHE A 1 360 ? 18.351 -9.646 -25.093 1.00 88.81 360 PHE A O 1
ATOM 2817 N N . ILE A 1 361 ? 17.492 -7.933 -26.268 1.00 87.94 361 ILE A N 1
ATOM 2818 C CA . ILE A 1 361 ? 16.990 -7.185 -25.103 1.00 87.94 361 ILE A CA 1
ATOM 2819 C C . ILE A 1 361 ? 15.919 -7.989 -24.368 1.00 87.94 361 ILE A C 1
ATOM 2821 O O . ILE A 1 361 ? 15.937 -8.080 -23.138 1.00 87.94 361 ILE A O 1
ATOM 2825 N N . ASN A 1 362 ? 15.014 -8.633 -25.104 1.00 90.62 362 ASN A N 1
ATOM 2826 C CA . ASN A 1 362 ? 13.997 -9.495 -24.516 1.00 90.62 362 ASN A CA 1
ATOM 2827 C C . ASN A 1 362 ? 14.623 -10.601 -23.649 1.00 90.62 362 ASN A C 1
ATOM 2829 O O . ASN A 1 362 ? 14.251 -10.781 -22.487 1.00 90.62 362 ASN A O 1
ATOM 2833 N N . ASN A 1 363 ? 15.593 -11.327 -24.210 1.00 91.44 363 ASN A N 1
ATOM 2834 C CA . ASN A 1 363 ? 16.142 -12.535 -23.599 1.00 91.44 363 ASN A CA 1
ATOM 2835 C C . ASN A 1 363 ? 17.255 -12.263 -22.582 1.00 91.44 363 ASN A C 1
ATOM 2837 O O . ASN A 1 363 ? 17.386 -13.014 -21.616 1.00 91.44 363 ASN A O 1
ATOM 2841 N N . ASN A 1 364 ? 18.062 -11.223 -22.792 1.00 89.31 364 ASN A N 1
ATOM 2842 C CA . ASN A 1 364 ? 19.242 -10.939 -21.973 1.00 89.31 364 ASN A CA 1
ATOM 2843 C C . ASN A 1 364 ? 19.049 -9.787 -20.996 1.00 89.31 364 ASN A C 1
ATOM 2845 O O . ASN A 1 364 ? 19.843 -9.682 -20.069 1.00 89.31 364 ASN A O 1
ATOM 2849 N N . ILE A 1 365 ? 18.017 -8.960 -21.168 1.00 90.56 365 ILE A N 1
ATOM 2850 C CA . ILE A 1 365 ? 17.748 -7.852 -20.254 1.00 90.56 365 ILE A CA 1
ATOM 2851 C C . ILE A 1 365 ? 16.459 -8.107 -19.485 1.00 90.56 365 ILE A C 1
ATOM 2853 O O . ILE A 1 365 ? 16.533 -8.489 -18.323 1.00 90.56 365 ILE A O 1
ATOM 2857 N N . PHE A 1 366 ? 15.284 -7.980 -20.112 1.00 92.31 366 PHE A N 1
ATOM 2858 C CA . PHE A 1 366 ? 14.010 -8.061 -19.381 1.00 92.31 366 PHE A CA 1
ATOM 2859 C C . PHE A 1 366 ? 13.806 -9.407 -18.693 1.00 92.31 366 PHE A C 1
ATOM 2861 O O . PHE A 1 366 ? 13.420 -9.448 -17.526 1.00 92.31 366 PHE A O 1
ATOM 2868 N N . LYS A 1 367 ? 14.081 -10.513 -19.395 1.00 94.62 367 LYS A N 1
ATOM 2869 C CA . LYS A 1 367 ? 13.955 -11.846 -18.805 1.00 94.62 367 LYS A CA 1
ATOM 2870 C C . LYS A 1 367 ? 14.925 -12.032 -17.636 1.00 94.62 367 LYS A C 1
ATOM 2872 O O . LYS A 1 367 ? 14.476 -12.312 -16.533 1.00 94.62 367 LYS A O 1
ATOM 2877 N N . LYS A 1 368 ? 16.227 -11.806 -17.852 1.00 96.06 368 LYS A N 1
ATOM 2878 C CA . LYS A 1 368 ? 17.249 -11.997 -16.809 1.00 96.06 368 LYS A CA 1
ATOM 2879 C C . LYS A 1 368 ? 17.040 -11.071 -15.608 1.00 96.06 368 LYS A C 1
ATOM 2881 O O . LYS A 1 368 ? 17.141 -11.534 -14.481 1.00 96.06 368 LYS A O 1
ATOM 2886 N N . LEU A 1 369 ? 16.705 -9.798 -15.825 1.00 96.88 369 LEU A N 1
ATOM 2887 C CA . LEU A 1 369 ? 16.399 -8.853 -14.747 1.00 96.88 369 LEU A CA 1
ATOM 2888 C C . LEU A 1 369 ? 15.216 -9.338 -13.902 1.00 96.88 369 LEU A C 1
ATOM 2890 O O . LEU A 1 369 ? 15.314 -9.398 -12.679 1.00 96.88 369 LEU A O 1
ATOM 2894 N N . ASN A 1 370 ? 14.112 -9.723 -14.545 1.00 97.94 370 ASN A N 1
ATOM 2895 C CA . ASN A 1 370 ? 12.937 -10.223 -13.834 1.00 97.94 370 ASN A CA 1
ATOM 2896 C C . ASN A 1 370 ? 13.210 -11.553 -13.114 1.00 97.94 370 ASN A C 1
ATOM 2898 O O . ASN A 1 370 ? 12.686 -11.746 -12.016 1.00 97.94 370 ASN A O 1
ATOM 2902 N N . ASP A 1 371 ? 14.043 -12.428 -13.687 1.00 97.88 371 ASP A N 1
ATOM 2903 C CA . ASP A 1 371 ? 14.501 -13.661 -13.039 1.00 97.88 371 ASP A CA 1
ATOM 2904 C C . ASP A 1 371 ? 15.309 -13.327 -11.765 1.00 97.88 371 ASP A C 1
ATOM 2906 O O . ASP A 1 371 ? 14.994 -13.849 -10.696 1.00 97.88 371 ASP A O 1
ATOM 2910 N N . ARG A 1 372 ? 16.255 -12.372 -11.820 1.00 97.94 372 ARG A N 1
ATOM 2911 C CA . ARG A 1 372 ? 17.019 -11.911 -10.639 1.00 97.94 372 ARG A CA 1
ATOM 2912 C C . ARG A 1 372 ? 16.131 -11.301 -9.552 1.00 97.94 372 ARG A C 1
ATOM 2914 O O . ARG A 1 372 ? 16.326 -11.582 -8.371 1.00 97.94 372 ARG A O 1
ATOM 2921 N N . VAL A 1 373 ? 15.134 -10.497 -9.927 1.00 98.38 373 VAL A N 1
ATOM 2922 C CA . VAL A 1 373 ? 14.157 -9.941 -8.971 1.00 98.38 373 VAL A CA 1
ATOM 2923 C C . VAL A 1 373 ? 13.350 -11.063 -8.306 1.00 98.38 373 VAL A C 1
ATOM 2925 O O . VAL A 1 373 ? 13.107 -11.021 -7.099 1.00 98.38 373 VAL A O 1
ATOM 2928 N N . ALA A 1 374 ? 12.941 -12.084 -9.064 1.00 98.56 374 ALA A N 1
ATOM 2929 C CA . ALA A 1 374 ? 12.195 -13.222 -8.530 1.00 98.56 374 ALA A CA 1
ATOM 2930 C C . ALA A 1 374 ? 13.044 -14.110 -7.601 1.00 98.56 374 ALA A C 1
ATOM 2932 O O . ALA A 1 374 ? 12.549 -14.572 -6.566 1.00 98.56 374 ALA A O 1
ATOM 2933 N N . GLU A 1 375 ? 14.321 -14.310 -7.935 1.00 98.50 375 GLU A N 1
ATOM 2934 C CA . GLU A 1 375 ? 15.311 -14.968 -7.076 1.00 98.50 375 GLU A CA 1
ATOM 2935 C C . GLU A 1 375 ? 15.460 -14.214 -5.746 1.00 98.50 375 GLU A C 1
ATOM 2937 O O . GLU A 1 375 ? 15.301 -14.816 -4.682 1.00 98.50 375 GLU A O 1
ATOM 2942 N N . ALA A 1 376 ? 15.662 -12.892 -5.791 1.00 98.38 376 ALA A N 1
ATOM 2943 C CA . ALA A 1 376 ? 15.784 -12.050 -4.600 1.00 98.38 376 ALA A CA 1
ATOM 2944 C C . ALA A 1 376 ? 14.510 -12.060 -3.742 1.00 98.38 376 ALA A C 1
ATOM 2946 O O . ALA A 1 376 ? 14.578 -12.210 -2.521 1.00 98.38 376 ALA A O 1
ATOM 2947 N N . ALA A 1 377 ? 13.333 -11.982 -4.373 1.00 98.56 377 ALA A N 1
ATOM 2948 C CA . ALA A 1 377 ? 12.062 -12.066 -3.665 1.00 98.56 377 ALA A CA 1
ATOM 2949 C C . ALA A 1 377 ? 11.898 -13.406 -2.936 1.00 98.56 377 ALA A C 1
ATOM 2951 O O . ALA A 1 377 ? 11.447 -13.439 -1.792 1.00 98.56 377 ALA A O 1
ATOM 2952 N N . THR A 1 378 ? 12.319 -14.507 -3.562 1.00 98.44 378 THR A N 1
ATOM 2953 C CA . THR A 1 378 ? 12.308 -15.833 -2.934 1.00 98.44 378 THR A CA 1
ATOM 2954 C C . THR A 1 378 ? 13.291 -15.901 -1.765 1.00 98.44 378 THR A C 1
ATOM 2956 O O . THR A 1 378 ? 12.924 -16.365 -0.686 1.00 98.44 378 THR A O 1
ATOM 2959 N N . LEU A 1 379 ? 14.517 -15.407 -1.957 1.00 98.38 379 LEU A N 1
ATOM 2960 C CA . LEU A 1 379 ? 15.586 -15.432 -0.957 1.00 98.38 379 LEU A CA 1
ATOM 2961 C C . LEU A 1 379 ? 15.236 -14.620 0.297 1.00 98.38 379 LEU A C 1
ATOM 2963 O O . LEU A 1 379 ? 15.451 -15.079 1.417 1.00 98.38 379 LEU A O 1
ATOM 2967 N N . HIS A 1 380 ? 14.681 -13.423 0.115 1.00 98.06 380 HIS A N 1
ATOM 2968 C CA . HIS A 1 380 ? 14.393 -12.490 1.204 1.00 98.06 380 HIS A CA 1
ATOM 2969 C C . HIS A 1 380 ? 12.936 -12.537 1.692 1.00 98.06 380 HIS A C 1
ATOM 2971 O O . HIS A 1 380 ? 12.563 -11.780 2.590 1.00 98.06 380 HIS A O 1
ATOM 2977 N N . GLY A 1 381 ? 12.108 -13.422 1.127 1.00 98.06 381 GLY A N 1
ATOM 2978 C CA . GLY A 1 381 ? 10.701 -13.570 1.500 1.00 98.06 381 GLY A CA 1
ATOM 2979 C C . GLY A 1 381 ? 9.833 -12.367 1.121 1.00 98.06 381 GLY A C 1
ATOM 2980 O O . GLY A 1 381 ? 8.875 -12.058 1.832 1.00 98.06 381 GLY A O 1
ATOM 2981 N N . TRP A 1 382 ? 10.170 -11.666 0.035 1.00 98.56 382 TRP A N 1
ATOM 2982 C CA . TRP A 1 382 ? 9.352 -10.573 -0.485 1.00 98.56 382 TRP A CA 1
ATOM 2983 C C . TRP A 1 382 ? 8.111 -11.106 -1.197 1.00 98.56 382 TRP A C 1
ATOM 2985 O O . TRP A 1 382 ? 8.129 -12.126 -1.889 1.00 98.56 382 TRP A O 1
ATOM 2995 N N . ASP A 1 383 ? 7.025 -10.351 -1.102 1.00 98.62 383 ASP A N 1
ATOM 2996 C CA . ASP A 1 383 ? 5.833 -10.574 -1.898 1.00 98.62 383 ASP A CA 1
ATOM 2997 C C . ASP A 1 383 ? 6.012 -9.991 -3.301 1.00 98.62 383 ASP A C 1
ATOM 2999 O O . ASP A 1 383 ? 5.761 -8.809 -3.540 1.00 98.62 383 ASP A O 1
ATOM 3003 N N . LEU A 1 384 ? 6.423 -10.843 -4.242 1.00 98.75 384 LEU A N 1
ATOM 3004 C CA . LEU A 1 384 ? 6.617 -10.443 -5.634 1.00 98.75 384 LEU A CA 1
ATOM 3005 C C . LEU A 1 384 ? 5.286 -10.100 -6.326 1.00 98.75 384 LEU A C 1
ATOM 3007 O O . LEU A 1 384 ? 4.355 -10.915 -6.371 1.00 98.75 384 LEU A O 1
ATOM 3011 N N . VAL A 1 385 ? 5.220 -8.915 -6.930 1.00 98.69 385 VAL A N 1
ATOM 3012 C CA . VAL A 1 385 ? 4.212 -8.514 -7.915 1.00 98.69 385 VAL A CA 1
ATOM 3013 C C . VAL A 1 385 ? 4.810 -8.729 -9.305 1.00 98.69 385 VAL A C 1
ATOM 3015 O O . VAL A 1 385 ? 5.505 -7.864 -9.834 1.00 98.69 385 VAL A O 1
ATOM 3018 N N . ASP A 1 386 ? 4.532 -9.889 -9.900 1.00 98.12 386 ASP A N 1
ATOM 3019 C CA . ASP A 1 386 ? 4.982 -10.184 -11.261 1.00 98.12 386 ASP A CA 1
ATOM 3020 C C . ASP A 1 386 ? 4.082 -9.494 -12.298 1.00 98.12 386 ASP A C 1
ATOM 3022 O O . ASP A 1 386 ? 2.900 -9.826 -12.470 1.00 98.12 386 ASP A O 1
ATOM 3026 N N . VAL A 1 387 ? 4.653 -8.508 -12.982 1.00 97.81 387 VAL A N 1
ATOM 3027 C CA . VAL A 1 387 ? 4.035 -7.745 -14.066 1.00 97.81 387 VAL A CA 1
ATOM 3028 C C . VAL A 1 387 ? 4.682 -8.021 -15.427 1.00 97.81 387 VAL A C 1
ATOM 3030 O O . VAL A 1 387 ? 4.209 -7.485 -16.429 1.00 97.81 387 VAL A O 1
ATOM 3033 N N . SER A 1 388 ? 5.689 -8.900 -15.493 1.00 95.62 388 SER A N 1
ATOM 3034 C CA . SER A 1 388 ? 6.499 -9.181 -16.692 1.00 95.62 388 SER A CA 1
ATOM 3035 C C . SER A 1 388 ? 5.673 -9.465 -17.950 1.00 95.62 388 SER A C 1
ATOM 3037 O O . SER A 1 388 ? 5.993 -8.978 -19.035 1.00 95.62 388 SER A O 1
ATOM 3039 N N . LYS A 1 389 ? 4.561 -10.192 -17.794 1.00 92.88 389 LYS A N 1
ATOM 3040 C CA . LYS A 1 389 ? 3.647 -10.585 -18.881 1.00 92.88 389 LYS A CA 1
ATOM 3041 C C . LYS A 1 389 ? 2.353 -9.773 -18.945 1.00 92.88 389 LYS A C 1
ATOM 3043 O O . LYS A 1 389 ? 1.520 -10.026 -19.804 1.00 92.88 389 LYS A O 1
ATOM 3048 N N . LYS A 1 390 ? 2.149 -8.793 -18.059 1.00 94.56 390 LYS A N 1
ATOM 3049 C CA . LYS A 1 390 ? 0.863 -8.072 -17.944 1.00 94.56 390 LYS A CA 1
ATOM 3050 C C . LYS A 1 390 ? 0.612 -7.039 -19.036 1.00 94.56 390 LYS A C 1
ATOM 3052 O O . LYS A 1 390 ? -0.499 -6.519 -19.122 1.00 94.56 390 LYS A O 1
ATOM 3057 N N . ALA A 1 391 ? 1.609 -6.767 -19.873 1.00 90.88 391 ALA A N 1
ATOM 3058 C CA . ALA A 1 391 ? 1.419 -5.979 -21.081 1.00 90.88 391 ALA A CA 1
ATOM 3059 C C . ALA A 1 391 ? 0.454 -6.653 -22.074 1.00 90.88 391 ALA A C 1
ATOM 3061 O O . ALA A 1 391 ? -0.182 -5.939 -22.839 1.00 90.88 391 ALA A O 1
ATOM 3062 N N . ASN A 1 392 ? 0.299 -7.988 -22.037 1.00 88.94 392 ASN A N 1
ATOM 3063 C CA . ASN A 1 392 ? -0.663 -8.756 -22.846 1.00 88.94 392 ASN A CA 1
ATOM 3064 C C . ASN A 1 392 ? -0.670 -8.370 -24.341 1.00 88.94 392 ASN A C 1
ATOM 3066 O O . ASN A 1 392 ? -1.733 -8.197 -24.936 1.00 88.94 392 ASN A O 1
ATOM 3070 N N . GLY A 1 393 ? 0.511 -8.163 -24.924 1.00 89.50 393 GLY A N 1
ATOM 3071 C CA . GLY A 1 393 ? 0.659 -7.777 -26.326 1.00 89.50 393 GLY A CA 1
ATOM 3072 C C . GLY A 1 393 ? 0.342 -6.313 -26.658 1.00 89.50 393 GLY A C 1
ATOM 3073 O O . GLY A 1 393 ? 0.147 -5.982 -27.823 1.00 89.50 393 GLY A O 1
ATOM 3074 N N . PHE A 1 394 ? 0.296 -5.425 -25.662 1.00 93.62 394 PHE A N 1
ATOM 3075 C CA . PHE A 1 394 ? 0.194 -3.970 -25.840 1.00 93.62 394 PHE A CA 1
ATOM 3076 C C . PHE A 1 394 ? 1.552 -3.283 -25.624 1.00 93.62 394 PHE A C 1
ATOM 3078 O O . PHE A 1 394 ? 1.653 -2.296 -24.888 1.00 93.62 394 PHE A O 1
ATOM 3085 N N . GLY A 1 395 ? 2.602 -3.833 -26.233 1.00 93.19 395 GLY A N 1
ATOM 3086 C CA . GLY A 1 395 ? 3.958 -3.291 -26.223 1.00 93.19 395 GLY A CA 1
ATOM 3087 C C . GLY A 1 395 ? 4.093 -1.952 -26.957 1.00 93.19 395 GLY A C 1
ATOM 3088 O O . GLY A 1 395 ? 3.118 -1.339 -27.392 1.00 93.19 395 GLY A O 1
ATOM 3089 N N . VAL A 1 396 ? 5.332 -1.491 -27.110 1.00 91.31 396 VAL A N 1
ATOM 3090 C CA . VAL A 1 396 ? 5.670 -0.203 -27.743 1.00 91.31 396 VAL A CA 1
ATOM 3091 C C . VAL A 1 396 ? 5.381 -0.175 -29.252 1.00 91.31 396 VAL A C 1
ATOM 3093 O O . VAL A 1 396 ? 5.230 0.894 -29.836 1.00 91.31 396 VAL A O 1
ATOM 3096 N N . CYS A 1 397 ? 5.254 -1.337 -29.897 1.00 88.62 397 CYS A N 1
ATOM 3097 C CA . CYS A 1 397 ? 4.819 -1.485 -31.295 1.00 88.62 397 CYS A CA 1
ATOM 3098 C C . CYS A 1 397 ? 3.328 -1.216 -31.514 1.00 88.62 397 CYS A C 1
ATOM 3100 O O . CYS A 1 397 ? 2.872 -1.134 -32.653 1.00 88.62 397 CYS A O 1
ATOM 3102 N N . ASN A 1 398 ? 2.542 -1.052 -30.457 1.00 89.00 398 ASN A N 1
ATOM 3103 C CA . ASN A 1 398 ? 1.137 -0.702 -30.577 1.00 89.00 398 ASN A CA 1
ATOM 3104 C C . ASN A 1 398 ? 0.995 0.819 -30.429 1.00 89.00 398 ASN A C 1
ATOM 3106 O O . ASN A 1 398 ? 1.340 1.373 -29.387 1.00 89.00 398 ASN A O 1
ATOM 3110 N N . CYS A 1 399 ? 0.421 1.508 -31.421 1.00 85.62 399 CYS A N 1
ATOM 3111 C CA . CYS A 1 399 ? 0.194 2.959 -31.317 1.00 85.62 399 CYS A CA 1
ATOM 3112 C C . CYS A 1 399 ? -0.700 3.345 -30.141 1.00 85.62 399 CYS A C 1
ATOM 3114 O O . CYS A 1 399 ? -0.480 4.367 -29.491 1.00 85.62 399 CYS A O 1
ATOM 3116 N N . GLU A 1 400 ? -1.662 2.484 -29.823 1.00 88.12 400 GLU A N 1
ATOM 3117 C CA . GLU A 1 400 ? -2.490 2.574 -28.622 1.00 88.12 400 GLU A CA 1
ATOM 3118 C C . GLU A 1 400 ? -2.044 1.579 -27.535 1.00 88.12 400 GLU A C 1
ATOM 3120 O O . GLU A 1 400 ? -2.866 1.009 -26.812 1.00 88.12 400 GLU A O 1
ATOM 3125 N N . GLY A 1 401 ? -0.733 1.347 -27.441 1.00 93.56 401 GLY A N 1
ATOM 3126 C CA . GLY A 1 401 ? -0.107 0.454 -26.475 1.00 93.56 401 GLY A CA 1
ATOM 3127 C C . GLY A 1 401 ? -0.085 0.992 -25.047 1.00 93.56 401 GLY A C 1
ATOM 3128 O O . GLY A 1 401 ? -0.603 2.066 -24.721 1.00 93.56 401 GLY A O 1
ATOM 3129 N N . TYR A 1 402 ? 0.529 0.215 -24.162 1.00 97.12 402 TYR A N 1
ATOM 3130 C CA . TYR A 1 402 ? 0.703 0.554 -22.749 1.00 97.12 402 TYR A CA 1
ATOM 3131 C C . TYR A 1 402 ? 2.002 1.287 -22.459 1.00 97.12 402 TYR A C 1
ATOM 3133 O O . TYR A 1 402 ? 2.139 1.809 -21.359 1.00 97.12 402 TYR A O 1
ATOM 3141 N N . PHE A 1 403 ? 2.901 1.385 -23.433 1.00 95.94 403 PHE A N 1
ATOM 3142 C CA . PHE A 1 403 ? 4.195 2.047 -23.312 1.00 95.94 403 PHE A CA 1
ATOM 3143 C C . PHE A 1 403 ? 4.268 3.245 -24.248 1.00 95.94 403 PHE A C 1
ATOM 3145 O O . PHE A 1 403 ? 3.495 3.324 -25.203 1.00 95.94 403 PHE A O 1
ATOM 3152 N N . ASN A 1 404 ? 5.154 4.193 -23.959 1.00 93.50 404 ASN A N 1
ATOM 3153 C CA . ASN A 1 404 ? 5.402 5.304 -24.869 1.00 93.50 404 ASN A CA 1
ATOM 3154 C C . ASN A 1 404 ? 6.511 4.958 -25.867 1.00 93.50 404 ASN A C 1
ATOM 3156 O O . ASN A 1 404 ? 7.565 4.442 -25.489 1.00 93.50 404 ASN A O 1
ATOM 3160 N N . THR A 1 405 ? 6.294 5.320 -27.128 1.00 91.69 405 THR A N 1
ATOM 3161 C CA . THR A 1 405 ? 7.384 5.564 -28.085 1.00 91.69 405 THR A CA 1
ATOM 3162 C C . THR A 1 405 ? 8.136 6.852 -27.714 1.00 91.69 405 THR A C 1
ATOM 3164 O O . THR A 1 405 ? 7.670 7.619 -26.863 1.00 91.69 405 THR A O 1
ATOM 3167 N N . LEU A 1 406 ? 9.263 7.144 -28.367 1.00 89.56 406 LEU A N 1
ATOM 3168 C CA . LEU A 1 406 ? 10.013 8.385 -28.147 1.00 89.56 406 LEU A CA 1
ATOM 3169 C C . LEU A 1 406 ? 9.156 9.613 -28.451 1.00 89.56 406 LEU A C 1
ATOM 3171 O O . LEU A 1 406 ? 9.030 10.522 -27.630 1.00 89.56 406 LEU A O 1
ATOM 3175 N N . GLY A 1 407 ? 8.503 9.607 -29.616 1.00 89.19 407 GLY A N 1
ATOM 3176 C CA . GLY A 1 407 ? 7.602 10.688 -30.010 1.00 89.19 407 GLY A CA 1
ATOM 3177 C C . GLY A 1 407 ? 6.452 10.866 -29.018 1.00 89.19 407 GLY A C 1
ATOM 3178 O O . GLY A 1 407 ? 6.123 11.990 -28.643 1.00 89.19 407 GLY A O 1
ATOM 3179 N N . GLN A 1 408 ? 5.867 9.766 -28.535 1.00 91.94 408 GLN A N 1
ATOM 3180 C CA . GLN A 1 408 ? 4.818 9.826 -27.518 1.00 91.94 408 GLN A CA 1
ATOM 3181 C C . GLN A 1 408 ? 5.327 10.369 -26.183 1.00 91.94 408 GLN A C 1
ATOM 3183 O O . GLN A 1 408 ? 4.600 11.132 -25.555 1.00 91.94 408 GLN A O 1
ATOM 3188 N N . SER A 1 409 ? 6.543 10.016 -25.759 1.00 92.06 409 SER A N 1
ATOM 3189 C CA . SER A 1 409 ? 7.146 10.561 -24.541 1.00 92.06 409 SER A CA 1
ATOM 3190 C C . SER A 1 409 ? 7.254 12.081 -24.630 1.00 92.06 409 SER A C 1
ATOM 3192 O O . SER A 1 409 ? 6.676 12.790 -23.805 1.00 92.06 409 SER A O 1
ATOM 3194 N N . ILE A 1 410 ? 7.875 12.588 -25.699 1.00 90.81 410 ILE A N 1
ATOM 3195 C CA . ILE A 1 410 ? 8.062 14.029 -25.900 1.00 90.81 410 ILE A CA 1
ATOM 3196 C C . ILE A 1 410 ? 6.707 14.744 -25.931 1.00 90.81 410 ILE A C 1
ATOM 3198 O O . ILE A 1 410 ? 6.523 15.745 -25.241 1.00 90.81 410 ILE A O 1
ATOM 3202 N N . MET A 1 411 ? 5.729 14.205 -26.667 1.00 90.31 411 MET A N 1
ATOM 3203 C CA . MET A 1 411 ? 4.395 14.808 -26.766 1.00 90.31 411 MET A CA 1
ATOM 3204 C C . MET A 1 411 ? 3.607 14.783 -25.448 1.00 90.31 411 MET A C 1
ATOM 3206 O O . MET A 1 411 ? 2.845 15.709 -25.188 1.00 90.31 411 MET A O 1
ATOM 3210 N N . ARG A 1 412 ? 3.734 13.723 -24.637 1.00 89.81 412 ARG A N 1
ATOM 3211 C CA . ARG A 1 412 ? 2.900 13.512 -23.437 1.00 89.81 412 ARG A CA 1
ATOM 3212 C C . ARG A 1 412 ? 3.496 14.094 -22.167 1.00 89.81 412 ARG A C 1
ATOM 3214 O O . ARG A 1 412 ? 2.741 14.575 -21.329 1.00 89.81 412 ARG A O 1
ATOM 3221 N N . GLN A 1 413 ? 4.811 14.011 -21.982 1.00 91.81 413 GLN A N 1
ATOM 3222 C CA . GLN A 1 413 ? 5.447 14.481 -20.749 1.00 91.81 413 GLN A CA 1
ATOM 3223 C C . GLN A 1 413 ? 6.375 15.680 -20.936 1.00 91.81 413 GLN A C 1
ATOM 3225 O O . GLN A 1 413 ? 6.594 16.407 -19.965 1.00 91.81 413 GLN A O 1
ATOM 3230 N N . GLY A 1 414 ? 6.817 15.938 -22.171 1.00 90.19 414 GLY A N 1
ATOM 3231 C CA . GLY A 1 414 ? 7.648 17.087 -22.533 1.00 90.19 414 GLY A CA 1
ATOM 3232 C C . GLY A 1 414 ? 9.129 16.771 -22.757 1.00 90.19 414 GLY A C 1
ATOM 3233 O O . GLY A 1 414 ? 9.887 17.687 -23.062 1.00 90.19 414 GLY A O 1
ATOM 3234 N N . ASP A 1 415 ? 9.537 15.507 -22.626 1.00 90.12 415 ASP A N 1
ATOM 3235 C CA . ASP A 1 415 ? 10.913 15.035 -22.819 1.00 90.12 415 ASP A CA 1
ATOM 3236 C C . ASP A 1 415 ? 10.942 13.553 -23.247 1.00 90.12 415 ASP A C 1
ATOM 3238 O O . ASP A 1 415 ? 9.911 12.875 -23.308 1.00 90.12 415 ASP A O 1
ATOM 3242 N N . GLU A 1 416 ? 12.124 13.041 -23.574 1.00 90.25 416 GLU A N 1
ATOM 3243 C CA . GLU A 1 416 ? 12.357 11.682 -24.059 1.00 90.25 416 GLU A CA 1
ATOM 3244 C C . GLU A 1 416 ? 12.365 10.592 -22.980 1.00 90.25 416 GLU A C 1
ATOM 3246 O O . GLU A 1 416 ? 12.388 9.408 -23.318 1.00 90.25 416 GLU A O 1
ATOM 3251 N N . ARG A 1 417 ? 12.357 10.927 -21.687 1.00 89.50 417 ARG A N 1
ATOM 3252 C CA . ARG A 1 417 ? 12.654 9.943 -20.631 1.00 89.50 417 ARG A CA 1
ATOM 3253 C C . ARG A 1 417 ? 11.563 8.893 -20.463 1.00 89.50 417 ARG A C 1
ATOM 3255 O O . ARG A 1 417 ? 11.838 7.719 -20.255 1.00 89.50 417 ARG A O 1
ATOM 3262 N N . GLY A 1 418 ? 10.317 9.274 -20.717 1.00 92.38 418 GLY A N 1
ATOM 3263 C CA . GLY A 1 418 ? 9.170 8.369 -20.763 1.00 92.38 418 GLY A CA 1
ATOM 3264 C C . GLY A 1 418 ? 9.202 7.316 -21.876 1.00 92.38 418 GLY A C 1
ATOM 3265 O O . GLY A 1 418 ? 8.298 6.481 -21.905 1.00 92.38 418 GLY A O 1
ATOM 3266 N N . THR A 1 419 ? 10.194 7.309 -22.774 1.00 91.56 419 THR A N 1
ATOM 3267 C CA . THR A 1 419 ? 10.356 6.270 -23.809 1.00 91.56 419 THR A CA 1
ATOM 3268 C C . THR A 1 419 ? 10.472 4.888 -23.160 1.00 91.56 419 THR A C 1
ATOM 3270 O O . THR A 1 419 ? 11.190 4.721 -22.179 1.00 91.56 419 THR A O 1
ATOM 3273 N N . PHE A 1 420 ? 9.752 3.895 -23.693 1.00 92.62 420 PHE A N 1
ATOM 3274 C CA . PHE A 1 420 ? 9.620 2.534 -23.148 1.00 92.62 420 PHE A CA 1
ATOM 3275 C C . PHE A 1 420 ? 8.989 2.435 -21.753 1.00 92.62 420 PHE A C 1
ATOM 3277 O O . PHE A 1 420 ? 8.724 1.323 -21.301 1.00 92.62 420 PHE A O 1
ATOM 3284 N N . HIS A 1 421 ? 8.671 3.549 -21.095 1.00 96.38 421 HIS A N 1
ATOM 3285 C CA . HIS A 1 421 ? 7.939 3.528 -19.838 1.00 96.38 421 HIS A CA 1
ATOM 3286 C C . HIS A 1 421 ? 6.434 3.369 -20.071 1.00 96.38 421 HIS A C 1
ATOM 3288 O O . HIS A 1 421 ? 5.915 3.774 -21.123 1.00 96.38 421 HIS A O 1
ATOM 3294 N N . PRO A 1 422 ? 5.703 2.793 -19.099 1.00 97.69 422 PRO A N 1
ATOM 3295 C CA . PRO A 1 422 ? 4.259 2.733 -19.165 1.00 97.69 422 PRO A CA 1
ATOM 3296 C C . PRO A 1 422 ? 3.642 4.133 -19.264 1.00 97.69 422 PRO A C 1
ATOM 3298 O O . PRO A 1 422 ? 4.053 5.076 -18.597 1.00 97.69 422 PRO A O 1
ATOM 3301 N N . ASN A 1 423 ? 2.599 4.268 -20.074 1.00 97.31 423 ASN A N 1
ATOM 3302 C CA . ASN A 1 423 ? 1.757 5.459 -20.072 1.00 97.31 423 ASN A CA 1
ATOM 3303 C C . ASN A 1 423 ? 0.668 5.361 -18.987 1.00 97.31 423 ASN A C 1
ATOM 3305 O O . ASN A 1 423 ? 0.558 4.352 -18.289 1.00 97.31 423 ASN A O 1
ATOM 3309 N N . VAL A 1 424 ? -0.181 6.386 -18.846 1.00 97.31 424 VAL A N 1
ATOM 3310 C CA . VAL A 1 424 ? -1.274 6.400 -17.846 1.00 97.31 424 VAL A CA 1
ATOM 3311 C C . VAL A 1 424 ? -2.157 5.144 -17.936 1.00 97.31 424 VAL A C 1
ATOM 3313 O O . VAL A 1 424 ? -2.518 4.547 -16.918 1.00 97.31 424 VAL A O 1
ATOM 3316 N N . ARG A 1 425 ? -2.486 4.698 -19.158 1.00 97.62 425 ARG A N 1
ATOM 3317 C CA . ARG A 1 425 ? -3.254 3.463 -19.381 1.00 97.62 425 ARG A CA 1
ATOM 3318 C C . ARG A 1 425 ? -2.438 2.238 -18.972 1.00 97.62 425 ARG A C 1
ATOM 3320 O O . ARG A 1 425 ? -2.979 1.369 -18.292 1.00 97.62 425 ARG A O 1
ATOM 3327 N N . GLY A 1 426 ? -1.158 2.195 -19.336 1.00 97.88 426 GLY A N 1
ATOM 3328 C CA . GLY A 1 426 ? -0.228 1.137 -18.953 1.00 97.88 426 GLY A CA 1
ATOM 3329 C C . GLY A 1 426 ? -0.123 0.957 -17.443 1.00 97.88 426 GLY A C 1
ATOM 3330 O O . GLY A 1 426 ? -0.407 -0.132 -16.951 1.00 97.88 426 GLY A O 1
ATOM 3331 N N . PHE A 1 427 ? 0.163 2.016 -16.680 1.00 98.19 427 PHE A N 1
ATOM 3332 C CA . PHE A 1 427 ? 0.211 1.940 -15.213 1.00 98.19 427 PHE A CA 1
ATOM 3333 C C . PHE A 1 427 ? -1.094 1.428 -14.602 1.00 98.19 427 PHE A C 1
ATOM 3335 O O . PHE A 1 427 ? -1.088 0.578 -13.705 1.00 98.19 427 PHE A O 1
ATOM 3342 N N . LYS A 1 428 ? -2.233 1.893 -15.123 1.00 97.88 428 LYS A N 1
ATOM 3343 C CA . LYS A 1 428 ? -3.549 1.451 -14.659 1.00 97.88 428 LYS A CA 1
ATOM 3344 C C . LYS A 1 428 ? -3.812 -0.030 -14.942 1.00 97.88 428 LYS A C 1
ATOM 3346 O O . LYS A 1 428 ? -4.391 -0.696 -14.088 1.00 97.88 428 LYS A O 1
ATOM 3351 N N . VAL A 1 429 ? -3.446 -0.542 -16.116 1.00 97.75 429 VAL A N 1
ATOM 3352 C CA . VAL A 1 429 ? -3.760 -1.926 -16.515 1.00 97.75 429 VAL A CA 1
ATOM 3353 C C . VAL A 1 429 ? -2.731 -2.925 -15.984 1.00 97.75 429 VAL A C 1
ATOM 3355 O O . VAL A 1 429 ? -3.109 -3.965 -15.447 1.00 97.75 429 VAL A O 1
ATOM 3358 N N . ILE A 1 430 ? -1.444 -2.606 -16.102 1.00 98.06 430 ILE A N 1
ATOM 3359 C CA . ILE A 1 430 ? -0.334 -3.502 -15.761 1.00 98.06 430 ILE A CA 1
ATOM 3360 C C . ILE A 1 430 ? -0.174 -3.606 -14.240 1.00 98.06 430 ILE A C 1
ATOM 3362 O O . ILE A 1 430 ? -0.111 -4.708 -13.694 1.00 98.06 430 ILE A O 1
ATOM 3366 N N . TYR A 1 431 ? -0.132 -2.464 -13.548 1.00 98.44 431 TYR A N 1
ATOM 3367 C CA . TYR A 1 431 ? 0.324 -2.409 -12.160 1.00 98.44 431 TYR A CA 1
ATOM 3368 C C . TYR A 1 431 ? -0.806 -2.328 -11.141 1.00 98.44 431 TYR A C 1
ATOM 3370 O O . TYR A 1 431 ? -0.808 -3.105 -10.186 1.00 98.44 431 TYR A O 1
ATOM 3378 N N . LYS A 1 432 ? -1.771 -1.416 -11.326 1.00 98.31 432 LYS A N 1
ATOM 3379 C CA . LYS A 1 432 ? -2.750 -1.047 -10.284 1.00 98.31 432 LYS A CA 1
ATOM 3380 C C . LYS A 1 432 ? -3.389 -2.255 -9.591 1.00 98.31 432 LYS A C 1
ATOM 3382 O O . LYS A 1 432 ? -3.317 -2.378 -8.373 1.00 98.31 432 LYS A O 1
ATOM 3387 N N . GLU A 1 433 ? -4.025 -3.142 -10.356 1.00 98.06 433 GLU A N 1
ATOM 3388 C CA . GLU A 1 433 ? -4.746 -4.289 -9.786 1.00 98.06 433 GLU A CA 1
ATOM 3389 C C . GLU A 1 433 ? -3.798 -5.379 -9.266 1.00 98.06 433 GLU A C 1
ATOM 3391 O O . GLU A 1 433 ? -4.126 -6.079 -8.310 1.00 98.06 433 GLU A O 1
ATOM 3396 N N . ALA A 1 434 ? -2.615 -5.524 -9.870 1.00 98.31 434 ALA A N 1
ATOM 3397 C CA . ALA A 1 434 ? -1.615 -6.493 -9.435 1.00 98.31 434 ALA A CA 1
ATOM 3398 C C . ALA A 1 434 ? -1.032 -6.117 -8.065 1.00 98.31 434 ALA A C 1
ATOM 3400 O O . ALA A 1 434 ? -1.021 -6.941 -7.150 1.00 98.31 434 ALA A O 1
ATOM 3401 N N . ILE A 1 435 ? -0.627 -4.853 -7.915 1.00 98.81 435 ILE A N 1
ATOM 3402 C CA . ILE A 1 435 ? -0.121 -4.301 -6.659 1.00 98.81 435 ILE A CA 1
ATOM 3403 C C . ILE A 1 435 ? -1.234 -4.286 -5.608 1.00 98.81 435 ILE A C 1
ATOM 3405 O O . ILE A 1 435 ? -1.011 -4.756 -4.496 1.00 98.81 435 ILE A O 1
ATOM 3409 N N . TYR A 1 436 ? -2.441 -3.812 -5.948 1.00 98.75 436 TYR A N 1
ATOM 3410 C CA . TYR A 1 436 ? -3.564 -3.747 -5.003 1.00 98.75 436 TYR A CA 1
ATOM 3411 C C . TYR A 1 436 ? -3.841 -5.108 -4.355 1.00 98.75 436 TYR A C 1
ATOM 3413 O O . TYR A 1 436 ? -3.908 -5.190 -3.132 1.00 98.75 436 TYR A O 1
ATOM 3421 N N . LYS A 1 437 ? -3.925 -6.185 -5.149 1.00 98.56 437 LYS A N 1
ATOM 3422 C CA . LYS A 1 437 ? -4.168 -7.538 -4.621 1.00 98.56 437 LYS A CA 1
ATOM 3423 C C . LYS A 1 437 ? -3.093 -7.978 -3.628 1.00 98.56 437 LYS A C 1
ATOM 3425 O O . LYS A 1 437 ? -3.415 -8.606 -2.622 1.00 98.56 437 LYS A O 1
ATOM 3430 N N . LYS A 1 438 ? -1.822 -7.660 -3.901 1.00 98.62 438 LYS A N 1
ATOM 3431 C CA . LYS A 1 438 ? -0.716 -7.980 -2.990 1.00 98.62 438 LYS A CA 1
ATOM 3432 C C . LYS A 1 438 ? -0.741 -7.125 -1.730 1.00 98.62 438 LYS A C 1
ATOM 3434 O O . LYS A 1 438 ? -0.551 -7.677 -0.650 1.00 98.62 438 LYS A O 1
ATOM 3439 N N . LEU A 1 439 ? -1.020 -5.827 -1.839 1.00 98.75 439 LEU A N 1
ATOM 3440 C CA . LEU A 1 439 ? -1.171 -4.954 -0.674 1.00 98.75 439 LEU A CA 1
ATOM 3441 C C . LEU A 1 439 ? -2.328 -5.413 0.222 1.00 98.75 439 LEU A C 1
ATOM 3443 O O . LEU A 1 439 ? -2.138 -5.554 1.424 1.00 98.75 439 LEU A O 1
ATOM 3447 N N . ASP A 1 440 ? -3.495 -5.701 -0.355 1.00 98.69 440 ASP A N 1
ATOM 3448 C CA . ASP A 1 440 ? -4.686 -6.129 0.387 1.00 98.69 440 ASP A CA 1
ATOM 3449 C C . ASP A 1 440 ? -4.449 -7.442 1.153 1.00 98.69 440 ASP A C 1
ATOM 3451 O O . ASP A 1 440 ? -4.697 -7.522 2.359 1.00 98.69 440 ASP A O 1
ATOM 3455 N N . ALA A 1 441 ? -3.840 -8.435 0.493 1.00 98.56 441 ALA A N 1
ATOM 3456 C CA . ALA A 1 441 ? -3.440 -9.684 1.139 1.00 98.56 441 ALA A CA 1
ATOM 3457 C C . ALA A 1 441 ? -2.425 -9.463 2.278 1.00 98.56 441 ALA A C 1
ATOM 3459 O O . ALA A 1 441 ? -2.489 -10.134 3.311 1.00 98.56 441 ALA A O 1
ATOM 3460 N N . ASN A 1 442 ? -1.503 -8.511 2.115 1.00 98.62 442 ASN A N 1
ATOM 3461 C CA . ASN A 1 442 ? -0.511 -8.173 3.133 1.00 98.62 442 ASN A CA 1
ATOM 3462 C C . ASN A 1 442 ? -1.117 -7.473 4.349 1.00 98.62 442 ASN A C 1
ATOM 3464 O O . ASN A 1 442 ? -0.717 -7.770 5.475 1.00 98.62 442 ASN A O 1
ATOM 3468 N N . VAL A 1 443 ? -2.112 -6.606 4.150 1.00 98.50 443 VAL A N 1
ATOM 3469 C CA . VAL A 1 443 ? -2.877 -6.000 5.249 1.00 98.50 443 VAL A CA 1
ATOM 3470 C C . VAL A 1 443 ? -3.521 -7.092 6.107 1.00 98.50 443 VAL A C 1
ATOM 3472 O O . VAL A 1 443 ? -3.363 -7.099 7.330 1.00 98.50 443 VAL A O 1
ATOM 3475 N N . ASP A 1 444 ? -4.175 -8.069 5.479 1.00 97.75 444 ASP A N 1
ATOM 3476 C CA . ASP A 1 444 ? -4.805 -9.181 6.198 1.00 97.75 444 ASP A CA 1
ATOM 3477 C C . ASP A 1 444 ? -3.782 -10.067 6.920 1.00 97.75 444 ASP A C 1
ATOM 3479 O O . ASP A 1 444 ? -4.002 -10.480 8.066 1.00 97.75 444 ASP A O 1
ATOM 3483 N N . ALA A 1 445 ? -2.641 -10.337 6.279 1.00 98.19 445 ALA A N 1
ATOM 3484 C CA . ALA A 1 445 ? -1.547 -11.086 6.883 1.00 98.19 445 ALA A CA 1
ATOM 3485 C C . ALA A 1 445 ? -0.988 -10.375 8.126 1.00 98.19 445 ALA A C 1
ATOM 3487 O O . ALA A 1 445 ? -0.810 -11.018 9.158 1.00 98.19 445 ALA A O 1
ATOM 3488 N N . ILE A 1 446 ? -0.787 -9.054 8.071 1.00 98.06 446 ILE A N 1
ATOM 3489 C CA . ILE A 1 446 ? -0.305 -8.253 9.206 1.00 98.06 446 ILE A CA 1
ATOM 3490 C C . ILE A 1 446 ? -1.262 -8.360 10.398 1.00 98.06 446 ILE A C 1
ATOM 3492 O O . ILE A 1 446 ? -0.821 -8.652 11.513 1.00 98.06 446 ILE A O 1
ATOM 3496 N N . PHE A 1 447 ? -2.571 -8.184 10.185 1.00 96.88 447 PHE A N 1
ATOM 3497 C CA . PHE A 1 447 ? -3.551 -8.315 11.269 1.00 96.88 447 PHE A CA 1
ATOM 3498 C C . PHE A 1 447 ? -3.585 -9.729 11.849 1.00 96.88 447 PHE A C 1
ATOM 3500 O O . PHE A 1 447 ? -3.653 -9.911 13.068 1.00 96.88 447 PHE A O 1
ATOM 3507 N N . LYS A 1 448 ? -3.492 -10.752 10.994 1.00 96.94 448 LYS A N 1
ATOM 3508 C CA . LYS A 1 448 ? -3.424 -12.148 11.434 1.00 96.94 448 LYS A CA 1
ATOM 3509 C C . LYS A 1 448 ? -2.178 -12.410 12.286 1.00 96.94 448 LYS A C 1
ATOM 3511 O O . LYS A 1 448 ? -2.309 -12.988 13.367 1.00 96.94 448 LYS A O 1
ATOM 3516 N N . ASP A 1 449 ? -1.006 -11.976 11.832 1.00 96.00 449 ASP A N 1
ATOM 3517 C CA . ASP A 1 449 ? 0.276 -12.182 12.513 1.00 96.00 449 ASP A CA 1
ATOM 3518 C C . ASP A 1 449 ? 0.281 -11.493 13.888 1.00 96.00 449 ASP A C 1
ATOM 3520 O O . ASP A 1 449 ? 0.631 -12.108 14.902 1.00 96.00 449 ASP A O 1
ATOM 3524 N N . ARG A 1 450 ? 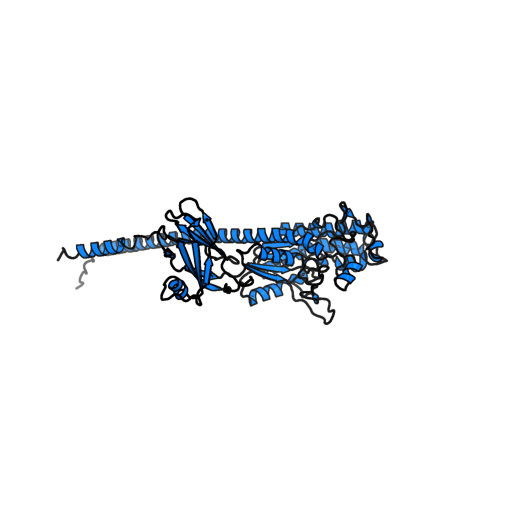-0.220 -10.253 13.960 1.00 95.00 450 ARG A N 1
ATOM 3525 C CA . ARG A 1 450 ? -0.352 -9.487 15.212 1.00 95.00 450 ARG A CA 1
ATOM 3526 C C . ARG A 1 450 ? -1.326 -10.120 16.187 1.00 95.00 450 ARG A C 1
ATOM 3528 O O . ARG A 1 450 ? -0.973 -10.348 17.344 1.00 95.00 450 ARG A O 1
ATOM 3535 N N . LYS A 1 451 ? -2.505 -10.529 15.717 1.00 93.75 451 LYS A N 1
ATOM 3536 C CA . LYS A 1 451 ? -3.484 -11.240 16.545 1.00 93.75 451 LYS A CA 1
ATOM 3537 C C . LYS A 1 451 ? -2.914 -12.543 17.106 1.00 93.75 451 LYS A C 1
ATOM 3539 O O . LYS A 1 451 ? -3.109 -12.855 18.283 1.00 93.75 451 LYS A O 1
ATOM 3544 N N . MET A 1 452 ? -2.187 -13.307 16.291 1.00 95.81 452 MET A N 1
ATOM 3545 C CA . MET A 1 452 ? -1.519 -14.530 16.741 1.00 95.81 452 MET A CA 1
ATOM 3546 C C . MET A 1 452 ? -0.441 -14.239 17.791 1.00 95.81 452 MET A C 1
ATOM 3548 O O . MET A 1 452 ? -0.368 -14.943 18.805 1.00 95.81 452 MET A O 1
ATOM 3552 N N . LEU A 1 453 ? 0.346 -13.178 17.602 1.00 94.12 453 LEU A N 1
ATOM 3553 C CA . LEU A 1 453 ? 1.336 -12.723 18.574 1.00 94.12 453 LEU A CA 1
ATOM 3554 C C . LEU A 1 453 ? 0.686 -12.270 19.890 1.00 94.12 453 LEU A C 1
ATOM 3556 O O . LEU A 1 453 ? 1.157 -12.649 20.963 1.00 94.12 453 LEU A O 1
ATOM 3560 N N . ALA A 1 454 ? -0.418 -11.524 19.830 1.00 91.31 454 ALA A N 1
ATOM 3561 C CA . ALA A 1 454 ? -1.178 -11.088 20.998 1.00 91.31 454 ALA A CA 1
ATOM 3562 C C . ALA A 1 454 ? -1.731 -12.285 21.789 1.00 91.31 454 ALA A C 1
ATOM 3564 O O . ALA A 1 454 ? -1.561 -12.359 23.008 1.00 91.31 454 ALA A O 1
ATOM 3565 N N . ILE A 1 455 ? -2.301 -13.284 21.104 1.00 93.56 455 ILE A N 1
ATOM 3566 C CA . ILE A 1 455 ? -2.765 -14.534 21.729 1.00 93.56 455 ILE A CA 1
ATOM 3567 C C . ILE A 1 455 ? -1.602 -15.277 22.397 1.00 93.56 455 ILE A C 1
ATOM 3569 O O . ILE A 1 455 ? -1.752 -15.779 23.515 1.00 93.56 455 ILE A O 1
ATOM 3573 N N . LYS A 1 456 ? -0.438 -15.358 21.738 1.00 96.38 456 LYS A N 1
ATOM 3574 C CA . LYS A 1 456 ? 0.761 -15.992 22.304 1.00 96.38 456 LYS A CA 1
ATOM 3575 C C . LYS A 1 456 ? 1.211 -15.276 23.582 1.00 96.38 456 LYS A C 1
ATOM 3577 O O . LYS A 1 456 ? 1.327 -15.929 24.621 1.00 96.38 456 LYS A O 1
ATOM 3582 N N . LYS A 1 457 ? 1.353 -13.947 23.539 1.00 95.38 457 LYS A N 1
ATOM 3583 C CA . LYS A 1 457 ? 1.712 -13.113 24.700 1.00 95.38 457 LYS A CA 1
ATOM 3584 C C . LYS A 1 457 ? 0.704 -13.261 25.844 1.00 95.38 457 LYS A C 1
ATOM 3586 O O . LYS A 1 457 ? 1.098 -13.428 26.995 1.00 95.38 457 LYS A O 1
ATOM 3591 N N . ALA A 1 458 ? -0.596 -13.279 25.543 1.00 93.75 458 ALA A N 1
ATOM 3592 C CA . ALA A 1 458 ? -1.643 -13.468 26.546 1.00 93.75 458 ALA A CA 1
ATOM 3593 C C . ALA A 1 458 ? -1.555 -14.845 27.229 1.00 93.75 458 ALA A C 1
ATOM 3595 O O . ALA A 1 458 ? -1.671 -14.943 28.453 1.00 93.75 458 ALA A O 1
ATOM 3596 N N . LYS A 1 459 ? -1.293 -15.914 26.461 1.00 96.38 459 LYS A N 1
ATOM 3597 C CA . LYS A 1 459 ? -1.072 -17.263 27.010 1.00 96.38 459 LYS A CA 1
ATOM 3598 C C . LYS A 1 459 ? 0.166 -17.316 27.906 1.00 96.38 459 LYS A C 1
ATOM 3600 O O . LYS A 1 459 ? 0.121 -17.936 28.968 1.00 96.38 459 LYS A O 1
ATOM 3605 N N . GLU A 1 460 ? 1.258 -16.677 27.502 1.00 97.12 460 GLU A N 1
ATOM 3606 C CA . GLU A 1 460 ? 2.492 -16.599 28.294 1.00 97.12 460 GLU A CA 1
ATOM 3607 C C . GLU A 1 460 ? 2.279 -15.817 29.599 1.00 97.12 460 GLU A C 1
ATOM 3609 O O . GLU A 1 460 ? 2.635 -16.306 30.674 1.00 97.12 460 GLU A O 1
ATOM 3614 N N . ALA A 1 461 ? 1.597 -14.671 29.541 1.00 95.62 461 ALA A N 1
ATOM 3615 C CA . ALA A 1 461 ? 1.242 -13.880 30.718 1.00 95.62 461 ALA A CA 1
ATOM 3616 C C . ALA A 1 461 ? 0.324 -14.649 31.686 1.00 95.62 461 ALA A C 1
ATOM 3618 O O . ALA A 1 461 ? 0.530 -14.623 32.902 1.00 95.62 461 ALA A O 1
ATOM 3619 N N . ALA A 1 462 ? -0.659 -15.392 31.165 1.00 96.12 462 ALA A N 1
ATOM 3620 C CA . ALA A 1 462 ? -1.527 -16.241 31.978 1.00 96.12 462 ALA A CA 1
ATOM 3621 C C . ALA A 1 462 ? -0.731 -17.342 32.702 1.00 96.12 462 ALA A C 1
ATOM 3623 O O . ALA A 1 462 ? -0.899 -17.533 33.909 1.00 96.12 462 ALA A O 1
ATOM 3624 N N . LYS A 1 463 ? 0.194 -18.015 32.001 1.00 97.81 463 LYS A N 1
ATOM 3625 C CA . LYS A 1 463 ? 1.104 -19.004 32.606 1.00 97.81 463 LYS A CA 1
ATOM 3626 C C . LYS A 1 463 ? 1.972 -18.378 33.702 1.00 97.81 463 LYS A C 1
ATOM 3628 O O . LYS A 1 463 ? 2.098 -18.956 34.783 1.00 97.81 463 LYS A O 1
ATOM 3633 N N . ALA A 1 464 ? 2.530 -17.191 33.459 1.00 97.31 464 ALA A N 1
ATOM 3634 C CA . ALA A 1 464 ? 3.334 -16.468 34.443 1.00 97.31 464 ALA A CA 1
ATOM 3635 C C . ALA A 1 464 ? 2.521 -16.108 35.700 1.00 97.31 464 ALA A C 1
ATOM 3637 O O . ALA A 1 464 ? 2.993 -16.305 36.822 1.00 97.31 464 ALA A O 1
ATOM 3638 N N . ARG A 1 465 ? 1.267 -15.667 35.532 1.00 97.50 465 ARG A N 1
ATOM 3639 C CA . ARG A 1 465 ? 0.359 -15.353 36.644 1.00 97.50 465 ARG A CA 1
ATOM 3640 C C . ARG A 1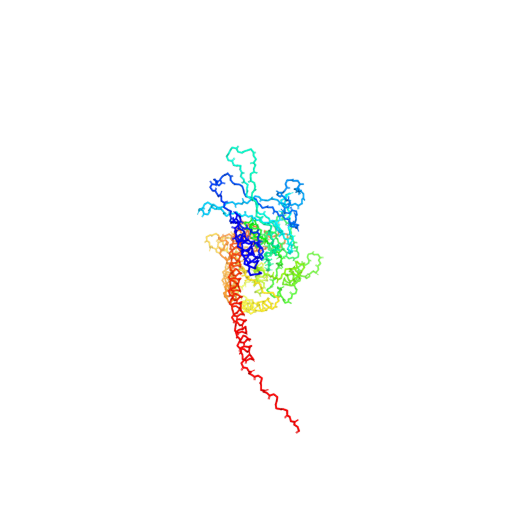 465 ? 0.028 -16.581 37.490 1.00 97.50 465 ARG A C 1
ATOM 3642 O O . ARG A 1 465 ? 0.080 -16.492 38.715 1.00 97.50 465 ARG A O 1
ATOM 3649 N N . ILE A 1 466 ? -0.255 -17.721 36.858 1.00 97.81 466 ILE A N 1
ATOM 3650 C CA . ILE A 1 466 ? -0.502 -18.989 37.562 1.00 97.81 466 ILE A CA 1
ATOM 3651 C C . ILE A 1 466 ? 0.744 -19.405 38.359 1.00 97.81 466 ILE A C 1
ATOM 3653 O O . ILE A 1 466 ? 0.638 -19.753 39.535 1.00 97.81 466 ILE A O 1
ATOM 3657 N N . LYS A 1 467 ? 1.943 -19.305 37.765 1.00 98.00 467 LYS A N 1
ATOM 3658 C CA . LYS A 1 467 ? 3.209 -19.599 38.460 1.00 98.00 467 LYS A CA 1
ATOM 3659 C C . LYS A 1 467 ? 3.416 -18.690 39.677 1.00 98.00 467 LYS A C 1
ATOM 3661 O O . LYS A 1 467 ? 3.754 -19.185 40.750 1.00 98.00 467 LYS A O 1
ATOM 3666 N N . LEU A 1 468 ? 3.160 -17.388 39.542 1.00 97.81 468 LEU A N 1
ATOM 3667 C CA . LEU A 1 468 ? 3.267 -16.430 40.647 1.00 97.81 468 LEU A CA 1
ATOM 3668 C C . LEU A 1 468 ? 2.272 -16.737 41.776 1.00 97.81 468 LEU A C 1
ATOM 3670 O O . LEU A 1 468 ? 2.643 -16.700 42.947 1.00 97.81 468 LEU A O 1
ATOM 3674 N N . GLN A 1 469 ? 1.022 -17.070 41.442 1.00 97.62 469 GLN A N 1
ATOM 3675 C CA . GLN A 1 469 ? 0.008 -17.461 42.428 1.00 97.62 469 GLN A CA 1
ATOM 3676 C C . GLN A 1 469 ? 0.403 -18.741 43.174 1.00 97.62 469 GLN A C 1
ATOM 3678 O O . GLN A 1 469 ? 0.267 -18.806 44.395 1.00 97.62 469 GLN A O 1
ATOM 3683 N N . ASN A 1 470 ? 0.961 -19.726 42.466 1.00 97.81 470 ASN A N 1
ATOM 3684 C CA . ASN A 1 470 ? 1.465 -20.955 43.077 1.00 97.81 470 ASN A CA 1
ATOM 3685 C C . ASN A 1 470 ? 2.648 -20.688 44.016 1.00 97.81 470 ASN A C 1
ATOM 3687 O O . ASN A 1 470 ? 2.696 -21.258 45.104 1.00 97.81 470 ASN A O 1
ATOM 3691 N N . ASN A 1 471 ? 3.568 -19.797 43.638 1.00 97.62 471 ASN A N 1
ATOM 3692 C CA . ASN A 1 471 ? 4.684 -19.401 44.498 1.00 97.62 471 ASN A CA 1
ATOM 3693 C C . ASN A 1 471 ? 4.194 -18.690 45.765 1.00 97.62 471 ASN A C 1
ATOM 3695 O O . ASN A 1 471 ? 4.574 -19.096 46.859 1.00 97.62 471 ASN A O 1
ATOM 3699 N N . LYS A 1 472 ? 3.269 -17.726 45.639 1.00 97.50 472 LYS A N 1
ATOM 3700 C CA . LYS A 1 472 ? 2.646 -17.058 46.795 1.00 97.50 472 LYS A CA 1
ATOM 3701 C C . LYS A 1 472 ? 1.944 -18.049 47.724 1.00 97.50 472 LYS A C 1
ATOM 3703 O O . LYS A 1 472 ? 2.050 -17.941 48.939 1.00 97.50 472 LYS A O 1
ATOM 3708 N N . LYS A 1 473 ? 1.251 -19.050 47.171 1.00 97.25 473 LYS A N 1
ATOM 3709 C CA . LYS A 1 473 ? 0.600 -20.101 47.967 1.00 97.25 473 LYS A CA 1
ATOM 3710 C C . LYS A 1 473 ? 1.617 -20.966 48.721 1.00 97.25 473 LYS A C 1
ATOM 3712 O O . LYS A 1 473 ? 1.380 -21.300 49.881 1.00 97.25 473 LYS A O 1
ATOM 3717 N N . LYS A 1 474 ? 2.744 -21.317 48.091 1.00 96.88 474 LYS A N 1
ATOM 3718 C CA . LYS A 1 474 ? 3.843 -22.052 48.744 1.00 96.88 474 LYS A CA 1
ATOM 3719 C C . LYS A 1 474 ? 4.476 -21.236 49.871 1.00 96.88 474 LYS A C 1
ATOM 3721 O O . LYS A 1 474 ? 4.673 -21.774 50.952 1.00 96.88 474 LYS A O 1
ATOM 3726 N N . GLU A 1 475 ? 4.727 -19.952 49.641 1.00 96.38 475 GLU A N 1
ATOM 3727 C CA . GLU A 1 475 ? 5.280 -19.032 50.641 1.00 96.38 475 GLU A CA 1
ATOM 3728 C C . GLU A 1 475 ? 4.344 -18.871 51.847 1.00 96.38 475 GLU A C 1
ATOM 3730 O O . GLU A 1 475 ? 4.769 -19.056 52.982 1.00 96.38 475 GLU A O 1
ATOM 3735 N N . LEU A 1 476 ? 3.042 -18.673 51.611 1.00 95.88 476 LEU A N 1
ATOM 3736 C CA . LEU A 1 476 ? 2.030 -18.653 52.675 1.00 95.88 476 LEU A CA 1
ATOM 3737 C C . LEU A 1 476 ? 1.984 -19.972 53.463 1.00 95.88 476 LEU A C 1
ATOM 3739 O O . LEU A 1 476 ? 1.816 -19.965 54.679 1.00 95.88 476 LEU A O 1
ATOM 3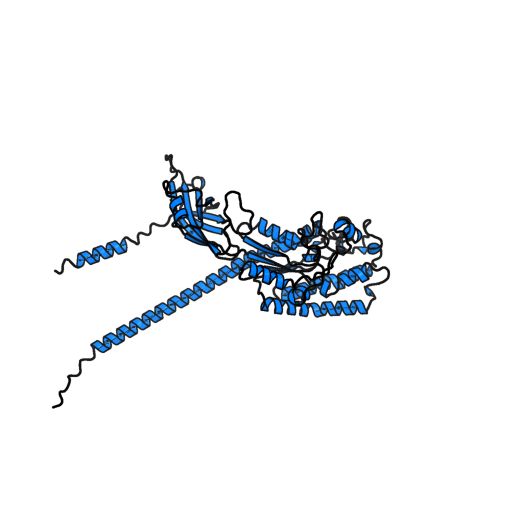743 N N . THR A 1 477 ? 2.164 -21.109 52.786 1.00 94.44 477 THR A N 1
ATOM 3744 C CA . THR A 1 477 ? 2.216 -22.425 53.445 1.00 94.44 477 THR A CA 1
ATOM 3745 C C . THR A 1 477 ? 3.472 -22.565 54.314 1.00 94.44 477 THR A C 1
ATOM 3747 O O . THR A 1 477 ? 3.391 -23.099 55.416 1.00 94.44 477 THR A O 1
ATOM 3750 N N . LEU A 1 478 ? 4.623 -22.058 53.859 1.00 92.69 478 LEU A N 1
ATOM 3751 C CA . LEU A 1 478 ? 5.871 -22.048 54.630 1.00 92.69 478 LEU A CA 1
ATOM 3752 C C . LEU A 1 478 ? 5.770 -21.155 55.873 1.00 92.69 478 LEU A C 1
ATOM 3754 O O . LEU A 1 478 ? 6.143 -21.602 56.955 1.00 92.69 478 LEU A O 1
ATOM 3758 N N . ILE A 1 479 ? 5.211 -19.949 55.737 1.00 91.81 479 ILE A N 1
ATOM 3759 C CA . ILE A 1 479 ? 4.986 -19.023 56.859 1.00 91.81 479 ILE A CA 1
ATOM 3760 C C . ILE A 1 479 ? 4.072 -19.669 57.911 1.00 91.81 479 ILE A C 1
ATOM 3762 O O . ILE A 1 479 ? 4.417 -19.695 59.090 1.00 91.81 479 ILE A O 1
ATOM 3766 N N . ASN A 1 480 ? 2.959 -20.277 57.485 1.00 89.50 480 ASN A N 1
ATOM 3767 C CA . ASN A 1 480 ? 2.036 -20.969 58.393 1.00 89.50 480 ASN A CA 1
ATOM 3768 C C . ASN A 1 480 ? 2.678 -22.187 59.086 1.00 89.50 480 ASN A C 1
ATOM 3770 O O . ASN A 1 480 ? 2.349 -22.511 60.227 1.00 89.50 480 ASN A O 1
ATOM 3774 N N . ASN A 1 481 ? 3.599 -22.881 58.414 1.00 88.75 481 ASN A N 1
ATOM 3775 C CA . ASN A 1 481 ? 4.329 -23.994 59.020 1.00 88.75 481 ASN A CA 1
ATOM 3776 C C . ASN A 1 481 ? 5.376 -23.513 60.040 1.00 88.75 481 ASN A C 1
ATOM 3778 O O . ASN A 1 481 ? 5.569 -24.180 61.055 1.00 88.75 481 ASN A O 1
ATOM 3782 N N . GLN A 1 482 ? 6.019 -22.363 59.811 1.00 86.94 482 GLN A N 1
ATOM 3783 C CA . GLN A 1 482 ? 6.961 -21.760 60.762 1.00 86.94 482 GLN A CA 1
ATOM 3784 C C . GLN A 1 482 ? 6.262 -21.228 62.021 1.00 86.94 482 GLN A C 1
ATOM 3786 O O . GLN A 1 482 ? 6.751 -21.476 63.122 1.00 86.94 482 GLN A O 1
ATOM 3791 N N . SER A 1 483 ? 5.098 -20.579 61.895 1.00 78.06 483 SER A N 1
ATOM 3792 C CA . SER A 1 483 ? 4.330 -20.100 63.059 1.00 78.06 483 SER A CA 1
ATOM 3793 C C . SER A 1 483 ? 3.844 -21.251 63.949 1.00 78.06 483 SER A C 1
ATOM 3795 O O . SER A 1 483 ? 3.941 -21.190 65.172 1.00 78.06 483 SER A O 1
ATOM 3797 N N . ASN A 1 484 ? 3.419 -22.365 63.344 1.00 78.31 484 ASN A N 1
ATOM 3798 C CA . ASN A 1 484 ? 3.063 -23.576 64.091 1.00 78.31 484 ASN A CA 1
ATOM 3799 C C . ASN A 1 484 ? 4.260 -24.203 64.827 1.00 78.31 484 ASN A C 1
ATOM 3801 O O . ASN A 1 484 ? 4.069 -24.947 65.791 1.00 78.31 484 ASN A O 1
ATOM 3805 N N . PHE A 1 485 ? 5.490 -23.954 64.366 1.00 77.06 485 PHE A N 1
ATOM 3806 C CA . PHE A 1 485 ? 6.697 -24.437 65.031 1.00 77.06 485 PHE A CA 1
ATOM 3807 C C . PHE A 1 485 ? 7.043 -23.579 66.254 1.00 77.06 485 PHE A C 1
ATOM 3809 O O . PHE A 1 485 ? 7.339 -24.142 67.306 1.00 77.06 485 PHE A O 1
ATOM 3816 N N . SER A 1 486 ? 6.932 -22.246 66.167 1.00 69.69 486 SER A N 1
ATOM 3817 C CA . SER A 1 486 ? 7.164 -21.355 67.316 1.00 69.69 486 SER A CA 1
ATOM 3818 C C . SER A 1 486 ? 6.184 -21.602 68.463 1.00 69.69 486 SER A C 1
ATOM 3820 O O . SER A 1 486 ? 6.602 -21.598 69.617 1.00 69.69 486 SER A O 1
ATOM 3822 N N . ASP A 1 487 ? 4.925 -21.931 68.162 1.00 72.62 487 ASP A N 1
ATOM 3823 C CA . ASP A 1 487 ? 3.919 -22.246 69.188 1.00 72.62 487 ASP A CA 1
ATOM 3824 C C . ASP A 1 487 ? 4.192 -23.577 69.915 1.00 72.62 487 ASP A C 1
ATOM 3826 O O . ASP A 1 487 ? 3.692 -23.812 71.017 1.00 72.62 487 ASP A O 1
ATOM 3830 N N . LYS A 1 488 ? 5.005 -24.465 69.324 1.00 73.50 488 LYS A N 1
ATOM 3831 C CA . LYS A 1 488 ? 5.385 -25.757 69.921 1.00 73.50 488 LYS A CA 1
ATOM 3832 C C . LYS A 1 488 ? 6.683 -25.711 70.721 1.00 73.50 488 LYS A C 1
ATOM 3834 O O . LYS A 1 488 ? 6.958 -26.657 71.463 1.00 73.50 488 LYS A O 1
ATOM 3839 N N . ILE A 1 489 ? 7.466 -24.637 70.625 1.00 68.69 489 ILE A N 1
ATOM 3840 C CA . ILE A 1 489 ? 8.629 -24.445 71.491 1.00 68.69 489 ILE A CA 1
ATOM 3841 C C . ILE A 1 489 ? 8.103 -23.997 72.859 1.00 68.69 489 ILE A C 1
ATOM 3843 O O . ILE A 1 489 ? 7.873 -22.815 73.105 1.00 68.69 489 ILE A O 1
ATOM 3847 N N . LYS A 1 490 ? 7.889 -24.958 73.771 1.00 67.94 490 LYS A N 1
ATOM 3848 C CA . LYS A 1 490 ? 7.661 -24.650 75.191 1.00 67.94 490 LYS A CA 1
ATOM 3849 C C . LYS A 1 490 ? 8.804 -23.746 75.671 1.00 67.94 490 LYS A C 1
ATOM 3851 O O . LYS A 1 490 ? 9.959 -24.093 75.416 1.00 67.94 490 LYS A O 1
ATOM 3856 N N . PRO A 1 491 ? 8.525 -22.639 76.383 1.00 62.44 491 PRO A N 1
ATOM 3857 C CA . PRO A 1 491 ? 9.583 -21.821 76.950 1.00 62.44 491 PRO A CA 1
ATOM 3858 C C . PRO A 1 491 ? 10.429 -22.712 77.860 1.00 62.44 491 PRO A C 1
ATOM 3860 O O . PRO A 1 491 ? 9.935 -23.245 78.858 1.00 62.44 491 PRO A O 1
ATOM 3863 N N . LEU A 1 492 ? 11.693 -22.916 77.484 1.00 58.97 492 LEU A N 1
ATOM 3864 C CA . LEU A 1 492 ? 12.692 -23.481 78.379 1.00 58.97 492 LEU A CA 1
ATOM 3865 C C . LEU A 1 492 ? 12.671 -22.605 79.630 1.00 58.97 492 LEU A C 1
ATOM 3867 O O . LEU A 1 492 ? 12.905 -21.397 79.549 1.00 58.97 492 LEU A O 1
ATOM 3871 N N . LYS A 1 493 ? 12.289 -23.200 80.767 1.00 62.28 493 LYS A N 1
ATOM 3872 C CA . LYS A 1 493 ? 12.304 -22.534 82.071 1.00 62.28 493 LYS A CA 1
ATOM 3873 C C . LYS A 1 493 ? 13.655 -21.837 82.212 1.00 62.28 493 LYS A C 1
ATOM 3875 O O . LYS A 1 493 ? 14.685 -22.505 82.154 1.00 62.28 493 LYS A O 1
ATOM 3880 N N . LYS A 1 494 ? 13.639 -20.513 82.395 1.00 54.06 494 LYS A N 1
ATOM 3881 C CA . LYS A 1 494 ? 14.804 -19.771 82.878 1.00 54.06 494 LYS A CA 1
ATOM 3882 C C . LYS A 1 494 ? 15.254 -20.452 84.166 1.00 54.06 494 LYS A C 1
ATOM 3884 O O . LYS A 1 494 ? 14.547 -20.391 85.168 1.00 54.06 494 LYS A O 1
ATOM 3889 N N . VAL A 1 495 ? 16.386 -21.140 84.107 1.00 57.75 495 VAL A N 1
ATOM 3890 C CA . VAL A 1 495 ? 17.116 -21.552 85.299 1.00 57.75 495 VAL A CA 1
ATOM 3891 C C . VAL A 1 495 ? 17.745 -20.271 85.834 1.00 57.75 495 VAL A C 1
ATOM 3893 O O . VAL A 1 495 ? 18.545 -19.640 85.144 1.00 57.75 495 VAL A O 1
ATOM 3896 N N . SER A 1 496 ? 17.293 -19.823 87.001 1.00 54.25 496 SER A N 1
ATOM 3897 C CA . SER A 1 496 ? 17.953 -18.771 87.766 1.00 54.25 496 SER A CA 1
ATOM 3898 C C . SER A 1 496 ? 19.314 -19.296 88.216 1.00 54.25 496 SER A C 1
ATOM 3900 O O . SER A 1 496 ? 19.374 -20.318 88.896 1.00 54.25 496 SER A O 1
ATOM 3902 N N . LEU A 1 497 ? 20.384 -18.628 87.793 1.00 50.09 497 LEU A N 1
ATOM 3903 C CA . LEU A 1 497 ? 21.710 -18.779 88.382 1.00 50.09 497 LEU A CA 1
ATOM 3904 C C . LEU A 1 497 ? 21.770 -17.846 89.598 1.00 50.09 497 LEU A C 1
ATOM 3906 O O . LEU A 1 497 ? 21.615 -16.634 89.430 1.00 50.09 497 LEU A O 1
ATOM 3910 N N . GLU A 1 498 ? 21.904 -18.446 90.781 1.00 50.62 498 GLU A N 1
ATOM 3911 C CA . GLU A 1 498 ? 22.408 -17.810 92.008 1.00 50.62 498 GLU A CA 1
ATOM 3912 C C . GLU A 1 498 ? 23.937 -17.761 91.993 1.00 50.62 498 GLU A C 1
ATOM 3914 O O . GLU A 1 498 ? 24.549 -18.717 91.451 1.00 50.62 498 GLU A O 1
#

Radius of gyration: 33.47 Å; chains: 1; bounding box: 80×50×130 Å

Sequence (498 aa):
MRTQILFKTQLVLIILLSFQFGIAQNIQVKSTPDEPGERKASSIVKLLGIPLNNVSVSVVYGTDSLEVKNAFILNKKNPSKYFETKASLKDLKNGTVEATVVFPHSGLEPKPREKIFAYGTKVYFSWARTHIPNGATEELTINSPVSSFVMPRPLTIAYMGDSYASGEGGKGDEPWENDACHRSNNSGGVLAIKKLIAERKDVAFDYVNTTCSGARVIDFFLVAQPVDPSKNATKQDKQLDIVKSWLSRKKYDGLDILLADGGGNDIGFGNLVGSGLLSFFRELRTDKALNQELNTALDNLPDVYESFMNFLNAEITPSKIVWMNYPNPLIGEGDRLCYQHPSACWGILENQIANEDWEFINNNIFKKLNDRVAEAATLHGWDLVDVSKKANGFGVCNCEGYFNTLGQSIMRQGDERGTFHPNVRGFKVIYKEAIYKKLDANVDAIFKDRKMLAIKKAKEAAKARIKLQNNKKKELTLINNQSNFSDKIKPLKKVSLE

Foldseek 3Di:
DVVVVVVVVVVVVVVVVVVPPPPPAQKAWDDDDDDAFFFKTKIKGAQVPPDPVQKWKKKKKALDLVQQVQCPPVVRHDPVGIAMDTFDWDDPPDRMIMTMDGAAEPADDDDPRHDHDYAQRKMKMKMWMWGAPVPHPDIDIDIDRIDIDGRHHAAEEEEEEACLQQQQQAAFPHDAPDPQFNHHCLRLQNLLVVVLCVPPSSTHYDYDYLYGHLDALCLQFPDFAFTDCPPDGDTRHRSVVVVVVVCVVSVNPAHAEYEYEHLCNLLPVLCCVPVPLQDLDHDCVVPPVNLVSNVVSLVCVLVSLVVSVVRCVVRHDHNAYAYEADADQQAADPRDGLLVQAAPPADPRNVNHDPVSSVCCLVRPRVSRRVSVVVSCVVVVHRYLYLHCQQVRQHCSHPNRQADDQVSSCVRVNHRSSHRHGYSVNSVRRRNVSVNVSVVVSVVVSVVVVVVVVVVVVVVVVVVVVVVVVVVVVVVVVVVVVVVVVVPPDPPPPDDDD

pLDDT: mean 89.0, std 14.55, range [37.41, 98.94]